Protein AF-A0A939WRC8-F1 (afdb_monomer_lite)

Structure (mmCIF, N/CA/C/O backbone):
data_AF-A0A939WRC8-F1
#
_entry.id   AF-A0A939WRC8-F1
#
loop_
_atom_site.group_PDB
_atom_site.id
_atom_site.type_symbol
_atom_site.label_atom_id
_atom_site.label_alt_id
_atom_site.label_comp_id
_atom_site.label_asym_id
_atom_site.label_entity_id
_atom_site.label_seq_id
_atom_site.pdbx_PDB_ins_code
_atom_site.Cartn_x
_atom_site.Cartn_y
_atom_site.Cartn_z
_atom_site.occupancy
_atom_site.B_iso_or_equiv
_atom_site.auth_seq_id
_atom_site.auth_comp_id
_atom_site.auth_asym_id
_atom_site.auth_atom_id
_atom_site.pdbx_PDB_model_num
ATOM 1 N N . MET A 1 1 ? -18.225 25.550 -67.500 1.00 35.41 1 MET A N 1
ATOM 2 C CA . MET A 1 1 ? -17.671 24.393 -66.770 1.00 35.41 1 MET A CA 1
ATOM 3 C C . MET A 1 1 ? -16.882 24.942 -65.582 1.00 35.41 1 MET A C 1
ATOM 5 O O . MET A 1 1 ? -16.054 25.812 -65.794 1.00 35.41 1 MET A O 1
ATOM 9 N N . LYS A 1 2 ? -17.321 24.545 -64.373 1.00 34.19 2 LYS A N 1
ATOM 10 C CA . LYS A 1 2 ? -16.779 24.660 -62.988 1.00 34.19 2 LYS A CA 1
ATOM 11 C C . LYS A 1 2 ? -15.604 25.643 -62.765 1.00 34.19 2 LYS A C 1
ATOM 13 O O . LYS A 1 2 ? -14.500 25.345 -63.185 1.00 34.19 2 LYS A O 1
ATOM 18 N N . LYS A 1 3 ? -15.800 26.883 -62.286 1.00 40.56 3 LYS A N 1
ATOM 19 C CA . LYS A 1 3 ? -16.145 27.415 -60.934 1.00 40.56 3 LYS A CA 1
ATOM 20 C C . LYS A 1 3 ? -15.098 27.134 -59.837 1.00 40.56 3 LYS A C 1
ATOM 22 O O . LYS A 1 3 ? -15.031 26.032 -59.311 1.00 40.56 3 LYS A O 1
ATOM 27 N N . ILE A 1 4 ? -14.352 28.193 -59.507 1.00 44.59 4 ILE A N 1
ATOM 28 C CA . ILE A 1 4 ? -13.405 28.357 -58.394 1.00 44.59 4 ILE A CA 1
ATOM 29 C C . ILE A 1 4 ? -14.205 28.676 -57.123 1.00 44.59 4 ILE A C 1
ATOM 31 O O . ILE A 1 4 ? -15.112 29.509 -57.176 1.00 44.59 4 ILE A O 1
ATOM 35 N N . LEU A 1 5 ? -13.891 28.010 -56.009 1.00 41.16 5 LEU A N 1
ATOM 36 C CA . LEU A 1 5 ? -14.498 28.246 -54.698 1.00 41.16 5 LEU A CA 1
ATOM 37 C C . LEU A 1 5 ? -13.424 28.814 -53.759 1.00 41.16 5 LEU A C 1
ATOM 39 O O . LEU A 1 5 ? -12.458 28.128 -53.437 1.00 41.16 5 LEU A O 1
ATOM 43 N N . THR A 1 6 ? -13.597 30.066 -53.346 1.00 42.84 6 THR A N 1
ATOM 44 C CA . THR A 1 6 ? -12.779 30.742 -52.333 1.00 42.84 6 THR A CA 1
ATOM 45 C C . THR A 1 6 ? -13.561 30.701 -51.022 1.00 42.84 6 THR A C 1
ATOM 47 O O . THR A 1 6 ? -14.695 31.176 -50.983 1.00 42.84 6 THR A O 1
ATOM 50 N N . VAL A 1 7 ? -12.996 30.115 -49.965 1.00 41.09 7 VAL A N 1
ATOM 51 C CA . VAL A 1 7 ? -13.601 30.081 -48.623 1.00 41.09 7 VAL A CA 1
ATOM 52 C C . VAL A 1 7 ? -12.887 31.110 -47.751 1.00 41.09 7 VAL A C 1
ATOM 54 O O . VAL A 1 7 ? -11.703 30.970 -47.457 1.00 41.09 7 VAL A O 1
ATOM 57 N N . SER A 1 8 ? -13.612 32.160 -47.370 1.00 37.59 8 SER A N 1
ATOM 58 C CA . SER A 1 8 ? -13.198 33.157 -46.382 1.00 37.59 8 SER A CA 1
ATOM 59 C C . SER A 1 8 ? -13.621 32.695 -44.988 1.00 37.59 8 SER A C 1
ATOM 61 O O . SER A 1 8 ? -14.803 32.447 -44.754 1.00 37.59 8 SER A O 1
ATOM 63 N N . VAL A 1 9 ? -12.665 32.592 -44.065 1.00 43.56 9 VAL A N 1
ATOM 64 C CA . VAL A 1 9 ? -12.913 32.323 -42.641 1.00 43.56 9 VAL A CA 1
ATOM 65 C C . VAL A 1 9 ? -13.106 33.659 -41.919 1.00 43.56 9 VAL A C 1
ATOM 67 O O . VAL A 1 9 ? -12.238 34.528 -41.954 1.00 43.56 9 VAL A O 1
ATOM 70 N N . PHE A 1 10 ? -14.279 33.820 -41.304 1.00 36.81 10 PHE A N 1
ATOM 71 C CA . PHE A 1 10 ? -14.670 34.953 -40.465 1.00 36.81 10 PHE A CA 1
ATOM 72 C C . PHE A 1 10 ? -14.018 34.839 -39.079 1.00 36.81 10 PHE A C 1
ATOM 74 O O . PHE A 1 10 ? -14.226 33.853 -38.376 1.00 36.81 10 PHE A O 1
ATOM 81 N N . VAL A 1 11 ? -13.276 35.871 -38.671 1.00 45.22 11 VAL A N 1
ATOM 82 C CA . VAL A 1 11 ? -12.788 36.062 -37.297 1.00 45.22 11 VAL A CA 1
ATOM 83 C C . VAL A 1 11 ? -13.824 36.890 -36.533 1.00 45.22 11 VAL A C 1
ATOM 85 O O . VAL A 1 11 ? -14.103 38.033 -36.893 1.00 45.22 11 VAL A O 1
ATOM 88 N N . PHE A 1 12 ? -14.415 36.301 -35.491 1.00 36.53 12 PHE A N 1
ATOM 89 C CA . PHE A 1 12 ? -15.321 36.968 -34.554 1.00 36.53 12 PHE A CA 1
ATOM 90 C C . PHE A 1 12 ? -14.499 37.717 -33.488 1.00 36.53 12 PHE A C 1
ATOM 92 O O . PHE A 1 12 ? -13.973 37.108 -32.561 1.00 36.53 12 PHE A O 1
ATOM 99 N N . CYS A 1 13 ? -14.404 39.044 -33.608 1.00 33.53 13 CYS A N 1
ATOM 100 C CA . CYS A 1 13 ? -13.997 39.933 -32.516 1.00 33.53 13 CYS A CA 1
ATOM 101 C C . CYS A 1 13 ? -15.235 40.313 -31.694 1.00 33.53 13 CYS A C 1
ATOM 103 O O . CYS A 1 13 ? -16.112 41.024 -32.182 1.00 33.53 13 CYS A O 1
ATOM 105 N N . ILE A 1 14 ? -15.293 39.865 -30.440 1.00 44.97 14 ILE A N 1
ATOM 106 C CA . ILE A 1 14 ? -16.254 40.349 -29.444 1.00 44.97 14 ILE A CA 1
ATOM 107 C C . ILE A 1 14 ? -15.678 41.635 -28.839 1.00 44.97 14 ILE A C 1
ATOM 109 O O . ILE A 1 14 ? -14.706 41.594 -28.089 1.00 44.97 14 ILE A O 1
ATOM 113 N N . MET A 1 15 ? -16.267 42.780 -29.194 1.00 39.69 15 MET A N 1
ATOM 114 C CA . MET A 1 15 ? -16.125 44.030 -28.448 1.00 39.69 15 MET A CA 1
ATOM 115 C C . MET A 1 15 ? -17.224 44.102 -27.388 1.00 39.69 15 MET A C 1
ATOM 117 O O . MET A 1 15 ? -18.408 44.102 -27.727 1.00 39.69 15 MET A O 1
ATOM 121 N N . SER A 1 16 ? -16.830 44.236 -26.124 1.00 45.34 16 SER A N 1
ATOM 122 C CA . SER A 1 16 ? -17.719 44.659 -25.044 1.00 45.34 16 SER A CA 1
ATOM 123 C C . SER A 1 16 ? -17.480 46.136 -24.749 1.00 45.34 16 SER A C 1
ATOM 125 O O . SER A 1 16 ? -16.369 46.558 -24.436 1.00 45.34 16 SER A O 1
ATOM 127 N N . LEU A 1 17 ? -18.555 46.906 -24.882 1.00 43.34 17 LEU A N 1
ATOM 128 C CA . LEU A 1 17 ? -18.687 48.316 -24.536 1.00 43.34 17 LEU A CA 1
ATOM 129 C C . LEU A 1 17 ? -18.682 48.501 -23.010 1.00 43.34 17 LEU A C 1
ATOM 131 O O . LEU A 1 17 ? -19.462 47.844 -22.324 1.00 43.34 17 LEU A O 1
ATOM 135 N N . VAL A 1 18 ? -17.923 49.475 -22.501 1.00 46.44 18 VAL A N 1
ATOM 136 C CA . VAL A 1 18 ? -18.253 50.186 -21.253 1.00 46.44 18 VAL A CA 1
ATOM 137 C C . VAL A 1 18 ? -18.133 51.689 -21.504 1.00 46.44 18 VAL A C 1
ATOM 139 O O . VAL A 1 18 ? -17.193 52.164 -22.136 1.00 46.44 18 VAL A O 1
ATOM 142 N N . SER A 1 19 ? -19.174 52.398 -21.072 1.00 41.69 19 SER A N 1
ATOM 143 C CA . SER A 1 19 ? -19.498 53.790 -21.372 1.00 41.69 19 SER A CA 1
ATOM 144 C C . SER A 1 19 ? -18.948 54.781 -20.334 1.00 41.69 19 SER A C 1
ATOM 146 O O . SER A 1 19 ? -18.631 54.417 -19.207 1.00 41.69 19 SER A O 1
ATOM 148 N N . CYS A 1 20 ? -18.883 56.035 -20.788 1.00 39.69 20 CYS A N 1
ATOM 149 C CA . CYS A 1 20 ? -18.553 57.323 -20.176 1.00 39.69 20 CYS A CA 1
ATOM 150 C C . CYS A 1 20 ? -18.654 57.525 -18.653 1.00 39.69 20 CYS A C 1
ATOM 152 O O . CYS A 1 20 ? -19.664 57.230 -18.022 1.00 39.69 20 CYS A O 1
ATOM 154 N N . GLY A 1 21 ? -17.701 58.322 -18.156 1.00 37.59 21 GLY A N 1
ATOM 155 C CA . GLY A 1 21 ? -17.877 59.238 -17.029 1.00 37.59 21 GLY A CA 1
ATOM 156 C C . GLY A 1 21 ? -16.885 60.402 -17.120 1.00 37.59 21 GLY A C 1
ATOM 157 O O . GLY A 1 21 ? -15.746 60.277 -16.687 1.00 37.59 21 GLY A O 1
ATOM 158 N N . SER A 1 22 ? -17.304 61.519 -17.721 1.00 51.09 22 SER A N 1
ATOM 159 C CA . SER A 1 22 ? -16.546 62.776 -17.753 1.00 51.09 22 SER A CA 1
ATOM 160 C C . SER A 1 22 ? -16.672 63.507 -16.417 1.00 51.09 22 SER A C 1
ATOM 162 O O . SER A 1 22 ? -17.783 63.790 -15.975 1.00 51.09 22 SER A O 1
ATOM 164 N N . GLY A 1 23 ? -15.544 63.888 -15.826 1.00 37.34 23 GLY A N 1
ATOM 165 C CA . GLY A 1 23 ? -15.475 64.800 -14.687 1.00 37.34 23 GLY A CA 1
ATOM 166 C C . GLY A 1 23 ? -14.080 65.402 -14.612 1.00 37.34 23 GLY A C 1
ATOM 167 O O . GLY A 1 23 ? -13.157 64.764 -14.120 1.00 37.34 23 GLY A O 1
ATOM 168 N N . GLY A 1 24 ? -13.915 66.600 -15.173 1.00 46.19 24 GLY A N 1
ATOM 169 C CA . GLY A 1 24 ? -12.689 67.371 -15.026 1.00 46.19 24 GLY A CA 1
ATOM 170 C C . GLY A 1 24 ? -12.583 67.946 -13.618 1.00 46.19 24 GLY A C 1
ATOM 171 O O . GLY A 1 24 ? -13.559 68.475 -13.093 1.00 46.19 24 GLY A O 1
ATOM 172 N N . SER A 1 25 ? -11.385 67.880 -13.048 1.00 37.72 25 SER A N 1
ATOM 173 C CA . SER A 1 25 ? -10.943 68.810 -12.018 1.00 37.72 25 SER A CA 1
ATOM 174 C C . SER A 1 25 ? -9.435 68.973 -12.146 1.00 37.72 25 SER A C 1
ATOM 176 O O . SER A 1 25 ? -8.674 68.016 -12.029 1.00 37.72 25 SER A O 1
ATOM 178 N N . GLU A 1 26 ? -9.028 70.201 -12.445 1.00 51.09 26 GLU A N 1
ATOM 179 C CA . GLU A 1 26 ? -7.658 70.669 -12.317 1.00 51.09 26 GLU A CA 1
ATOM 180 C C . GLU A 1 26 ? -7.245 70.574 -10.844 1.00 51.09 26 GLU A C 1
ATOM 182 O O . GLU A 1 26 ? -7.921 71.096 -9.958 1.00 51.09 26 GLU A O 1
ATOM 187 N N . GLY A 1 27 ? -6.134 69.889 -10.595 1.00 37.72 27 GLY A N 1
ATOM 188 C CA . GLY A 1 27 ? -5.513 69.757 -9.286 1.00 37.72 27 GLY A CA 1
ATOM 189 C C . GLY A 1 27 ? -4.126 69.170 -9.480 1.00 37.72 27 GLY A C 1
ATOM 190 O O . GLY A 1 27 ? -3.975 67.966 -9.652 1.00 37.72 27 GLY A O 1
ATOM 191 N N . GLY A 1 28 ? -3.117 70.036 -9.549 1.00 56.56 28 GLY A N 1
ATOM 192 C CA . GLY A 1 28 ? -1.729 69.606 -9.552 1.00 56.56 28 GLY A CA 1
ATOM 193 C C . GLY A 1 28 ? -1.377 69.007 -8.198 1.00 56.56 28 GLY A C 1
ATOM 194 O O . GLY A 1 28 ? -1.292 69.734 -7.216 1.00 56.56 28 GLY A O 1
ATOM 195 N N . GLU A 1 29 ? -1.121 67.706 -8.172 1.00 42.19 29 GLU A N 1
ATOM 196 C CA . GLU A 1 29 ? -0.359 67.050 -7.119 1.00 42.19 29 GLU A CA 1
ATOM 197 C C . GLU A 1 29 ? 0.627 66.081 -7.767 1.00 42.19 29 GLU A C 1
ATOM 199 O O . GLU A 1 29 ? 0.294 65.273 -8.632 1.00 42.19 29 GLU A O 1
ATOM 204 N N . SER A 1 30 ? 1.881 66.221 -7.357 1.00 53.94 30 SER A N 1
ATOM 205 C CA . SER A 1 30 ? 2.987 65.327 -7.659 1.00 53.94 30 SER A CA 1
ATOM 206 C C . SER A 1 30 ? 2.662 63.917 -7.151 1.00 53.94 30 SER A C 1
ATOM 208 O O . SER A 1 30 ? 2.978 63.586 -6.010 1.00 53.94 30 SER A O 1
ATOM 210 N N . SER A 1 31 ? 2.042 63.074 -7.977 1.00 44.94 31 SER A N 1
ATOM 211 C CA . SER A 1 31 ? 1.847 61.662 -7.652 1.00 44.94 31 SER A CA 1
ATOM 212 C C . SER A 1 31 ? 3.163 60.914 -7.864 1.00 44.94 31 SER A C 1
ATOM 214 O O . SER A 1 31 ? 3.474 60.481 -8.976 1.00 44.94 31 SER A O 1
ATOM 216 N N . GLY A 1 32 ? 3.947 60.776 -6.793 1.00 52.84 32 GLY A N 1
ATOM 217 C CA . GLY A 1 32 ? 4.948 59.719 -6.701 1.00 52.84 32 GLY A CA 1
ATOM 218 C C . GLY A 1 32 ? 4.243 58.391 -6.955 1.00 52.84 32 GLY A C 1
ATOM 219 O O . GLY A 1 32 ? 3.367 58.003 -6.182 1.00 52.84 32 GLY A O 1
ATOM 220 N N . GLY A 1 33 ? 4.552 57.755 -8.086 1.00 56.34 33 GLY A N 1
ATOM 221 C CA . GLY A 1 33 ? 4.053 56.425 -8.396 1.00 56.34 33 GLY A CA 1
ATOM 222 C C . GLY A 1 33 ? 4.503 55.491 -7.285 1.00 56.34 33 GLY A C 1
ATOM 223 O O . GLY A 1 33 ? 5.701 55.335 -7.067 1.00 56.34 33 GLY A O 1
ATOM 224 N N . PHE A 1 34 ? 3.552 54.940 -6.534 1.00 58.31 34 PHE A N 1
ATOM 225 C CA . PHE A 1 34 ? 3.876 53.867 -5.611 1.00 58.31 34 PHE A CA 1
ATOM 226 C C . PHE A 1 34 ? 4.444 52.703 -6.436 1.00 58.31 34 PHE A C 1
ATOM 228 O O . PHE A 1 34 ? 3.796 52.330 -7.422 1.00 58.31 34 PHE A O 1
ATOM 235 N N . PRO A 1 35 ? 5.620 52.169 -6.065 1.00 61.31 35 PRO A N 1
ATOM 236 C CA . PRO A 1 35 ? 6.214 51.023 -6.739 1.00 61.31 35 PRO A CA 1
ATOM 237 C C . PRO A 1 35 ? 5.208 49.870 -6.842 1.00 61.31 35 PRO A C 1
ATOM 239 O O . PRO A 1 35 ? 4.469 49.596 -5.889 1.00 61.31 35 PRO A O 1
ATOM 242 N N . ARG A 1 36 ? 5.109 49.249 -8.022 1.00 75.44 36 ARG A N 1
ATOM 243 C CA . ARG A 1 36 ? 4.190 48.134 -8.284 1.00 75.44 36 ARG A CA 1
ATOM 244 C C . ARG A 1 36 ? 4.998 46.862 -8.482 1.00 75.44 36 ARG A C 1
ATOM 246 O O . ARG A 1 36 ? 5.372 46.571 -9.612 1.00 75.44 36 ARG A O 1
ATOM 253 N N . CYS A 1 37 ? 5.114 46.077 -7.417 1.00 79.81 37 CYS A N 1
ATOM 254 C CA . CYS A 1 37 ? 5.690 44.736 -7.463 1.00 79.81 37 CYS A CA 1
ATOM 255 C C . CYS A 1 37 ? 5.011 43.823 -8.485 1.00 79.81 37 CYS A C 1
ATOM 257 O O . CYS A 1 37 ? 3.781 43.745 -8.558 1.00 79.81 37 CYS A O 1
ATOM 259 N N . GLY A 1 38 ? 5.834 43.048 -9.182 1.00 81.94 38 GLY A N 1
ATOM 260 C CA . GLY A 1 38 ? 5.444 42.064 -10.180 1.00 81.94 38 GLY A CA 1
ATOM 261 C C . GLY A 1 38 ? 5.134 42.668 -11.549 1.00 81.94 38 GLY A C 1
ATOM 262 O O . GLY A 1 38 ? 4.369 42.064 -12.302 1.00 81.94 38 GLY A O 1
ATOM 263 N N . ASN A 1 39 ? 5.667 43.851 -11.878 1.00 83.25 39 ASN A N 1
ATOM 264 C CA . ASN A 1 39 ? 5.414 44.505 -13.169 1.00 83.25 39 ASN A CA 1
ATOM 265 C C . ASN A 1 39 ? 6.447 44.152 -14.269 1.00 83.25 39 ASN A C 1
ATOM 267 O O . ASN A 1 39 ? 6.280 44.537 -15.431 1.00 83.25 39 ASN A O 1
ATOM 271 N N . GLY A 1 40 ? 7.469 43.374 -13.916 1.00 83.81 40 GLY A N 1
ATOM 272 C CA . GLY A 1 40 ? 8.598 42.944 -14.737 1.00 83.81 40 GLY A CA 1
ATOM 273 C C . GLY A 1 40 ? 9.808 43.896 -14.747 1.00 83.81 40 GLY A C 1
ATOM 274 O O . GLY A 1 40 ? 10.691 43.712 -15.589 1.00 83.81 40 GLY A O 1
ATOM 275 N N . ARG A 1 41 ? 9.853 44.941 -13.907 1.00 84.88 41 ARG A N 1
ATOM 276 C CA . ARG A 1 41 ? 10.921 45.950 -13.812 1.00 84.88 41 ARG A CA 1
ATOM 277 C C . ARG A 1 41 ? 11.105 46.449 -12.376 1.00 84.88 41 ARG A C 1
ATOM 279 O O . ARG A 1 41 ? 10.147 46.861 -11.748 1.00 84.88 41 ARG A O 1
ATOM 286 N N . ILE A 1 42 ? 12.361 46.537 -11.926 1.00 85.38 42 ILE A N 1
ATOM 287 C CA . ILE A 1 42 ? 12.724 47.204 -10.663 1.00 85.38 42 ILE A CA 1
ATOM 288 C C . ILE A 1 42 ? 12.770 48.723 -10.887 1.00 85.38 42 ILE A C 1
ATOM 290 O O . ILE A 1 42 ? 13.653 49.234 -11.583 1.00 85.38 42 ILE A O 1
ATOM 294 N N . GLU A 1 43 ? 11.821 49.448 -10.300 1.00 85.88 43 GLU A N 1
ATOM 295 C CA . GLU A 1 43 ? 11.692 50.905 -10.383 1.00 85.88 43 GLU A CA 1
ATOM 296 C C . GLU A 1 43 ? 12.320 51.630 -9.173 1.00 85.88 43 GLU A C 1
ATOM 298 O O . GLU A 1 43 ? 12.809 51.033 -8.212 1.00 85.88 43 GLU A O 1
ATOM 303 N N . GLY A 1 44 ? 12.366 52.967 -9.224 1.00 80.00 44 GLY A N 1
ATOM 304 C CA . GLY A 1 44 ? 13.005 53.789 -8.194 1.00 80.00 44 GLY A CA 1
ATOM 305 C C . GLY A 1 44 ? 12.365 53.615 -6.813 1.00 80.00 44 GLY A C 1
ATOM 306 O O . GLY A 1 44 ? 11.328 54.208 -6.537 1.00 80.00 44 GLY A O 1
ATOM 307 N N . GLY A 1 45 ? 13.028 52.854 -5.937 1.00 79.38 45 GLY A N 1
ATOM 308 C CA . GLY A 1 45 ? 12.568 52.542 -4.578 1.00 79.38 45 GLY A CA 1
ATOM 309 C C . GLY A 1 45 ? 12.337 51.049 -4.324 1.00 79.38 45 GLY A C 1
ATOM 310 O O . GLY A 1 45 ? 12.264 50.650 -3.165 1.00 79.38 45 GLY A O 1
ATOM 311 N N . GLU A 1 46 ? 12.292 50.226 -5.372 1.00 88.94 46 GLU A N 1
ATOM 312 C CA . GLU A 1 46 ? 12.121 48.774 -5.277 1.00 88.94 46 GLU A CA 1
ATOM 313 C C . GLU A 1 46 ? 13.467 48.061 -5.084 1.00 88.94 46 GLU A C 1
ATOM 315 O O . GLU A 1 46 ? 14.512 48.490 -5.583 1.00 88.94 46 GLU A O 1
ATOM 320 N N . LYS A 1 47 ? 13.452 46.956 -4.337 1.00 89.75 47 LYS A N 1
ATOM 321 C CA . LYS A 1 47 ? 14.588 46.032 -4.178 1.00 89.75 47 LYS A CA 1
ATOM 322 C C . LYS A 1 47 ? 14.396 44.716 -4.920 1.00 89.75 47 LYS A C 1
ATOM 324 O O . LYS A 1 47 ? 15.369 43.996 -5.120 1.00 89.75 47 LYS A O 1
ATOM 329 N N . CYS A 1 48 ? 13.168 44.412 -5.309 1.00 91.50 48 CYS A N 1
ATOM 330 C CA . CYS A 1 48 ? 12.791 43.229 -6.057 1.00 91.50 48 CYS A CA 1
ATOM 331 C C . CYS A 1 48 ? 11.546 43.536 -6.884 1.00 91.50 48 CYS A C 1
ATOM 333 O O . CYS A 1 48 ? 10.781 44.431 -6.526 1.00 91.50 48 CYS A O 1
ATOM 335 N N . ASP A 1 49 ? 11.347 42.782 -7.960 1.00 89.06 49 ASP A N 1
ATOM 336 C CA . ASP A 1 49 ? 10.142 42.865 -8.775 1.00 89.06 49 ASP A CA 1
ATOM 337 C C . ASP A 1 49 ? 9.791 41.467 -9.314 1.00 89.06 49 ASP A C 1
ATOM 339 O O . ASP A 1 49 ? 10.259 41.033 -10.365 1.00 89.06 49 ASP A O 1
ATOM 343 N N . GLY A 1 50 ? 9.009 40.729 -8.517 1.00 89.12 50 GLY A N 1
ATOM 344 C CA . GLY A 1 50 ? 8.677 39.318 -8.749 1.00 89.12 50 GLY A CA 1
ATOM 345 C C . GLY A 1 50 ? 9.570 38.332 -7.989 1.00 89.12 50 GLY A C 1
ATOM 346 O O . GLY A 1 50 ? 10.546 38.718 -7.357 1.00 89.12 50 GLY A O 1
ATOM 347 N N . ASP A 1 51 ? 9.195 37.055 -8.009 1.00 93.31 51 ASP A N 1
ATOM 348 C CA . ASP A 1 51 ? 9.900 35.993 -7.283 1.00 93.31 51 ASP A CA 1
ATOM 349 C C . ASP A 1 51 ? 11.140 35.525 -8.045 1.00 93.31 51 ASP A C 1
ATOM 351 O O . ASP A 1 51 ? 11.110 35.387 -9.269 1.00 93.31 51 ASP A O 1
ATOM 355 N N . VAL A 1 52 ? 12.192 35.191 -7.303 1.00 91.75 52 VAL A N 1
ATOM 356 C CA . VAL A 1 52 ? 13.466 34.704 -7.852 1.00 91.75 52 VAL A CA 1
ATOM 357 C C . VAL A 1 52 ? 13.876 33.394 -7.187 1.00 91.75 52 VAL A C 1
ATOM 359 O O . VAL A 1 52 ? 13.323 33.003 -6.150 1.00 91.75 52 VAL A O 1
ATOM 362 N N . ALA A 1 53 ? 14.825 32.674 -7.781 1.00 90.00 53 ALA A N 1
ATOM 363 C CA . ALA A 1 53 ? 15.422 31.526 -7.110 1.00 90.00 53 ALA A CA 1
ATOM 364 C C . ALA A 1 53 ? 16.174 31.987 -5.849 1.00 90.00 53 ALA A C 1
ATOM 366 O O . ALA A 1 53 ? 16.675 33.107 -5.784 1.00 90.00 53 ALA A O 1
ATOM 367 N N . CYS A 1 54 ? 16.263 31.139 -4.821 1.00 90.75 54 CYS A N 1
ATOM 368 C CA . CYS A 1 54 ? 16.855 31.543 -3.539 1.00 90.75 54 CYS A CA 1
ATOM 369 C C . CYS A 1 54 ? 18.293 32.076 -3.656 1.00 90.75 54 CYS A C 1
ATOM 371 O O . CYS A 1 54 ? 18.638 33.039 -2.973 1.00 90.75 54 CYS A O 1
ATOM 373 N N . TRP A 1 55 ? 19.093 31.507 -4.559 1.00 87.62 55 TRP A N 1
ATOM 374 C CA . TRP A 1 55 ? 20.462 31.953 -4.828 1.00 87.62 55 TRP A CA 1
ATOM 375 C C . TRP A 1 55 ? 20.538 33.348 -5.485 1.00 87.62 55 TRP A C 1
ATOM 377 O O . TRP A 1 55 ? 21.523 34.053 -5.314 1.00 87.62 55 TRP A O 1
ATOM 387 N N . GLU A 1 56 ? 19.491 33.799 -6.184 1.00 88.81 56 GLU A N 1
ATOM 388 C CA . GLU A 1 56 ? 19.438 35.146 -6.784 1.00 88.81 56 GLU A CA 1
ATOM 389 C C . GLU A 1 56 ? 19.109 36.226 -5.741 1.00 88.81 56 GLU A C 1
ATOM 391 O O . GLU A 1 56 ? 19.417 37.404 -5.926 1.00 88.81 56 GLU A O 1
ATOM 396 N N . ALA A 1 57 ? 18.480 35.838 -4.628 1.00 89.00 57 ALA A N 1
ATOM 397 C CA . ALA A 1 57 ? 18.127 36.746 -3.539 1.00 89.00 57 ALA A CA 1
ATOM 398 C C . ALA A 1 57 ? 19.268 36.967 -2.528 1.00 89.00 57 ALA A C 1
ATOM 400 O O . ALA A 1 57 ? 19.153 37.835 -1.658 1.00 89.00 57 ALA A O 1
ATOM 401 N N . GLY A 1 58 ? 20.355 36.194 -2.619 1.00 87.94 58 GLY A N 1
ATOM 402 C CA . GLY A 1 58 ? 21.534 36.305 -1.763 1.00 87.94 58 GLY A CA 1
ATOM 403 C C . GLY A 1 58 ? 22.276 34.977 -1.608 1.00 87.94 58 GLY A C 1
ATOM 404 O O . GLY A 1 58 ? 22.081 34.046 -2.380 1.00 87.94 58 GLY A O 1
ATOM 405 N N . HIS A 1 59 ? 23.094 34.870 -0.560 1.00 89.38 59 HIS A N 1
ATOM 406 C CA . HIS A 1 59 ? 23.959 33.712 -0.321 1.00 89.38 59 HIS A CA 1
ATOM 407 C C . HIS A 1 59 ? 23.198 32.500 0.266 1.00 89.38 59 HIS A C 1
ATOM 409 O O . HIS A 1 59 ? 23.278 32.187 1.460 1.00 89.38 59 HIS A O 1
ATOM 415 N N . PHE A 1 60 ? 22.409 31.840 -0.582 1.00 90.25 60 PHE A N 1
ATOM 416 C CA . PHE A 1 60 ? 21.553 30.701 -0.238 1.00 90.25 60 PHE A CA 1
ATOM 417 C C . PHE A 1 60 ? 21.802 29.503 -1.164 1.00 90.25 60 PHE A C 1
ATOM 419 O O . PHE A 1 60 ? 22.368 29.624 -2.253 1.00 90.25 60 PHE A O 1
ATOM 426 N N . TRP A 1 61 ? 21.361 28.322 -0.735 1.00 87.94 61 TRP A N 1
ATOM 427 C CA . TRP A 1 61 ? 21.299 27.151 -1.607 1.00 87.94 61 TRP A CA 1
ATOM 428 C C . TRP A 1 61 ? 20.241 27.348 -2.715 1.00 87.94 61 TRP A C 1
ATOM 430 O O . TRP A 1 61 ? 19.285 28.108 -2.520 1.00 87.94 61 TRP A O 1
ATOM 440 N N . PRO A 1 62 ? 20.405 26.721 -3.898 1.00 83.88 62 PRO A N 1
ATOM 441 C CA . PRO A 1 62 ? 19.546 26.982 -5.052 1.00 83.88 62 PRO A CA 1
ATOM 442 C C . PRO A 1 62 ? 18.112 26.457 -4.906 1.00 83.88 62 PRO A C 1
ATOM 444 O O . PRO A 1 62 ? 17.241 26.850 -5.682 1.00 83.88 62 PRO A O 1
ATOM 447 N N . GLU A 1 63 ? 17.848 25.577 -3.941 1.00 86.62 63 GLU A N 1
ATOM 448 C CA . GLU A 1 63 ? 16.528 25.018 -3.695 1.00 86.62 63 GLU A CA 1
ATOM 449 C C . GLU A 1 63 ? 15.571 26.063 -3.108 1.00 86.62 63 GLU A C 1
ATOM 451 O O . GLU A 1 63 ? 15.851 26.733 -2.114 1.00 86.62 63 GLU A O 1
ATOM 456 N N . GLY A 1 64 ? 14.384 26.149 -3.707 1.00 87.38 64 GLY A N 1
ATOM 457 C CA . GLY A 1 64 ? 13.330 27.056 -3.272 1.00 87.38 64 GLY A CA 1
ATOM 458 C C . GLY A 1 64 ? 13.292 28.369 -4.050 1.00 87.38 64 GLY A C 1
ATOM 459 O O . GLY A 1 64 ? 14.013 28.590 -5.024 1.00 87.38 64 GLY A O 1
ATOM 460 N N . LYS A 1 65 ? 12.368 29.234 -3.637 1.00 93.31 65 LYS A N 1
ATOM 461 C CA . LYS A 1 65 ? 12.156 30.555 -4.228 1.00 93.31 65 LYS A CA 1
ATOM 462 C C . LYS A 1 65 ? 12.069 31.595 -3.128 1.00 93.31 65 LYS A C 1
ATOM 464 O O . LYS A 1 65 ? 11.386 31.371 -2.125 1.00 93.31 65 LYS A O 1
ATOM 469 N N . ALA A 1 66 ? 12.732 32.720 -3.351 1.00 93.69 66 ALA A N 1
ATOM 470 C CA . ALA A 1 66 ? 12.600 33.902 -2.527 1.00 93.69 66 ALA A CA 1
ATOM 471 C C . ALA A 1 66 ? 11.471 34.759 -3.106 1.00 93.69 66 ALA A C 1
ATOM 473 O O . ALA A 1 66 ? 11.534 35.199 -4.258 1.00 93.69 66 ALA A O 1
ATOM 474 N N . THR A 1 67 ? 10.415 34.963 -2.323 1.00 94.50 67 THR A N 1
ATOM 475 C CA . THR A 1 67 ? 9.240 35.711 -2.784 1.00 94.50 67 THR A CA 1
ATOM 476 C C . THR A 1 67 ? 9.489 37.197 -2.590 1.00 94.50 67 THR A C 1
ATOM 478 O O . THR A 1 67 ? 9.902 37.615 -1.509 1.00 94.50 67 THR A O 1
ATOM 481 N N . CYS A 1 68 ? 9.250 38.022 -3.606 1.00 94.19 68 CYS A N 1
ATOM 482 C CA . CYS A 1 68 ? 9.354 39.468 -3.413 1.00 94.19 68 CYS A CA 1
ATOM 483 C C . CYS A 1 68 ? 8.229 39.942 -2.486 1.00 94.19 68 CYS A C 1
ATOM 485 O O . CYS A 1 68 ? 7.058 39.612 -2.692 1.00 94.19 68 CYS A O 1
ATOM 487 N N . LYS A 1 69 ? 8.568 40.687 -1.427 1.00 92.06 69 LYS A N 1
ATOM 488 C CA . LYS A 1 69 ? 7.557 41.185 -0.485 1.00 92.06 69 LYS A CA 1
ATOM 489 C C . LYS A 1 69 ? 6.556 42.082 -1.207 1.00 92.06 69 LYS A C 1
ATOM 491 O O . LYS A 1 69 ? 6.905 42.778 -2.153 1.00 92.06 69 LYS A O 1
ATOM 496 N N . SER A 1 70 ? 5.320 42.128 -0.712 1.00 87.75 70 SER A N 1
ATOM 497 C CA . SER A 1 70 ? 4.234 42.914 -1.319 1.00 87.75 70 SER A CA 1
ATOM 498 C C . SER A 1 70 ? 4.506 44.422 -1.394 1.00 87.75 70 SER A C 1
ATOM 500 O O . SER A 1 70 ? 3.805 45.129 -2.110 1.00 87.75 70 SER A O 1
ATOM 502 N N . ASP A 1 71 ? 5.479 44.919 -0.629 1.00 87.62 71 ASP A N 1
ATOM 503 C CA . ASP A 1 71 ? 5.929 46.312 -0.617 1.00 87.62 71 ASP A CA 1
ATOM 504 C C . ASP A 1 71 ? 7.226 46.549 -1.417 1.00 87.62 71 ASP A C 1
ATOM 506 O O . ASP A 1 71 ? 7.775 47.648 -1.374 1.00 87.62 71 ASP A O 1
ATOM 510 N N . CYS A 1 72 ? 7.738 45.526 -2.111 1.00 89.94 72 CYS A N 1
ATOM 511 C CA . CYS A 1 72 ? 8.976 45.539 -2.902 1.00 89.94 72 CYS A CA 1
ATOM 512 C C . CYS A 1 72 ? 10.233 45.928 -2.120 1.00 89.94 72 CYS A C 1
ATOM 514 O O . CYS A 1 72 ? 11.268 46.239 -2.713 1.00 89.94 72 CYS A O 1
ATOM 516 N N . SER A 1 73 ? 10.164 45.934 -0.787 1.00 91.06 73 SER A N 1
ATOM 517 C CA . SER A 1 73 ? 11.241 46.442 0.061 1.00 91.06 73 SER A CA 1
ATOM 518 C C . SER A 1 73 ? 12.420 45.475 0.165 1.00 91.06 73 SER A C 1
ATOM 520 O O . SER A 1 73 ? 13.541 45.906 0.432 1.00 91.06 73 SER A O 1
ATOM 522 N N . ALA A 1 74 ? 12.174 44.176 -0.029 1.00 93.25 74 ALA A N 1
ATOM 523 C CA . ALA A 1 74 ? 13.159 43.099 -0.018 1.00 93.25 74 ALA A CA 1
ATOM 524 C C . ALA A 1 74 ? 12.527 41.779 -0.490 1.00 93.25 74 ALA A C 1
ATOM 526 O O . ALA A 1 74 ? 11.302 41.638 -0.511 1.00 93.25 74 ALA A O 1
ATOM 527 N N . TYR A 1 75 ? 13.363 40.778 -0.760 1.00 94.62 75 TYR A N 1
ATOM 528 C CA . TYR A 1 75 ? 12.921 39.388 -0.841 1.00 94.62 75 TYR A CA 1
ATOM 529 C C . TYR A 1 75 ? 12.619 38.820 0.555 1.00 94.62 75 TYR A C 1
ATOM 531 O O . TYR A 1 75 ? 13.328 39.087 1.528 1.00 94.62 75 TYR A O 1
ATOM 539 N N . ASP A 1 76 ? 11.555 38.032 0.661 1.00 94.19 76 ASP A N 1
ATOM 540 C CA . ASP A 1 76 ? 11.313 37.116 1.769 1.00 94.19 76 ASP A CA 1
ATOM 541 C C . ASP A 1 76 ? 12.081 35.813 1.514 1.00 94.19 76 ASP A C 1
ATOM 543 O O . ASP A 1 76 ? 11.727 35.009 0.649 1.00 94.19 76 ASP A O 1
ATOM 547 N N . THR A 1 77 ? 13.154 35.626 2.279 1.00 94.31 77 THR A N 1
ATOM 548 C CA . THR A 1 77 ? 14.062 34.478 2.194 1.00 94.31 77 THR A CA 1
ATOM 549 C C . THR A 1 77 ? 13.768 33.411 3.248 1.00 94.31 77 THR A C 1
ATOM 551 O O . THR A 1 77 ? 14.568 32.500 3.431 1.00 94.31 77 THR A O 1
ATOM 554 N N . SER A 1 78 ? 12.620 33.468 3.936 1.00 94.38 78 SER A N 1
ATOM 555 C CA . SER A 1 78 ? 12.249 32.492 4.979 1.00 94.38 78 SER A CA 1
ATOM 556 C C . SER A 1 78 ? 12.184 31.040 4.489 1.00 94.38 78 SER A C 1
ATOM 558 O O . SER A 1 78 ? 12.327 30.114 5.285 1.00 94.38 78 SER A O 1
ATOM 560 N N . LYS A 1 79 ? 11.986 30.835 3.182 1.00 92.62 79 LYS A N 1
ATOM 561 C CA . LYS A 1 79 ? 11.973 29.519 2.521 1.00 92.62 79 LYS A CA 1
ATOM 562 C C . LYS A 1 79 ? 13.325 29.115 1.930 1.00 92.62 79 LYS A C 1
ATOM 564 O O . LYS A 1 79 ? 13.428 28.031 1.365 1.00 92.62 79 LYS A O 1
ATOM 569 N N . CYS A 1 80 ? 14.330 29.979 2.033 1.00 93.50 80 CYS A N 1
ATOM 570 C CA . CYS A 1 80 ? 15.667 29.738 1.519 1.00 93.50 80 CYS A CA 1
ATOM 571 C C . CYS A 1 80 ? 16.565 29.180 2.620 1.00 93.50 80 CYS A C 1
ATOM 573 O O . CYS A 1 80 ? 16.527 29.633 3.765 1.00 93.50 80 CYS A O 1
ATOM 575 N N . VAL A 1 81 ? 17.404 28.209 2.265 1.00 92.69 81 VAL A N 1
ATOM 576 C CA . VAL A 1 81 ? 18.377 27.633 3.197 1.00 92.69 81 VAL A CA 1
ATOM 577 C C . VAL A 1 81 ? 19.686 28.420 3.077 1.00 92.69 81 VAL A C 1
ATOM 579 O O . VAL A 1 81 ? 20.256 28.457 1.984 1.00 92.69 81 VAL A O 1
ATOM 582 N N . PRO A 1 82 ? 20.171 29.080 4.146 1.00 88.69 82 PRO A N 1
ATOM 583 C CA . PRO A 1 82 ? 21.415 29.845 4.088 1.00 88.69 82 PRO A CA 1
ATOM 584 C C . PRO A 1 82 ? 22.624 28.925 3.889 1.00 88.69 82 PRO A C 1
ATOM 586 O O . PRO A 1 82 ? 22.660 27.809 4.418 1.00 88.69 82 PRO A O 1
ATOM 589 N N . ARG A 1 83 ? 23.617 29.404 3.136 1.00 86.81 83 ARG A N 1
ATOM 590 C CA . ARG A 1 83 ? 24.928 28.750 3.013 1.00 86.81 83 ARG A CA 1
ATOM 591 C C . ARG A 1 83 ? 25.836 29.092 4.194 1.00 86.81 83 ARG A C 1
ATOM 593 O O . ARG A 1 83 ? 25.575 30.036 4.944 1.00 86.81 83 ARG A O 1
ATOM 600 N N . ASP A 1 84 ? 26.894 28.301 4.368 1.00 87.12 84 ASP A N 1
ATOM 601 C CA . ASP A 1 84 ? 27.950 28.618 5.334 1.00 87.12 84 ASP A CA 1
ATOM 602 C C . ASP A 1 84 ? 28.594 29.960 4.944 1.00 87.12 84 ASP A C 1
ATOM 604 O O . ASP A 1 84 ? 28.944 30.122 3.781 1.00 87.12 84 ASP A O 1
ATOM 608 N N . PRO A 1 85 ? 28.780 30.928 5.859 1.00 84.25 85 PRO A N 1
ATOM 609 C CA . PRO A 1 85 ? 29.414 32.210 5.538 1.00 84.25 85 PRO A CA 1
ATOM 610 C C . PRO A 1 85 ? 30.844 32.123 4.980 1.00 84.25 85 PRO A C 1
ATOM 612 O O . PRO A 1 85 ? 31.350 33.132 4.499 1.00 84.25 85 PRO A O 1
ATOM 615 N N . ASN A 1 86 ? 31.509 30.970 5.108 1.00 86.12 86 ASN A N 1
ATOM 616 C CA . ASN A 1 86 ? 32.841 30.710 4.558 1.00 86.12 86 ASN A CA 1
ATOM 617 C C . ASN A 1 86 ? 32.810 29.918 3.240 1.00 86.12 86 ASN A C 1
ATOM 619 O O . ASN A 1 86 ? 33.873 29.657 2.678 1.00 86.12 86 ASN A O 1
ATOM 623 N N . ASP A 1 87 ? 31.631 29.485 2.784 1.00 85.38 87 ASP A N 1
ATOM 624 C CA . ASP A 1 87 ? 31.442 29.010 1.415 1.00 85.38 87 ASP A CA 1
ATOM 625 C C . ASP A 1 87 ? 31.426 30.239 0.504 1.00 85.38 87 ASP A C 1
ATOM 627 O O . ASP A 1 87 ? 30.719 31.203 0.786 1.00 85.38 87 ASP A O 1
ATOM 631 N N . ASN A 1 88 ? 32.249 30.244 -0.538 1.00 89.12 88 ASN A N 1
ATOM 632 C CA . ASN A 1 88 ? 32.249 31.341 -1.504 1.00 89.12 88 ASN A CA 1
ATOM 633 C C . ASN A 1 88 ? 31.228 31.093 -2.628 1.00 89.12 88 ASN A C 1
ATOM 635 O O . ASN A 1 88 ? 30.802 32.041 -3.282 1.00 89.12 88 ASN A O 1
ATOM 639 N N . CYS A 1 89 ? 30.748 29.853 -2.774 1.00 91.31 89 CYS A N 1
ATOM 640 C CA . CYS A 1 89 ? 29.832 29.470 -3.835 1.00 91.31 89 CYS A CA 1
ATOM 641 C C . CYS A 1 89 ? 28.448 30.090 -3.622 1.00 91.31 89 CYS A C 1
ATOM 643 O O . CYS A 1 89 ? 27.786 29.855 -2.611 1.00 91.31 89 CYS A O 1
ATOM 645 N N . GLY A 1 90 ? 27.946 30.808 -4.619 1.00 88.69 90 GLY A N 1
ATOM 646 C CA . GLY A 1 90 ? 26.668 31.512 -4.584 1.00 88.69 90 GLY A CA 1
ATOM 647 C C . GLY A 1 90 ? 26.779 32.949 -4.084 1.00 88.69 90 GLY A C 1
ATOM 648 O O . GLY A 1 90 ? 25.755 33.533 -3.719 1.00 88.69 90 GLY A O 1
ATOM 649 N N . ASN A 1 91 ? 27.986 33.520 -3.994 1.00 86.94 91 ASN A N 1
ATOM 650 C CA . ASN A 1 91 ? 28.189 34.896 -3.531 1.00 86.94 91 ASN A CA 1
ATOM 651 C C . ASN A 1 91 ? 28.097 35.939 -4.668 1.00 86.94 91 ASN A C 1
ATOM 653 O O . ASN A 1 91 ? 28.076 37.149 -4.407 1.00 86.94 91 ASN A O 1
ATOM 657 N N . GLY A 1 92 ? 27.982 35.471 -5.914 1.00 87.56 92 GLY A N 1
ATOM 658 C CA . GLY A 1 92 ? 27.867 36.282 -7.121 1.00 87.56 92 GLY A CA 1
ATOM 659 C C . GLY A 1 92 ? 29.212 36.614 -7.774 1.00 87.56 92 GLY A C 1
ATOM 660 O O . GLY A 1 92 ? 29.257 37.506 -8.627 1.00 87.56 92 GLY A O 1
ATOM 661 N N . GLN A 1 93 ? 30.302 35.959 -7.372 1.00 89.19 93 GLN A N 1
ATOM 662 C CA . GLN A 1 93 ? 31.651 36.114 -7.909 1.00 89.19 93 GLN A CA 1
ATOM 663 C C . GLN A 1 93 ? 32.349 34.754 -7.962 1.00 89.19 93 GLN A C 1
ATOM 665 O O . GLN A 1 93 ? 32.410 34.049 -6.971 1.00 89.19 93 GLN A O 1
ATOM 670 N N . ILE A 1 94 ? 32.975 34.435 -9.100 1.00 91.62 94 ILE A N 1
ATOM 671 C CA . ILE A 1 94 ? 33.807 33.229 -9.207 1.00 91.62 94 ILE A CA 1
ATOM 672 C C . ILE A 1 94 ? 35.101 33.441 -8.413 1.00 91.62 94 ILE A C 1
ATOM 674 O O . ILE A 1 94 ? 36.001 34.171 -8.852 1.00 91.62 94 ILE A O 1
ATOM 678 N N . ASP A 1 95 ? 35.203 32.785 -7.265 1.00 92.94 95 ASP A N 1
ATOM 679 C CA . ASP A 1 95 ? 36.324 32.889 -6.339 1.00 92.94 95 ASP A CA 1
ATOM 680 C C . ASP A 1 95 ? 37.444 31.868 -6.603 1.00 92.94 95 ASP A C 1
ATOM 682 O O . ASP A 1 95 ? 37.355 30.935 -7.405 1.00 92.94 95 ASP A O 1
ATOM 686 N N . SER A 1 96 ? 38.576 32.046 -5.912 1.00 91.75 96 SER A N 1
ATOM 687 C CA . SER A 1 96 ? 39.719 31.136 -6.029 1.00 91.75 96 SER A CA 1
ATOM 688 C C . SER A 1 96 ? 39.357 29.720 -5.568 1.00 91.75 96 SER A C 1
ATOM 690 O O . SER A 1 96 ? 39.299 29.450 -4.371 1.00 91.75 96 SER A O 1
ATOM 692 N N . GLY A 1 97 ? 39.249 28.796 -6.523 1.00 88.69 97 GLY A N 1
ATOM 693 C CA . GLY A 1 97 ? 38.886 27.396 -6.283 1.00 88.69 97 GLY A CA 1
ATOM 694 C C . GLY A 1 97 ? 37.567 27.003 -6.943 1.00 88.69 97 GLY A C 1
ATOM 695 O O . GLY A 1 97 ? 37.299 25.812 -7.082 1.00 88.69 97 GLY A O 1
ATOM 696 N N . GLU A 1 98 ? 36.797 27.980 -7.412 1.00 95.38 98 GLU A N 1
ATOM 697 C CA . GLU A 1 98 ? 35.544 27.765 -8.121 1.00 95.38 98 GLU A CA 1
ATOM 698 C C . GLU A 1 98 ? 35.768 27.629 -9.627 1.00 95.38 98 GLU A C 1
ATOM 700 O O . GLU A 1 98 ? 36.702 28.181 -10.214 1.00 95.38 98 GLU A O 1
ATOM 705 N N . THR A 1 99 ? 34.902 26.843 -10.259 1.00 95.25 99 THR A N 1
ATOM 706 C CA . THR A 1 99 ? 34.884 26.625 -11.712 1.00 95.25 99 THR A CA 1
ATOM 707 C C . THR A 1 99 ? 33.779 27.430 -12.398 1.00 95.25 99 THR A C 1
ATOM 709 O O . THR A 1 99 ? 33.879 27.701 -13.596 1.00 95.25 99 THR A O 1
ATOM 712 N N . CYS A 1 100 ? 32.727 27.770 -11.661 1.00 94.56 100 CYS A N 1
ATOM 713 C CA . CYS A 1 100 ? 31.543 28.496 -12.105 1.00 94.56 100 CYS A CA 1
ATOM 714 C C . CYS A 1 100 ? 30.825 29.076 -10.887 1.00 94.56 100 CYS A C 1
ATOM 716 O O . CYS A 1 100 ? 31.095 28.642 -9.770 1.00 94.56 100 CYS A O 1
ATOM 718 N N . GLU A 1 101 ? 29.899 30.000 -11.116 1.00 93.31 101 GLU A N 1
ATOM 719 C CA . GLU A 1 101 ? 29.021 30.541 -10.078 1.00 93.31 101 GLU A CA 1
ATOM 720 C C . GLU A 1 101 ? 27.610 29.919 -10.157 1.00 93.31 101 GLU A C 1
ATOM 722 O O . GLU A 1 101 ? 27.139 29.487 -11.216 1.00 93.31 101 GLU A O 1
ATOM 727 N N . GLN A 1 102 ? 26.915 29.843 -9.023 1.00 90.62 102 GLN A N 1
ATOM 728 C CA . GLN A 1 102 ? 25.554 29.341 -8.918 1.00 90.62 102 GLN A CA 1
ATOM 729 C C . GLN A 1 102 ? 24.630 30.094 -9.884 1.00 90.62 102 GLN A C 1
ATOM 731 O O . GLN A 1 102 ? 24.565 31.319 -9.887 1.00 90.62 102 GLN A O 1
ATOM 736 N N . GLY A 1 103 ? 23.897 29.333 -10.701 1.00 85.19 103 GLY A N 1
ATOM 737 C CA . GLY A 1 103 ? 22.992 29.885 -11.711 1.00 85.19 103 GLY A CA 1
ATOM 738 C C . GLY A 1 103 ? 23.622 30.110 -13.084 1.00 85.19 103 GLY A C 1
ATOM 739 O O . GLY A 1 103 ? 22.889 30.295 -14.054 1.00 85.19 103 GLY A O 1
ATOM 740 N N . GLU A 1 104 ? 24.948 30.019 -13.206 1.00 92.06 104 GLU A N 1
ATOM 741 C CA . GLU A 1 104 ? 25.591 29.984 -14.515 1.00 92.06 104 GLU A CA 1
ATOM 742 C C . GLU A 1 104 ? 25.286 28.67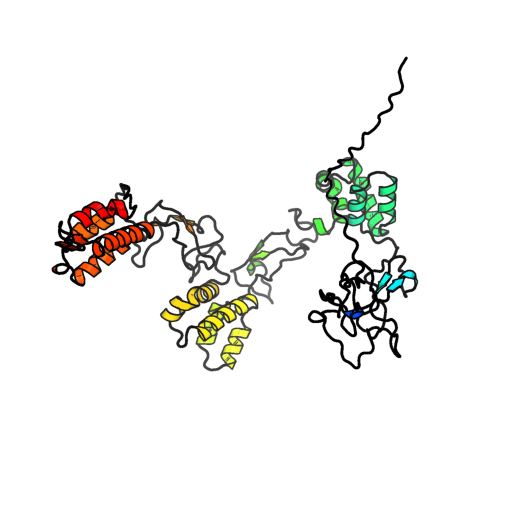3 -15.253 1.00 92.06 104 GLU A C 1
ATOM 744 O O . GLU A 1 104 ? 25.142 27.598 -14.651 1.00 92.06 104 GLU A O 1
ATOM 749 N N . THR A 1 105 ? 25.235 28.760 -16.584 1.00 93.50 105 THR A N 1
ATOM 750 C CA . THR A 1 105 ? 25.155 27.606 -17.482 1.00 93.50 105 THR A CA 1
ATOM 751 C C . THR A 1 105 ? 26.311 27.600 -18.475 1.00 93.50 105 THR A C 1
ATOM 753 O O . THR A 1 105 ? 26.888 28.637 -18.813 1.00 93.50 105 THR A O 1
ATOM 756 N N . LYS A 1 106 ? 26.666 26.406 -18.952 1.00 94.00 106 LYS A N 1
ATOM 757 C CA . LYS A 1 106 ? 27.668 26.200 -19.998 1.00 94.00 106 LYS A CA 1
ATOM 758 C C . LYS A 1 106 ? 27.136 25.268 -21.071 1.00 94.00 106 LYS A C 1
ATOM 760 O O . LYS A 1 106 ? 26.548 24.233 -20.765 1.00 94.00 106 LYS A O 1
ATOM 765 N N . VAL A 1 107 ? 27.373 25.604 -22.337 1.00 91.50 107 VAL A N 1
ATOM 766 C CA . VAL A 1 107 ? 26.934 24.767 -23.460 1.00 91.50 107 VAL A CA 1
ATOM 767 C C . VAL A 1 107 ? 27.634 23.411 -23.391 1.00 91.50 107 VAL A C 1
ATOM 769 O O . VAL A 1 107 ? 28.858 23.326 -23.276 1.00 91.50 107 VAL A O 1
ATOM 772 N N . CYS A 1 108 ? 26.861 22.332 -23.485 1.00 86.00 108 CYS A N 1
ATOM 773 C CA . CYS A 1 108 ? 27.358 20.978 -23.251 1.00 86.00 108 CYS A CA 1
ATOM 774 C C . CYS A 1 108 ? 28.450 20.528 -24.231 1.00 86.00 108 CYS A C 1
ATOM 776 O O . CYS A 1 108 ? 29.299 19.721 -23.863 1.00 86.00 108 CYS A O 1
ATOM 778 N N . THR A 1 109 ? 28.490 21.088 -25.444 1.00 84.69 109 THR A N 1
ATOM 779 C CA . THR A 1 109 ? 29.547 20.825 -26.441 1.00 84.69 109 THR A CA 1
ATOM 780 C C . THR A 1 109 ? 30.934 21.295 -26.002 1.00 84.69 109 THR A C 1
ATOM 782 O O . THR A 1 109 ? 31.934 20.916 -26.604 1.00 84.69 109 THR A O 1
ATOM 785 N N . GLU A 1 110 ? 31.007 22.149 -24.981 1.00 88.81 110 GLU A N 1
ATOM 786 C CA . GLU A 1 110 ? 32.259 22.652 -24.413 1.00 88.81 110 GLU A CA 1
ATOM 787 C C . GLU A 1 110 ? 32.713 21.864 -23.177 1.00 88.81 110 GLU A C 1
ATOM 789 O O . GLU A 1 110 ? 33.769 22.159 -22.605 1.00 88.81 110 GLU A O 1
ATOM 794 N N . LEU A 1 111 ? 31.918 20.888 -22.729 1.00 87.31 111 LEU A N 1
ATOM 795 C CA . LEU A 1 111 ? 32.281 20.002 -21.633 1.00 87.31 111 LEU A CA 1
ATOM 796 C C . LEU A 1 111 ? 33.073 18.790 -22.137 1.00 87.31 111 LEU A C 1
ATOM 798 O O . LEU A 1 111 ? 32.861 18.320 -23.254 1.00 87.31 111 LEU A O 1
ATOM 802 N N . PRO A 1 112 ? 33.969 18.228 -21.310 1.00 77.75 112 PRO A N 1
ATOM 803 C CA . PRO A 1 112 ? 34.622 16.967 -21.632 1.00 77.75 112 PRO A CA 1
ATOM 804 C C . PRO A 1 112 ? 33.590 15.826 -21.748 1.00 77.75 112 PRO A C 1
ATOM 806 O O . PRO A 1 112 ? 32.911 15.489 -20.779 1.00 77.75 112 PRO A O 1
ATOM 809 N N . GLY A 1 113 ? 33.491 15.224 -22.938 1.00 75.38 113 GLY A N 1
ATOM 810 C CA . GLY A 1 113 ? 32.573 14.127 -23.272 1.00 75.38 113 GLY A CA 1
ATOM 811 C C . GLY A 1 113 ? 32.009 14.249 -24.696 1.00 75.38 113 GLY A C 1
ATOM 812 O O . GLY A 1 113 ? 32.296 15.212 -25.395 1.00 75.38 113 GLY A O 1
ATOM 813 N N . ASP A 1 114 ? 31.189 13.285 -25.126 1.00 73.38 114 ASP A N 1
ATOM 814 C CA . ASP A 1 114 ? 30.568 13.276 -26.469 1.00 73.38 114 ASP A CA 1
ATOM 815 C C . ASP A 1 114 ? 29.201 13.990 -26.500 1.00 73.38 114 ASP A C 1
ATOM 817 O O . ASP A 1 114 ? 28.257 13.521 -27.140 1.00 73.38 114 ASP A O 1
ATOM 821 N N . PHE A 1 115 ? 29.045 15.073 -25.738 1.00 79.38 115 PHE A N 1
ATOM 822 C CA . PHE A 1 115 ? 27.788 15.821 -25.681 1.00 79.38 115 PHE A CA 1
ATOM 823 C C . PHE A 1 115 ? 27.646 16.715 -26.915 1.00 79.38 115 PHE A C 1
ATOM 825 O O . PHE A 1 115 ? 28.590 17.398 -27.306 1.00 79.38 115 PHE A O 1
ATOM 832 N N . THR A 1 116 ? 26.469 16.719 -27.538 1.00 77.06 116 THR A N 1
ATOM 833 C CA . THR A 1 116 ? 26.229 17.477 -28.782 1.00 77.06 116 THR A CA 1
ATOM 834 C C . THR A 1 116 ? 25.133 18.527 -28.641 1.00 77.06 116 THR A C 1
ATOM 836 O O . THR A 1 116 ? 24.985 19.359 -29.530 1.00 77.06 116 THR A O 1
ATOM 839 N N . GLU A 1 117 ? 24.346 18.477 -27.565 1.00 77.44 117 GLU A N 1
ATOM 840 C CA . GLU A 1 117 ? 23.235 19.392 -27.302 1.00 77.44 117 GLU A CA 1
ATOM 841 C C . GLU A 1 117 ? 23.008 19.560 -25.782 1.00 77.44 117 GLU A C 1
ATOM 843 O O . GLU A 1 117 ? 23.466 18.737 -24.981 1.00 77.44 117 GLU A O 1
ATOM 848 N N . GLY A 1 118 ? 22.318 20.640 -25.398 1.00 85.94 118 GLY A N 1
ATOM 849 C CA . GLY A 1 118 ? 21.988 20.981 -24.009 1.00 85.94 118 GLY A CA 1
ATOM 850 C C . GLY A 1 118 ? 22.877 22.059 -23.375 1.00 85.94 118 GLY A C 1
ATOM 851 O O . GLY A 1 118 ? 23.876 22.502 -23.953 1.00 85.94 118 GLY A O 1
ATOM 852 N N . GLU A 1 119 ? 22.514 22.445 -22.152 1.00 90.06 119 GLU A N 1
ATOM 853 C CA . GLU A 1 119 ? 23.293 23.328 -21.278 1.00 90.06 119 GLU A CA 1
ATOM 854 C C . GLU A 1 119 ? 23.466 22.685 -19.899 1.00 90.06 119 GLU A C 1
ATOM 856 O O . GLU A 1 119 ? 22.497 22.254 -19.276 1.00 90.06 119 GLU A O 1
ATOM 861 N N . ALA A 1 120 ? 24.702 22.624 -19.415 1.00 91.88 120 ALA A N 1
ATOM 862 C CA . ALA A 1 120 ? 25.028 22.160 -18.077 1.00 91.88 120 ALA A CA 1
ATOM 863 C C . ALA A 1 120 ? 24.931 23.312 -17.082 1.00 91.88 120 ALA A C 1
ATOM 865 O O . ALA A 1 120 ? 25.515 24.371 -17.308 1.00 91.88 120 ALA A O 1
ATOM 866 N N . ALA A 1 121 ? 24.246 23.092 -15.964 1.00 93.38 121 ALA A N 1
ATOM 867 C CA . ALA A 1 121 ? 24.217 24.053 -14.867 1.00 93.38 121 ALA A CA 1
ATOM 868 C C . ALA A 1 121 ? 25.491 23.946 -14.017 1.00 93.38 121 ALA A C 1
ATOM 870 O O . ALA A 1 121 ? 26.103 22.875 -13.930 1.00 93.38 121 ALA A O 1
ATOM 871 N N . CYS A 1 122 ? 25.889 25.039 -13.368 1.00 94.31 122 CYS A N 1
ATOM 872 C CA . CYS A 1 122 ? 26.920 24.982 -12.338 1.00 94.31 122 CYS A CA 1
ATOM 873 C C . CYS A 1 122 ? 26.484 24.052 -11.192 1.00 94.31 122 CYS A C 1
ATOM 875 O O . CYS A 1 122 ? 25.331 24.086 -10.747 1.00 94.31 122 CYS A O 1
ATOM 877 N N . ARG A 1 123 ? 27.391 23.187 -10.725 1.00 93.25 123 ARG A N 1
ATOM 878 C CA . ARG A 1 123 ? 27.112 22.279 -9.607 1.00 93.25 123 ARG A CA 1
ATOM 879 C C . ARG A 1 123 ? 26.895 23.058 -8.321 1.00 93.25 123 ARG A C 1
ATOM 881 O O . ARG A 1 123 ? 27.412 24.150 -8.128 1.00 93.25 123 ARG A O 1
ATOM 888 N N . ARG A 1 124 ? 26.193 22.406 -7.397 1.00 89.94 124 ARG A N 1
ATOM 889 C CA . ARG A 1 124 ? 25.841 22.932 -6.074 1.00 89.94 124 ARG A CA 1
ATOM 890 C C . ARG A 1 124 ? 27.050 23.414 -5.252 1.00 89.94 124 ARG A C 1
ATOM 892 O O . ARG A 1 124 ? 26.887 24.258 -4.377 1.00 89.94 124 ARG A O 1
ATOM 899 N N . ASP A 1 125 ? 28.229 22.850 -5.492 1.00 89.75 125 ASP A N 1
ATOM 900 C CA . ASP A 1 125 ? 29.488 23.170 -4.814 1.00 89.75 125 ASP A CA 1
ATOM 901 C C . ASP A 1 125 ? 30.382 24.151 -5.596 1.00 89.75 125 ASP A C 1
ATOM 903 O O . ASP A 1 125 ? 31.490 24.427 -5.155 1.00 89.75 125 ASP A O 1
ATOM 907 N N . CYS A 1 126 ? 29.941 24.650 -6.757 1.00 93.81 126 CYS A N 1
ATOM 908 C CA . CYS A 1 126 ? 30.716 25.513 -7.657 1.00 93.81 126 CYS A CA 1
ATOM 909 C C . CYS A 1 126 ? 32.046 24.910 -8.161 1.00 93.81 126 CYS A C 1
ATOM 911 O O . CYS A 1 126 ? 32.840 25.585 -8.818 1.00 93.81 126 CYS A O 1
ATOM 913 N N . LEU A 1 127 ? 32.298 23.612 -7.938 1.00 94.94 127 LEU A N 1
ATOM 914 C CA . LEU A 1 127 ? 33.550 22.944 -8.327 1.00 94.94 127 LEU A CA 1
ATOM 915 C C . LEU A 1 127 ? 33.496 22.316 -9.729 1.00 94.94 127 LEU A C 1
ATOM 917 O O . LEU A 1 127 ? 34.450 21.668 -10.163 1.00 94.94 127 LEU A O 1
ATOM 921 N N . GLY A 1 128 ? 32.387 22.471 -10.459 1.00 94.56 128 GLY A N 1
ATOM 922 C CA . GLY A 1 128 ? 32.261 21.963 -11.822 1.00 94.56 128 GLY A CA 1
ATOM 923 C C . GLY A 1 128 ? 30.864 22.103 -12.417 1.00 94.56 128 GLY A C 1
ATOM 924 O O . GLY A 1 128 ? 29.961 22.659 -11.805 1.00 94.56 128 GLY A O 1
ATOM 925 N N . TRP A 1 129 ? 30.685 21.549 -13.615 1.00 95.12 129 TRP A N 1
ATOM 926 C CA . TRP A 1 129 ? 29.427 21.584 -14.368 1.00 95.12 129 TRP A CA 1
ATOM 927 C C . TRP A 1 129 ? 28.656 20.263 -14.223 1.00 95.12 129 TRP A C 1
ATOM 929 O O . TRP A 1 129 ? 29.261 19.181 -14.209 1.00 95.12 129 TRP A O 1
ATOM 939 N N . ASP A 1 130 ? 27.333 20.335 -14.078 1.00 92.00 130 ASP A N 1
ATOM 940 C CA . ASP A 1 130 ? 26.429 19.183 -14.012 1.00 92.00 130 ASP A CA 1
ATOM 941 C C . ASP A 1 130 ? 25.909 18.824 -15.418 1.00 92.00 130 ASP A C 1
ATOM 943 O O . ASP A 1 130 ? 25.118 19.579 -15.992 1.00 92.00 130 ASP A O 1
ATOM 947 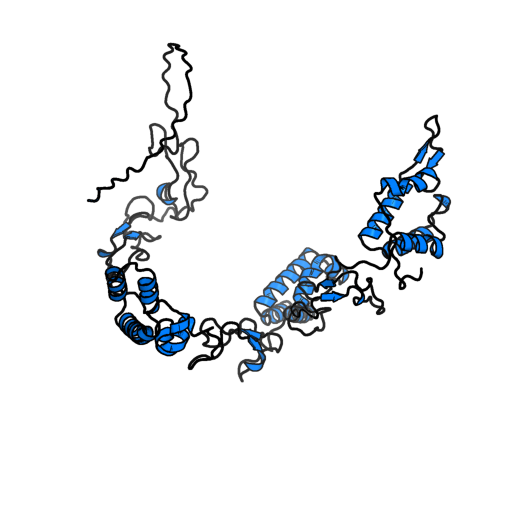N N . PRO A 1 131 ? 26.333 17.684 -15.998 1.00 87.81 131 PRO A N 1
ATOM 948 C CA . PRO A 1 131 ? 25.945 17.299 -17.346 1.00 87.81 131 PRO A CA 1
ATOM 949 C C . PRO A 1 131 ? 24.548 16.666 -17.425 1.00 87.81 131 PRO A C 1
ATOM 951 O O . PRO A 1 131 ? 24.214 16.121 -18.472 1.00 87.81 131 PRO A O 1
ATOM 954 N N . LEU A 1 132 ? 23.734 16.682 -16.363 1.00 88.94 132 LEU A N 1
ATOM 955 C CA . LEU A 1 132 ? 22.409 16.047 -16.357 1.00 88.94 132 LEU A CA 1
ATOM 956 C C . LEU A 1 132 ? 21.505 16.513 -17.513 1.00 88.94 132 LEU A C 1
ATOM 958 O O . LEU A 1 132 ? 20.775 15.709 -18.088 1.00 88.94 132 LEU A O 1
ATOM 962 N N . ASN A 1 133 ? 21.596 17.793 -17.881 1.00 83.50 133 ASN A N 1
ATOM 963 C CA . ASN A 1 133 ? 20.846 18.395 -18.989 1.00 83.50 133 ASN A CA 1
ATOM 964 C C . ASN A 1 133 ? 21.593 18.340 -20.337 1.00 83.50 133 ASN A C 1
ATOM 966 O O . ASN A 1 133 ? 21.137 18.919 -21.323 1.00 83.50 133 ASN A O 1
ATOM 970 N N . CYS A 1 134 ? 22.739 17.656 -20.390 1.00 83.94 134 CYS A N 1
ATOM 971 C CA . CYS A 1 134 ? 23.494 17.412 -21.609 1.00 83.94 134 CYS A CA 1
ATOM 972 C C . CYS A 1 134 ? 23.114 16.067 -22.224 1.00 83.94 134 CYS A C 1
ATOM 974 O O . CYS A 1 134 ? 23.199 15.031 -21.561 1.00 83.94 134 CYS A O 1
ATOM 976 N N . SER A 1 135 ? 22.821 16.041 -23.524 1.00 76.94 135 SER A N 1
ATOM 977 C CA . SER A 1 135 ? 22.671 14.788 -24.269 1.00 76.94 135 SER A CA 1
ATOM 978 C C . SER A 1 135 ? 23.813 14.570 -25.256 1.00 76.94 135 SER A C 1
ATOM 980 O O . SER A 1 135 ? 24.310 15.469 -25.942 1.00 76.94 135 SER A O 1
ATOM 982 N N . LYS A 1 136 ? 24.262 13.314 -25.306 1.00 71.06 136 LYS A N 1
ATOM 983 C CA . LYS A 1 136 ? 25.181 12.823 -26.328 1.00 71.06 136 LYS A CA 1
ATOM 984 C C . LYS A 1 136 ? 24.372 12.529 -27.584 1.00 71.06 136 LYS A C 1
ATOM 986 O O . LYS A 1 136 ? 23.595 11.578 -27.595 1.00 71.06 136 LYS A O 1
ATOM 991 N N . GLY A 1 137 ? 24.538 13.313 -28.643 1.00 59.06 137 GLY A N 1
ATOM 992 C CA . GLY A 1 137 ? 23.924 13.063 -29.951 1.00 59.06 137 GLY A CA 1
ATOM 993 C C . GLY A 1 137 ? 24.622 11.940 -30.697 1.00 59.06 137 GLY A C 1
ATOM 994 O O . GLY A 1 137 ? 25.173 12.129 -31.778 1.00 59.06 137 GLY A O 1
ATOM 995 N N . GLY A 1 138 ? 24.579 10.748 -30.116 1.00 54.59 138 GLY A N 1
ATOM 996 C CA . GLY A 1 138 ? 24.925 9.502 -30.769 1.00 54.59 138 GLY A CA 1
ATOM 997 C C . GLY A 1 138 ? 23.818 8.511 -30.476 1.00 54.59 138 GLY A C 1
ATOM 998 O O . GLY A 1 138 ? 23.651 8.146 -29.324 1.00 54.59 138 GLY A O 1
ATOM 999 N N . LYS A 1 139 ? 23.062 8.121 -31.509 1.00 60.31 139 LYS A N 1
ATOM 1000 C CA . LYS A 1 139 ? 22.255 6.891 -31.578 1.00 60.31 139 LYS A CA 1
ATOM 1001 C C . LYS A 1 139 ? 21.916 6.268 -30.208 1.00 60.31 139 LYS A C 1
ATOM 1003 O O . LYS A 1 139 ? 22.589 5.335 -29.783 1.00 60.31 139 LYS A O 1
ATOM 1008 N N . THR A 1 140 ? 20.918 6.787 -29.497 1.00 66.00 140 THR A N 1
ATOM 1009 C CA . THR A 1 140 ? 20.598 6.340 -28.125 1.00 66.00 140 THR A CA 1
ATOM 1010 C C . THR A 1 140 ? 19.369 5.445 -28.048 1.00 66.00 140 THR A C 1
ATOM 1012 O O . THR A 1 140 ? 19.157 4.797 -27.024 1.00 66.00 140 THR A O 1
ATOM 1015 N N . LYS A 1 141 ? 18.545 5.389 -29.105 1.00 79.38 141 LYS A N 1
ATOM 1016 C CA . LYS A 1 141 ? 17.280 4.655 -29.038 1.00 79.38 141 LYS A CA 1
ATOM 1017 C C . LYS A 1 141 ? 17.517 3.143 -29.113 1.00 79.38 141 LYS A C 1
ATOM 1019 O O . LYS A 1 141 ? 18.119 2.627 -30.054 1.00 79.38 141 LYS A O 1
ATOM 1024 N N . THR A 1 142 ? 17.019 2.435 -28.111 1.00 87.00 142 THR A N 1
ATOM 1025 C CA . THR A 1 142 ? 16.794 0.983 -28.140 1.00 87.00 142 THR A CA 1
ATOM 1026 C C . THR A 1 142 ? 15.662 0.639 -29.113 1.00 87.00 142 THR A C 1
ATOM 1028 O O . THR A 1 142 ? 14.941 1.527 -29.566 1.00 87.00 142 THR A O 1
ATOM 1031 N N . CYS A 1 143 ? 15.474 -0.643 -29.434 1.00 92.00 143 CYS A N 1
ATOM 1032 C CA . CYS A 1 143 ? 14.427 -1.072 -30.365 1.00 92.00 143 CYS A CA 1
ATOM 1033 C C . CYS A 1 143 ? 13.023 -0.580 -29.965 1.00 92.00 143 CYS A C 1
ATOM 1035 O O . CYS A 1 143 ? 12.331 0.011 -30.793 1.00 92.00 143 CYS A O 1
ATOM 1037 N N . SER A 1 144 ? 12.628 -0.733 -28.696 1.00 88.44 144 SER A N 1
ATOM 1038 C CA . SER A 1 144 ? 11.332 -0.254 -28.190 1.00 88.44 144 SER A CA 1
ATOM 1039 C C . SER A 1 144 ? 11.157 1.259 -28.353 1.00 88.44 144 SER A C 1
ATOM 1041 O O . SER A 1 144 ? 10.092 1.726 -28.745 1.00 88.44 144 SER A O 1
ATOM 1043 N N . GLN A 1 145 ? 12.221 2.035 -28.142 1.00 89.31 145 GLN A N 1
ATOM 1044 C CA . GLN A 1 145 ? 12.204 3.490 -28.326 1.00 89.31 145 GLN A CA 1
ATOM 1045 C C . GLN A 1 145 ? 12.149 3.901 -29.805 1.00 89.31 145 GLN A C 1
ATOM 1047 O O . GLN A 1 145 ? 11.625 4.971 -30.123 1.00 89.31 145 GLN A O 1
ATOM 1052 N N . ILE A 1 146 ? 12.694 3.086 -30.718 1.00 92.94 146 ILE A N 1
ATOM 1053 C CA . ILE A 1 146 ? 12.512 3.266 -32.167 1.00 92.94 146 ILE A CA 1
ATOM 1054 C C . ILE A 1 146 ? 11.056 2.962 -32.532 1.00 92.94 146 ILE A C 1
ATOM 1056 O O . ILE A 1 146 ? 10.438 3.758 -33.233 1.00 92.94 146 ILE A O 1
ATOM 1060 N N . LEU A 1 147 ? 10.495 1.864 -32.016 1.00 93.38 147 LEU A N 1
ATOM 1061 C CA . LEU A 1 147 ? 9.112 1.446 -32.250 1.00 93.38 147 LEU A CA 1
ATOM 1062 C C . LEU A 1 147 ? 8.095 2.499 -31.797 1.00 93.38 147 LEU A C 1
ATOM 1064 O O . LEU A 1 147 ? 7.222 2.881 -32.573 1.00 93.38 147 LEU A O 1
ATOM 1068 N N . GLU A 1 148 ? 8.240 3.024 -30.581 1.00 90.88 148 GLU A N 1
ATOM 1069 C CA . GLU A 1 148 ? 7.391 4.099 -30.055 1.00 90.88 148 GLU A CA 1
ATOM 1070 C C . GLU A 1 148 ? 7.475 5.367 -30.921 1.00 90.88 148 GLU A C 1
ATOM 1072 O O . GLU A 1 148 ? 6.460 5.962 -31.287 1.00 90.88 148 GLU A O 1
ATOM 1077 N N . CYS A 1 149 ? 8.689 5.743 -31.328 1.00 92.25 149 CYS A N 1
ATOM 1078 C CA . CYS A 1 149 ? 8.921 6.885 -32.208 1.00 92.25 149 CYS A CA 1
ATOM 1079 C C . CYS A 1 149 ? 8.251 6.683 -33.581 1.00 92.25 149 CYS A C 1
ATOM 1081 O O . CYS A 1 149 ? 7.524 7.553 -34.049 1.00 92.25 149 CYS A O 1
ATOM 1083 N N . VAL A 1 150 ? 8.414 5.510 -34.201 1.00 94.00 150 VAL A N 1
ATOM 1084 C CA . VAL A 1 150 ? 7.800 5.181 -35.499 1.00 94.00 150 VAL A CA 1
ATOM 1085 C C . VAL A 1 150 ? 6.272 5.192 -35.422 1.00 94.00 150 VAL A C 1
ATOM 1087 O O . VAL A 1 150 ? 5.627 5.696 -36.341 1.00 94.00 150 VAL A O 1
ATOM 1090 N N . ASN A 1 151 ? 5.689 4.701 -34.326 1.00 91.50 151 ASN A N 1
ATOM 1091 C CA . ASN A 1 151 ? 4.237 4.663 -34.137 1.00 91.50 151 ASN A CA 1
ATOM 1092 C C . ASN A 1 151 ? 3.599 6.052 -33.968 1.00 91.50 151 ASN A C 1
ATOM 1094 O O . ASN A 1 151 ? 2.404 6.204 -34.207 1.00 91.50 151 ASN A O 1
ATOM 1098 N N . THR A 1 152 ? 4.378 7.071 -33.595 1.00 92.38 152 THR A N 1
ATOM 1099 C CA . THR A 1 152 ? 3.898 8.460 -33.471 1.00 92.38 152 THR A CA 1
ATOM 1100 C C . THR A 1 152 ? 4.135 9.299 -34.733 1.00 92.38 152 THR A C 1
ATOM 1102 O O . THR A 1 152 ? 3.655 10.431 -34.826 1.00 92.38 152 THR A O 1
ATOM 1105 N N . CYS A 1 153 ? 4.835 8.757 -35.733 1.00 91.62 153 CYS A N 1
ATOM 1106 C CA . CYS A 1 153 ? 5.180 9.475 -36.955 1.00 91.62 153 CYS A CA 1
ATOM 1107 C C . CYS A 1 153 ? 4.027 9.570 -37.961 1.00 91.62 153 CYS A C 1
ATOM 1109 O O . CYS A 1 153 ? 3.401 8.575 -38.324 1.00 91.62 153 CYS A O 1
ATOM 1111 N N . ALA A 1 154 ? 3.822 10.776 -38.498 1.00 88.94 154 ALA A N 1
ATOM 1112 C CA . ALA A 1 154 ? 2.802 11.055 -39.510 1.00 88.94 154 ALA A CA 1
ATOM 1113 C C . ALA A 1 154 ? 3.243 10.732 -40.952 1.00 88.94 154 ALA A C 1
ATOM 1115 O O . ALA A 1 154 ? 2.396 10.567 -41.830 1.00 88.94 154 ALA A O 1
ATOM 1116 N N . ASP A 1 155 ? 4.551 10.651 -41.211 1.00 91.62 155 ASP A N 1
ATOM 1117 C CA . ASP A 1 155 ? 5.115 10.423 -42.542 1.00 91.62 155 ASP A CA 1
ATOM 1118 C C . ASP A 1 155 ? 6.394 9.567 -42.510 1.00 91.62 155 ASP A C 1
ATOM 1120 O O . ASP A 1 155 ? 6.962 9.276 -41.455 1.00 91.62 155 ASP A O 1
ATOM 1124 N N . GLU A 1 156 ? 6.846 9.151 -43.694 1.00 91.94 156 GLU A N 1
ATOM 1125 C CA . GLU A 1 156 ? 8.021 8.287 -43.865 1.00 91.94 156 GLU A CA 1
ATOM 1126 C C . GLU A 1 156 ? 9.346 8.975 -43.504 1.00 91.94 156 GLU A C 1
ATOM 1128 O O . GLU A 1 156 ? 10.281 8.308 -43.062 1.00 91.94 156 GLU A O 1
ATOM 1133 N N . ALA A 1 157 ? 9.442 10.303 -43.636 1.00 92.19 157 ALA A N 1
ATOM 1134 C CA . ALA A 1 157 ? 10.658 11.029 -43.271 1.00 92.19 157 ALA A CA 1
ATOM 1135 C C . ALA A 1 157 ? 10.862 11.023 -41.748 1.00 92.19 157 ALA A C 1
ATOM 1137 O O . ALA A 1 157 ? 11.980 10.835 -41.267 1.00 92.19 157 ALA A O 1
ATOM 1138 N N . CYS A 1 158 ? 9.775 11.158 -40.987 1.00 90.69 158 CYS A N 1
ATOM 1139 C CA . CYS A 1 158 ? 9.773 11.016 -39.536 1.00 90.69 158 CYS A CA 1
ATOM 1140 C C . CYS A 1 158 ? 10.206 9.605 -39.108 1.00 90.69 158 CYS A C 1
ATOM 1142 O O . CYS A 1 158 ? 11.104 9.470 -38.274 1.00 90.69 158 CYS A O 1
ATOM 1144 N N . LYS A 1 159 ? 9.643 8.554 -39.724 1.00 92.38 159 LYS A N 1
ATOM 1145 C CA . LYS A 1 159 ? 10.000 7.159 -39.403 1.00 92.38 159 LYS A CA 1
ATOM 1146 C C . LYS A 1 159 ? 11.482 6.883 -39.644 1.00 92.38 159 LYS A C 1
ATOM 1148 O O . LYS A 1 159 ? 12.145 6.282 -38.803 1.00 92.38 159 LYS A O 1
ATOM 1153 N N . GLU A 1 160 ? 12.020 7.366 -40.759 1.00 92.31 160 GLU A N 1
ATOM 1154 C CA . GLU A 1 160 ? 13.437 7.217 -41.094 1.00 92.31 160 GLU A CA 1
ATOM 1155 C C . GLU A 1 160 ? 14.350 7.936 -40.085 1.00 92.31 160 GLU A C 1
ATOM 1157 O O . GLU A 1 160 ? 15.395 7.412 -39.692 1.00 92.31 160 GLU A O 1
ATOM 1162 N N . ASN A 1 161 ? 13.942 9.114 -39.604 1.00 88.00 161 ASN A N 1
ATOM 1163 C CA . ASN A 1 161 ? 14.670 9.833 -38.557 1.00 88.00 161 ASN A CA 1
ATOM 1164 C C . ASN A 1 161 ? 14.636 9.086 -37.212 1.00 88.00 161 ASN A C 1
ATOM 1166 O O . ASN A 1 161 ? 15.661 9.016 -36.533 1.00 88.00 161 ASN A O 1
ATOM 1170 N N . CYS A 1 162 ? 13.503 8.471 -36.852 1.00 90.12 162 CYS A N 1
ATOM 1171 C CA . CYS A 1 162 ? 13.394 7.617 -35.665 1.00 90.12 162 CYS A CA 1
ATOM 1172 C C . CYS A 1 162 ? 14.368 6.432 -35.713 1.00 90.12 162 CYS A C 1
ATOM 1174 O O . CYS A 1 162 ? 15.050 6.167 -34.722 1.00 90.12 162 CYS A O 1
ATOM 1176 N N . LYS A 1 163 ? 14.478 5.758 -36.867 1.00 92.44 163 LYS A N 1
ATOM 1177 C CA . LYS A 1 163 ? 15.428 4.650 -37.069 1.00 92.44 163 LYS A CA 1
ATOM 1178 C C . LYS A 1 163 ? 16.875 5.128 -36.960 1.00 92.44 163 LYS A C 1
ATOM 1180 O O . LYS A 1 163 ? 17.663 4.536 -36.230 1.00 92.44 163 LYS A O 1
ATOM 1185 N N . LYS A 1 164 ? 17.222 6.243 -37.613 1.00 88.44 164 LYS A N 1
ATOM 1186 C CA . LYS A 1 164 ? 18.583 6.818 -37.582 1.00 88.44 164 LYS A CA 1
ATOM 1187 C C . LYS A 1 164 ? 19.046 7.245 -36.189 1.00 88.44 164 LYS A C 1
ATOM 1189 O O . LYS A 1 164 ? 20.251 7.283 -35.947 1.00 88.44 164 LYS A O 1
ATOM 1194 N N . ALA A 1 165 ? 18.113 7.541 -35.288 1.00 85.00 165 ALA A N 1
ATOM 1195 C CA . ALA A 1 165 ? 18.392 7.857 -33.890 1.00 85.00 165 ALA A CA 1
ATOM 1196 C C . ALA A 1 165 ? 18.631 6.613 -33.001 1.00 85.00 165 ALA A C 1
ATOM 1198 O O . ALA A 1 165 ? 18.938 6.765 -31.816 1.00 85.00 165 ALA A O 1
ATOM 1199 N N . GLY A 1 166 ? 18.489 5.396 -33.538 1.00 85.31 166 GLY A N 1
ATOM 1200 C CA . GLY A 1 166 ? 18.699 4.137 -32.822 1.00 85.31 166 GLY A CA 1
ATOM 1201 C C . GLY A 1 166 ? 20.147 3.666 -32.763 1.00 85.31 166 GLY A C 1
ATOM 1202 O O . GLY A 1 166 ? 20.917 3.932 -33.683 1.00 85.31 166 GLY A O 1
ATOM 1203 N N . THR A 1 167 ? 20.518 2.940 -31.702 1.00 86.00 167 THR A N 1
ATOM 1204 C CA . THR A 1 167 ? 21.795 2.196 -31.634 1.00 86.00 167 THR A CA 1
ATOM 1205 C C . THR A 1 167 ? 21.859 1.156 -32.754 1.00 86.00 167 THR A C 1
ATOM 1207 O O . THR A 1 167 ? 20.820 0.698 -33.221 1.00 86.00 167 THR A O 1
ATOM 1210 N N . ASP A 1 168 ? 23.050 0.719 -33.176 1.00 88.12 168 ASP A N 1
ATOM 1211 C CA . ASP A 1 168 ? 23.161 -0.310 -34.230 1.00 88.12 168 ASP A CA 1
ATOM 1212 C C . ASP A 1 168 ? 22.434 -1.613 -33.839 1.00 88.12 168 ASP A C 1
ATOM 1214 O O . ASP A 1 168 ? 21.744 -2.218 -34.658 1.00 88.12 168 ASP A O 1
ATOM 1218 N N . GLN A 1 169 ? 22.505 -1.997 -32.559 1.00 84.44 169 GLN A N 1
ATOM 1219 C CA . GLN A 1 169 ? 21.736 -3.115 -32.009 1.00 84.44 169 GLN A CA 1
ATOM 1220 C C . GLN A 1 169 ? 20.224 -2.839 -32.027 1.00 84.44 169 GLN A C 1
ATOM 1222 O O . GLN A 1 169 ? 19.448 -3.706 -32.420 1.00 84.44 169 GLN A O 1
ATOM 1227 N N . GLY A 1 170 ? 19.794 -1.641 -31.616 1.00 89.88 170 GLY A N 1
ATOM 1228 C CA . GLY A 1 170 ? 18.386 -1.243 -31.622 1.00 89.88 170 GLY A CA 1
ATOM 1229 C C . GLY A 1 170 ? 17.788 -1.239 -33.028 1.00 89.88 170 GLY A C 1
ATOM 1230 O O . GLY A 1 170 ? 16.684 -1.741 -33.213 1.00 89.88 170 GLY A O 1
ATOM 1231 N N . ILE A 1 171 ? 18.540 -0.743 -34.015 1.00 93.31 171 ILE A N 1
ATOM 1232 C CA . ILE A 1 171 ? 18.164 -0.753 -35.432 1.00 93.31 171 ILE A CA 1
ATOM 1233 C C . ILE A 1 171 ? 18.023 -2.192 -35.931 1.00 93.31 171 ILE A C 1
ATOM 1235 O O . ILE A 1 171 ? 16.976 -2.527 -36.473 1.00 93.31 171 ILE A O 1
ATOM 1239 N N . GLY A 1 172 ? 19.013 -3.063 -35.699 1.00 94.06 172 GLY A N 1
ATOM 1240 C CA . GLY A 1 172 ? 18.947 -4.453 -36.169 1.00 94.06 172 GLY A CA 1
ATOM 1241 C C . GLY A 1 172 ? 17.767 -5.240 -35.580 1.00 94.06 172 GLY A C 1
ATOM 1242 O O . GLY A 1 172 ? 17.099 -6.003 -36.282 1.00 94.06 172 GLY A O 1
ATOM 1243 N N . LEU A 1 173 ? 17.459 -5.015 -34.299 1.00 92.38 173 LEU A N 1
ATOM 1244 C CA . LEU A 1 173 ? 16.272 -5.586 -33.656 1.00 92.38 173 LEU A CA 1
ATOM 1245 C C . LEU A 1 173 ? 14.974 -5.022 -34.255 1.00 92.38 173 LEU A C 1
ATOM 1247 O O . LEU A 1 173 ? 14.040 -5.779 -34.517 1.00 92.38 173 LEU A O 1
ATOM 1251 N N . PHE A 1 174 ? 14.926 -3.715 -34.526 1.00 95.81 174 PHE A N 1
ATOM 1252 C CA . PHE A 1 174 ? 13.750 -3.067 -35.108 1.00 95.81 174 PHE A CA 1
ATOM 1253 C C . PHE A 1 174 ? 13.494 -3.527 -36.547 1.00 95.81 174 PHE A C 1
ATOM 1255 O O . PHE A 1 174 ? 12.354 -3.806 -36.902 1.00 95.81 174 PHE A O 1
ATOM 1262 N N . GLU A 1 175 ? 14.534 -3.673 -37.368 1.00 95.62 175 GLU A N 1
ATOM 1263 C CA . GLU A 1 175 ? 14.428 -4.198 -38.736 1.00 95.62 175 GLU A CA 1
ATOM 1264 C C . GLU A 1 175 ? 13.928 -5.649 -38.753 1.00 95.62 175 GLU A C 1
ATOM 1266 O O . GLU A 1 175 ? 13.116 -6.026 -39.601 1.00 95.62 175 GLU A O 1
ATOM 1271 N N . THR A 1 176 ? 14.360 -6.459 -37.782 1.00 95.38 176 THR A N 1
ATOM 1272 C CA . THR A 1 176 ? 13.861 -7.831 -37.604 1.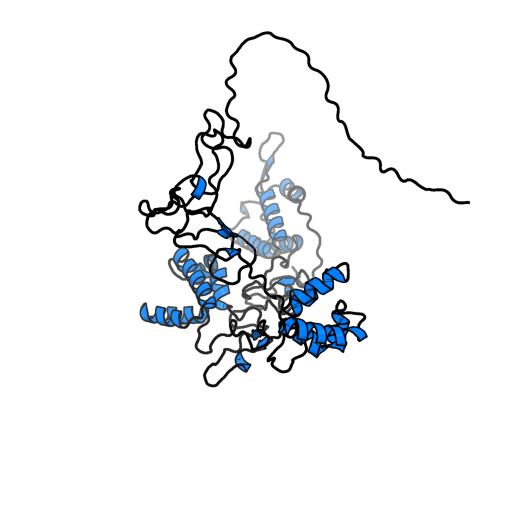00 95.38 176 THR A CA 1
ATOM 1273 C C . THR A 1 176 ? 12.363 -7.831 -37.282 1.00 95.38 176 THR A C 1
ATOM 1275 O O . THR A 1 176 ? 11.600 -8.586 -37.892 1.00 95.38 176 THR A O 1
ATOM 1278 N N . LEU A 1 177 ? 11.926 -6.946 -36.378 1.00 95.44 177 LEU A N 1
ATOM 1279 C CA . LEU A 1 177 ? 10.511 -6.755 -36.060 1.00 95.44 177 LEU A CA 1
ATOM 1280 C C . LEU A 1 177 ? 9.713 -6.267 -37.275 1.00 95.44 177 LEU A C 1
ATOM 1282 O O . LEU A 1 177 ? 8.676 -6.844 -37.589 1.00 95.44 177 LEU A O 1
ATOM 1286 N N . GLU A 1 178 ? 10.203 -5.256 -37.990 1.00 94.88 178 GLU A N 1
ATOM 1287 C CA . GLU A 1 178 ? 9.550 -4.675 -39.169 1.00 94.88 178 GLU A CA 1
ATOM 1288 C C . GLU A 1 178 ? 9.385 -5.696 -40.307 1.00 94.88 178 GLU A C 1
ATOM 1290 O O . GLU A 1 178 ? 8.327 -5.760 -40.936 1.00 94.88 178 GLU A O 1
ATOM 1295 N N . SER A 1 179 ? 10.393 -6.545 -40.529 1.00 95.19 179 SER A N 1
ATOM 1296 C CA . SER A 1 179 ? 10.338 -7.634 -41.510 1.00 95.19 179 SER A CA 1
ATOM 1297 C C . SER A 1 179 ? 9.208 -8.621 -41.199 1.00 95.19 179 SER A C 1
ATOM 1299 O O . SER A 1 179 ? 8.395 -8.945 -42.073 1.00 95.19 179 SER A O 1
ATOM 1301 N N . CYS A 1 180 ? 9.091 -9.043 -39.937 1.00 95.06 180 CYS A N 1
ATOM 1302 C CA . CYS A 1 180 ? 8.004 -9.920 -39.512 1.00 95.06 180 CYS A CA 1
ATOM 1303 C C . CYS A 1 180 ? 6.632 -9.223 -39.576 1.00 95.06 180 CYS A C 1
ATOM 1305 O O . CYS A 1 180 ? 5.647 -9.800 -40.044 1.00 95.06 180 CYS A O 1
ATOM 1307 N N . ALA A 1 181 ? 6.583 -7.949 -39.181 1.00 94.94 181 ALA A N 1
ATOM 1308 C CA . ALA A 1 181 ? 5.375 -7.132 -39.113 1.00 94.94 181 ALA A CA 1
ATOM 1309 C C . ALA A 1 181 ? 4.658 -6.947 -40.463 1.00 94.94 181 ALA A C 1
ATOM 1311 O O . ALA A 1 181 ? 3.501 -6.525 -40.494 1.00 94.94 181 ALA A O 1
ATOM 1312 N N . SER A 1 182 ? 5.300 -7.295 -41.583 1.00 91.38 182 SER A N 1
ATOM 1313 C CA . SER A 1 182 ? 4.670 -7.331 -42.907 1.00 91.38 182 SER A CA 1
ATOM 1314 C C . SER A 1 182 ? 3.414 -8.216 -42.952 1.00 91.38 182 SER A C 1
ATOM 1316 O O . SER A 1 182 ? 2.441 -7.857 -43.617 1.00 91.38 182 SER A O 1
ATOM 1318 N N . ALA A 1 183 ? 3.378 -9.311 -42.180 1.00 89.38 183 ALA A N 1
ATOM 1319 C CA . ALA A 1 183 ? 2.194 -10.163 -42.031 1.00 89.38 183 ALA A CA 1
ATOM 1320 C C . ALA A 1 183 ? 1.058 -9.499 -41.223 1.00 89.38 183 ALA A C 1
ATOM 1322 O O . ALA A 1 183 ? -0.093 -9.919 -41.324 1.00 89.38 183 ALA A O 1
ATOM 1323 N N . CYS A 1 184 ? 1.381 -8.452 -40.461 1.00 91.44 184 CYS A N 1
ATOM 1324 C CA . CYS A 1 184 ? 0.477 -7.694 -39.594 1.00 91.44 184 CYS A CA 1
ATOM 1325 C C . CYS A 1 184 ? 0.048 -6.341 -40.179 1.00 91.44 184 CYS A C 1
ATOM 1327 O O . CYS A 1 184 ? -0.629 -5.565 -39.514 1.00 91.44 184 CYS A O 1
ATOM 1329 N N . GLY A 1 185 ? 0.449 -6.022 -41.414 1.00 90.62 185 GLY A N 1
ATOM 1330 C CA . GLY A 1 185 ? 0.184 -4.708 -42.006 1.00 90.62 185 GLY A CA 1
ATOM 1331 C C . GLY A 1 185 ? 1.020 -3.570 -41.408 1.00 90.62 185 GLY A C 1
ATOM 1332 O O . GLY A 1 185 ? 0.736 -2.408 -41.691 1.00 90.62 185 GLY A O 1
ATOM 1333 N N . GLY A 1 186 ? 2.057 -3.886 -40.622 1.00 91.06 186 GLY A N 1
ATOM 1334 C CA . GLY A 1 186 ? 2.978 -2.917 -40.031 1.00 91.06 186 GLY A CA 1
ATOM 1335 C C . GLY A 1 186 ? 3.239 -3.147 -38.543 1.00 91.06 186 GLY A C 1
ATOM 1336 O O . GLY A 1 186 ? 2.684 -4.046 -37.917 1.00 91.06 186 GLY A O 1
ATOM 1337 N N . VAL A 1 187 ? 4.108 -2.308 -37.973 1.00 91.19 187 VAL A N 1
ATOM 1338 C CA . VAL A 1 187 ? 4.558 -2.413 -36.572 1.00 91.19 187 VAL A CA 1
ATOM 1339 C C . VAL A 1 187 ? 3.591 -1.796 -35.543 1.00 91.19 187 VAL A C 1
ATOM 1341 O O . VAL A 1 187 ? 3.899 -1.754 -34.355 1.00 91.19 187 VAL A O 1
ATOM 1344 N N . SER A 1 188 ? 2.426 -1.306 -35.976 1.00 90.81 188 SER A N 1
ATOM 1345 C CA . SER A 1 188 ? 1.460 -0.626 -35.102 1.00 90.81 188 SER A CA 1
ATOM 1346 C C . SER A 1 188 ? 0.446 -1.563 -34.434 1.00 90.81 188 SER A C 1
ATOM 1348 O O . SER A 1 188 ? -0.220 -1.150 -33.490 1.00 90.81 188 SER A O 1
ATOM 1350 N N . ASP A 1 189 ? 0.290 -2.798 -34.920 1.00 90.94 189 ASP A N 1
ATOM 1351 C CA . ASP A 1 189 ? -0.676 -3.778 -34.398 1.00 90.94 189 ASP A CA 1
ATOM 1352 C C . ASP A 1 189 ? -0.013 -4.716 -33.373 1.00 90.94 189 ASP A C 1
ATOM 1354 O O . ASP A 1 189 ? 0.464 -5.802 -33.709 1.00 90.94 189 ASP A O 1
ATOM 1358 N N . ALA A 1 190 ? 0.055 -4.279 -32.112 1.00 87.75 190 ALA A N 1
ATOM 1359 C CA . ALA A 1 190 ? 0.697 -5.034 -31.032 1.00 87.75 190 ALA A CA 1
ATOM 1360 C C . ALA A 1 190 ? 0.082 -6.432 -30.813 1.00 87.75 190 ALA A C 1
ATOM 1362 O O . ALA A 1 190 ? 0.818 -7.383 -30.545 1.00 87.75 190 ALA A O 1
ATOM 1363 N N . ASP A 1 191 ? -1.232 -6.592 -30.989 1.00 88.31 191 ASP A N 1
ATOM 1364 C CA . ASP A 1 191 ? -1.918 -7.882 -30.831 1.00 88.31 191 ASP A CA 1
ATOM 1365 C C . ASP A 1 191 ? -1.514 -8.860 -31.943 1.00 88.31 191 ASP A C 1
ATOM 1367 O O . ASP A 1 191 ? -1.268 -10.046 -31.706 1.00 88.31 191 ASP A O 1
ATOM 1371 N N . CYS A 1 192 ? -1.389 -8.371 -33.179 1.00 92.69 192 CYS A N 1
ATOM 1372 C CA . CYS A 1 192 ? -0.881 -9.192 -34.267 1.00 92.69 192 CYS A CA 1
ATOM 1373 C C . CYS A 1 192 ? 0.601 -9.541 -34.080 1.00 92.69 192 CYS A C 1
ATOM 1375 O O . CYS A 1 192 ? 0.989 -10.687 -34.327 1.00 92.69 192 CYS A O 1
ATOM 1377 N N . LEU A 1 193 ? 1.424 -8.580 -33.641 1.00 91.81 193 LEU A N 1
ATOM 1378 C CA . LEU A 1 193 ? 2.861 -8.780 -33.441 1.00 91.81 193 LEU A CA 1
ATOM 1379 C C . LEU A 1 193 ? 3.156 -9.770 -32.315 1.00 91.81 193 LEU A C 1
ATOM 1381 O O . LEU A 1 193 ? 3.986 -10.654 -32.504 1.00 91.81 193 LEU A O 1
ATOM 1385 N N . THR A 1 194 ? 2.456 -9.682 -31.185 1.00 87.81 194 THR A N 1
ATOM 1386 C CA . THR A 1 194 ? 2.599 -10.654 -30.088 1.00 87.81 194 THR A CA 1
ATOM 1387 C C . THR A 1 194 ? 2.195 -12.059 -30.531 1.00 87.81 194 THR A C 1
ATOM 1389 O O . THR A 1 194 ? 2.812 -13.030 -30.116 1.00 87.81 194 THR A O 1
ATOM 1392 N N . LYS A 1 195 ? 1.227 -12.204 -31.442 1.00 88.94 195 LYS A N 1
ATOM 1393 C CA . LYS A 1 195 ? 0.784 -13.519 -31.931 1.00 88.94 195 LYS A CA 1
ATOM 1394 C C . LYS A 1 195 ? 1.647 -14.114 -33.049 1.00 88.94 195 LYS A C 1
ATOM 1396 O O . LYS A 1 195 ? 1.883 -15.319 -33.059 1.00 88.94 195 LYS A O 1
ATOM 1401 N N . ASN A 1 196 ? 2.048 -13.306 -34.030 1.00 91.25 196 ASN A N 1
ATOM 1402 C CA . ASN A 1 196 ? 2.686 -13.785 -35.266 1.00 91.25 196 ASN A CA 1
ATOM 1403 C C . ASN A 1 196 ? 4.181 -13.447 -35.350 1.00 91.25 196 ASN A C 1
ATOM 1405 O O . ASN A 1 196 ? 4.888 -14.034 -36.163 1.00 91.25 196 ASN A O 1
ATOM 1409 N N . CYS A 1 197 ? 4.653 -12.517 -34.519 1.00 92.94 197 CYS A N 1
ATOM 1410 C CA . CYS A 1 197 ? 6.024 -12.009 -34.491 1.00 92.94 197 CYS A CA 1
ATOM 1411 C C . CYS A 1 197 ? 6.633 -12.060 -33.087 1.00 92.94 197 CYS A C 1
ATOM 1413 O O . CYS A 1 197 ? 7.450 -11.206 -32.751 1.00 92.94 197 CYS A O 1
ATOM 1415 N N . TYR A 1 198 ? 6.239 -13.057 -32.288 1.00 86.12 198 TYR A N 1
ATOM 1416 C CA . TYR A 1 198 ? 6.565 -13.202 -30.867 1.00 86.12 198 TYR A CA 1
ATOM 1417 C C . TYR A 1 198 ? 8.036 -12.900 -30.539 1.00 86.12 198 TYR A C 1
ATOM 1419 O O . TYR A 1 198 ? 8.331 -11.932 -29.837 1.00 86.12 198 TYR A O 1
ATOM 1427 N N . ASP A 1 199 ? 8.964 -13.658 -31.132 1.00 87.44 199 ASP A N 1
ATOM 1428 C CA . ASP A 1 199 ? 10.399 -13.532 -30.857 1.00 87.44 199 ASP A CA 1
ATOM 1429 C C . ASP A 1 199 ? 10.933 -12.138 -31.204 1.00 87.44 199 ASP A C 1
ATOM 1431 O O . ASP A 1 199 ? 11.671 -11.532 -30.429 1.00 87.44 199 ASP A O 1
ATOM 1435 N N . ALA A 1 200 ? 10.534 -11.590 -32.355 1.00 90.62 200 ALA A N 1
ATOM 1436 C CA . ALA A 1 200 ? 10.989 -10.278 -32.804 1.00 90.62 200 ALA A CA 1
ATOM 1437 C C . ALA A 1 200 ? 10.379 -9.139 -31.967 1.00 90.62 200 ALA A C 1
ATOM 1439 O O . ALA A 1 200 ? 11.049 -8.145 -31.679 1.00 90.62 200 ALA A O 1
ATOM 1440 N N . TYR A 1 201 ? 9.120 -9.287 -31.549 1.00 90.62 201 TYR A N 1
ATOM 1441 C CA . TYR A 1 201 ? 8.413 -8.313 -30.725 1.00 90.62 201 TYR A CA 1
ATOM 1442 C C . TYR A 1 201 ? 9.024 -8.220 -29.329 1.00 90.62 201 TYR A C 1
ATOM 1444 O O . TYR A 1 201 ? 9.320 -7.114 -28.873 1.00 90.62 201 TYR A O 1
ATOM 1452 N N . TYR A 1 202 ? 9.290 -9.356 -28.681 1.00 85.94 202 TYR A N 1
ATOM 1453 C CA . TYR A 1 202 ? 9.884 -9.382 -27.345 1.00 85.94 202 TYR A CA 1
ATOM 1454 C C . TYR A 1 202 ? 11.398 -9.168 -27.346 1.00 85.94 202 TYR A C 1
ATOM 1456 O O . TYR A 1 202 ? 11.923 -8.615 -26.386 1.00 85.94 202 TYR A O 1
ATOM 1464 N N . ALA A 1 203 ? 12.110 -9.459 -28.439 1.00 84.81 203 ALA A N 1
ATOM 1465 C CA . ALA A 1 203 ? 13.481 -8.972 -28.601 1.00 84.81 203 ALA A CA 1
ATOM 1466 C C . ALA A 1 203 ? 13.531 -7.432 -28.676 1.00 84.81 203 ALA A C 1
ATOM 1468 O O . ALA A 1 203 ? 14.491 -6.813 -28.214 1.00 84.81 203 ALA A O 1
ATOM 1469 N N . CYS A 1 204 ? 12.480 -6.805 -29.217 1.00 88.25 204 CYS A N 1
ATOM 1470 C CA . CYS A 1 204 ? 12.335 -5.353 -29.251 1.00 88.25 204 CYS A CA 1
ATOM 1471 C C . CYS A 1 204 ? 11.828 -4.763 -27.923 1.00 88.25 204 CYS A C 1
ATOM 1473 O O . CYS A 1 204 ? 12.255 -3.675 -27.530 1.00 88.25 204 CYS A O 1
ATOM 1475 N N . ASN A 1 205 ? 10.957 -5.496 -27.221 1.00 85.25 205 ASN A N 1
ATOM 1476 C CA . ASN A 1 205 ? 10.308 -5.113 -25.965 1.00 85.25 205 ASN A CA 1
ATOM 1477 C C . ASN A 1 205 ? 10.559 -6.154 -24.855 1.00 85.25 205 ASN A C 1
ATOM 1479 O O . ASN A 1 205 ? 9.609 -6.746 -24.344 1.00 85.25 205 ASN A O 1
ATOM 1483 N N . PRO A 1 206 ? 11.813 -6.375 -24.423 1.00 74.88 206 PRO A N 1
ATOM 1484 C CA . PRO A 1 206 ? 12.140 -7.459 -23.491 1.00 74.88 206 PRO A CA 1
ATOM 1485 C C . PRO A 1 206 ? 11.448 -7.313 -22.131 1.00 74.88 206 PRO A C 1
ATOM 1487 O O . PRO A 1 206 ? 11.130 -8.304 -21.489 1.00 74.88 206 PRO A O 1
ATOM 1490 N N . ARG A 1 207 ? 11.129 -6.079 -21.718 1.00 69.88 207 ARG A N 1
ATOM 1491 C CA . ARG A 1 207 ? 10.373 -5.803 -20.484 1.00 69.88 207 ARG A CA 1
ATOM 1492 C C . ARG A 1 207 ? 8.895 -6.189 -20.549 1.00 69.88 207 ARG A C 1
ATOM 1494 O O . ARG A 1 207 ? 8.246 -6.191 -19.516 1.00 69.88 207 ARG A O 1
ATOM 1501 N N . GLN A 1 208 ? 8.354 -6.431 -21.741 1.00 75.56 208 GLN A N 1
ATOM 1502 C CA . GLN A 1 208 ? 6.957 -6.838 -21.919 1.00 75.56 208 GLN A CA 1
ATOM 1503 C C . GLN A 1 208 ? 6.794 -8.357 -21.983 1.00 75.56 208 GLN A C 1
ATOM 1505 O O . GLN A 1 208 ? 5.661 -8.825 -22.054 1.00 75.56 208 GLN A O 1
ATOM 1510 N N . LYS A 1 209 ? 7.911 -9.099 -22.008 1.00 75.56 209 LYS A N 1
ATOM 1511 C CA . LYS A 1 209 ? 7.919 -10.562 -21.988 1.00 75.56 209 LYS A CA 1
ATOM 1512 C C . LYS A 1 209 ? 7.335 -11.050 -20.658 1.00 75.56 209 LYS A C 1
ATOM 1514 O O . LYS A 1 209 ? 6.277 -11.659 -20.634 1.00 75.56 209 LYS A O 1
ATOM 1519 N N . CYS A 1 210 ? 7.874 -10.498 -19.576 1.00 78.12 210 CYS A N 1
ATOM 1520 C CA . CYS A 1 210 ? 7.330 -10.637 -18.240 1.00 78.12 210 CYS A CA 1
ATOM 1521 C C . CYS A 1 210 ? 5.905 -10.059 -18.134 1.00 78.12 210 CYS A C 1
ATOM 1523 O O . CYS A 1 210 ? 5.688 -8.862 -18.357 1.00 78.12 210 CYS A O 1
ATOM 1525 N N . GLY A 1 211 ? 4.929 -10.894 -17.761 1.00 77.69 211 GLY A N 1
ATOM 1526 C CA . GLY A 1 211 ? 3.525 -10.503 -17.603 1.00 77.69 211 GLY A CA 1
ATOM 1527 C C . GLY A 1 211 ? 2.653 -10.732 -18.838 1.00 77.69 211 GLY A C 1
ATOM 1528 O O . GLY A 1 211 ? 1.514 -10.249 -18.871 1.00 77.69 211 GLY A O 1
ATOM 1529 N N . ASN A 1 212 ? 3.155 -11.453 -19.845 1.00 78.81 212 ASN A N 1
ATOM 1530 C CA . ASN A 1 212 ? 2.384 -11.858 -21.021 1.00 78.81 212 ASN A CA 1
ATOM 1531 C C . ASN A 1 212 ? 1.480 -13.087 -20.754 1.00 78.81 212 ASN A C 1
ATOM 1533 O O . ASN A 1 212 ? 0.656 -13.425 -21.611 1.00 78.81 212 ASN A O 1
ATOM 1537 N N . LYS A 1 213 ? 1.556 -13.680 -19.548 1.00 83.44 213 LYS A N 1
ATOM 1538 C CA . LYS A 1 213 ? 0.822 -14.881 -19.101 1.00 83.44 213 LYS A CA 1
ATOM 1539 C C . LYS A 1 213 ? 1.282 -16.184 -19.768 1.00 83.44 213 LYS A C 1
ATOM 1541 O O . LYS A 1 213 ? 0.506 -17.145 -19.815 1.00 83.44 213 LYS A O 1
ATOM 1546 N N . VAL A 1 214 ? 2.495 -16.225 -20.302 1.00 82.88 214 VAL A N 1
ATOM 1547 C CA . VAL A 1 214 ? 3.108 -17.376 -20.959 1.00 82.88 214 VAL A CA 1
ATOM 1548 C C . VAL A 1 214 ? 4.541 -17.512 -20.453 1.00 82.88 214 VAL A C 1
ATOM 1550 O O . VAL A 1 214 ? 5.432 -16.840 -20.949 1.00 82.88 214 VAL A O 1
ATOM 1553 N N . LEU A 1 215 ? 4.766 -18.468 -19.544 1.00 83.00 215 LEU A N 1
ATOM 1554 C CA . LEU A 1 215 ? 6.089 -18.700 -18.965 1.00 83.00 215 LEU A CA 1
ATOM 1555 C C . LEU A 1 215 ? 7.135 -19.003 -20.050 1.00 83.00 215 LEU A C 1
ATOM 1557 O O . LEU A 1 215 ? 7.137 -20.086 -20.648 1.00 83.00 215 LEU A O 1
ATOM 1561 N N . ASP A 1 216 ? 8.029 -18.047 -20.281 1.00 82.62 216 ASP A N 1
ATOM 1562 C CA . ASP A 1 216 ? 8.994 -18.089 -21.369 1.00 82.62 216 ASP A CA 1
ATOM 1563 C C . ASP A 1 216 ? 10.349 -18.704 -20.990 1.00 82.62 216 ASP A C 1
ATOM 1565 O O . ASP A 1 216 ? 10.738 -18.795 -19.826 1.00 82.62 216 ASP A O 1
ATOM 1569 N N . GLU A 1 217 ? 11.147 -19.080 -22.000 1.00 81.69 217 GLU A N 1
ATOM 1570 C CA . GLU A 1 217 ? 12.540 -19.480 -21.771 1.00 81.69 217 GLU A CA 1
ATOM 1571 C C . GLU A 1 217 ? 13.325 -18.331 -21.109 1.00 81.69 217 GLU A C 1
ATOM 1573 O O . GLU A 1 217 ? 13.457 -17.238 -21.675 1.00 81.69 217 GLU A O 1
ATOM 1578 N N . GLY A 1 218 ? 13.845 -18.609 -19.909 1.00 80.44 218 GLY A N 1
ATOM 1579 C CA . GLY A 1 218 ? 14.568 -17.659 -19.061 1.00 80.44 218 GLY A CA 1
ATOM 1580 C C . GLY A 1 218 ? 13.727 -17.025 -17.948 1.00 80.44 218 GLY A C 1
ATOM 1581 O O . GLY A 1 218 ? 14.309 -16.405 -17.061 1.00 80.44 218 GLY A O 1
ATOM 1582 N N . GLU A 1 219 ? 12.406 -17.206 -17.958 1.00 87.31 219 GLU A N 1
ATOM 1583 C CA . GLU A 1 219 ? 11.515 -16.743 -16.894 1.00 87.31 219 GLU A CA 1
ATOM 1584 C C . GLU A 1 219 ? 11.288 -17.832 -15.841 1.00 87.31 219 GLU A C 1
ATOM 1586 O O . GLU A 1 219 ? 11.316 -19.034 -16.118 1.00 87.31 219 GLU A O 1
ATOM 1591 N N . VAL A 1 220 ? 11.085 -17.397 -14.600 1.00 90.44 220 VAL A N 1
ATOM 1592 C CA . VAL A 1 220 ? 10.803 -18.268 -13.450 1.00 90.44 220 VAL A CA 1
ATOM 1593 C C . VAL A 1 220 ? 9.318 -18.230 -13.069 1.00 90.44 220 VAL A C 1
ATOM 1595 O O . VAL A 1 220 ? 8.830 -19.178 -12.453 1.00 90.44 220 VAL A O 1
ATOM 1598 N N . CYS A 1 221 ? 8.617 -17.147 -13.412 1.00 90.94 221 CYS A N 1
ATOM 1599 C CA . CYS A 1 221 ? 7.225 -16.868 -13.058 1.00 90.94 221 CYS A CA 1
ATOM 1600 C C . CYS A 1 221 ? 6.648 -15.742 -13.932 1.00 90.94 221 CYS A C 1
ATOM 1602 O O . CYS A 1 221 ? 7.397 -15.095 -14.656 1.00 90.94 221 CYS A O 1
ATOM 1604 N N . GLU A 1 222 ? 5.347 -15.471 -13.817 1.00 91.19 222 GLU A N 1
ATOM 1605 C CA . GLU A 1 222 ? 4.638 -14.374 -14.496 1.00 91.19 222 GLU A CA 1
ATOM 1606 C C . GLU A 1 222 ? 4.258 -13.212 -13.566 1.00 91.19 222 GLU A C 1
ATOM 1608 O O . GLU A 1 222 ? 3.976 -13.410 -12.386 1.00 91.19 222 GLU A O 1
ATOM 1613 N N . ILE A 1 223 ? 4.144 -11.979 -14.086 1.00 85.81 223 ILE A N 1
ATOM 1614 C CA . ILE A 1 223 ? 3.712 -10.820 -13.275 1.00 85.81 223 ILE A CA 1
ATOM 1615 C C . ILE A 1 223 ? 2.366 -11.103 -12.593 1.00 85.81 223 ILE A C 1
ATOM 1617 O O . ILE A 1 223 ? 1.383 -11.441 -13.253 1.00 85.81 223 ILE A O 1
ATOM 1621 N N . LYS A 1 224 ? 2.310 -10.848 -11.276 1.00 83.06 224 LYS A N 1
ATOM 1622 C CA . LYS A 1 224 ? 1.178 -11.131 -10.364 1.00 83.06 224 LYS A CA 1
ATOM 1623 C C . LYS A 1 224 ? 0.908 -12.610 -10.105 1.00 83.06 224 LYS A C 1
ATOM 1625 O O . LYS A 1 224 ? -0.010 -12.903 -9.343 1.00 83.06 224 LYS A O 1
ATOM 1630 N N . GLU A 1 225 ? 1.670 -13.524 -10.694 1.00 91.62 225 GLU A N 1
ATOM 1631 C CA . GLU A 1 225 ? 1.693 -14.892 -10.200 1.00 91.62 225 GLU A CA 1
ATOM 1632 C C . GLU A 1 225 ? 2.193 -14.869 -8.753 1.00 91.62 225 GLU A C 1
ATOM 1634 O O . GLU A 1 225 ? 3.080 -14.082 -8.393 1.00 91.62 225 GLU A O 1
ATOM 1639 N N . THR A 1 226 ? 1.579 -15.700 -7.918 1.00 92.56 226 THR A N 1
ATOM 1640 C CA . THR A 1 226 ? 1.960 -15.883 -6.522 1.00 92.56 226 THR A CA 1
ATOM 1641 C C . THR A 1 226 ? 2.392 -17.323 -6.309 1.00 92.56 226 THR A C 1
ATOM 1643 O O . THR A 1 226 ? 1.925 -18.235 -6.995 1.00 92.56 226 THR A O 1
ATOM 1646 N N . LYS A 1 227 ? 3.310 -17.529 -5.370 1.00 93.06 227 LYS A N 1
ATOM 1647 C CA . LYS A 1 227 ? 3.755 -18.861 -4.972 1.00 93.06 227 LYS A CA 1
ATOM 1648 C C . LYS A 1 227 ? 3.914 -18.932 -3.460 1.00 93.06 227 LYS A C 1
ATOM 1650 O O . LYS A 1 227 ? 4.572 -18.047 -2.909 1.00 93.06 227 LYS A O 1
ATOM 1655 N N . PRO A 1 228 ? 3.399 -19.978 -2.790 1.00 92.25 228 PRO A N 1
ATOM 1656 C CA . PRO A 1 228 ? 3.556 -20.123 -1.348 1.00 92.25 228 PRO A CA 1
ATOM 1657 C C . PRO A 1 228 ? 5.027 -20.062 -0.936 1.00 92.25 228 PRO A C 1
ATOM 1659 O O . PRO A 1 228 ? 5.858 -20.796 -1.476 1.00 92.25 228 PRO A O 1
ATOM 1662 N N . CYS A 1 229 ? 5.365 -19.219 0.043 1.00 92.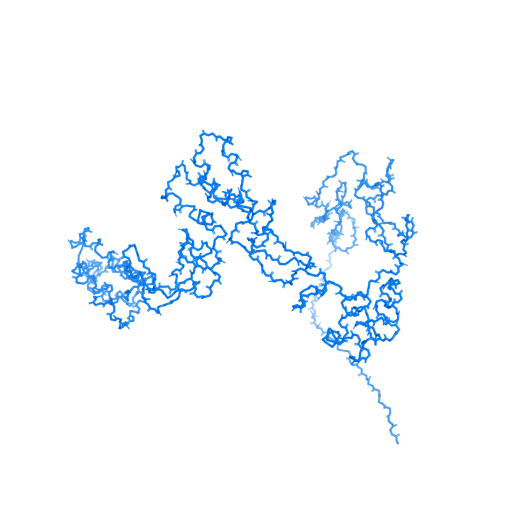00 229 CYS A N 1
ATOM 1663 C CA . CYS A 1 229 ? 6.757 -18.991 0.450 1.00 92.00 229 CYS A CA 1
ATOM 1664 C C . CYS A 1 229 ? 7.478 -20.283 0.872 1.00 92.00 229 CYS A C 1
ATOM 1666 O O . CYS A 1 229 ? 8.657 -20.460 0.581 1.00 92.00 229 CYS A O 1
ATOM 1668 N N . GLN A 1 230 ? 6.763 -21.224 1.492 1.00 92.06 230 GLN A N 1
ATOM 1669 C CA . GLN A 1 230 ? 7.289 -22.537 1.884 1.00 92.06 230 GLN A CA 1
ATOM 1670 C C . GLN A 1 230 ? 7.806 -23.384 0.705 1.00 92.06 230 GLN A C 1
ATOM 1672 O O . GLN A 1 230 ? 8.694 -24.217 0.880 1.00 92.06 230 GLN A O 1
ATOM 1677 N N . GLU A 1 231 ? 7.286 -23.175 -0.507 1.00 93.56 231 GLU A N 1
ATOM 1678 C CA . GLU A 1 231 ? 7.762 -23.869 -1.710 1.00 93.56 231 GLU A CA 1
ATOM 1679 C C . GLU A 1 231 ? 9.068 -23.276 -2.260 1.00 93.56 231 GLU A C 1
ATOM 1681 O O . GLU A 1 231 ? 9.668 -23.844 -3.174 1.00 93.56 231 GLU A O 1
ATOM 1686 N N . LEU A 1 232 ? 9.507 -22.135 -1.723 1.00 92.56 232 LEU A N 1
ATOM 1687 C CA . LEU A 1 232 ? 10.785 -21.493 -2.038 1.00 92.56 232 LEU A CA 1
ATOM 1688 C C . LEU A 1 232 ? 11.890 -21.868 -1.044 1.00 92.56 232 LEU A C 1
ATOM 1690 O O . LEU A 1 232 ? 12.990 -21.319 -1.118 1.00 92.56 232 LEU A O 1
ATOM 1694 N N . ASN A 1 233 ? 11.608 -22.791 -0.120 1.00 92.62 233 ASN A N 1
ATOM 1695 C CA . ASN A 1 233 ? 12.573 -23.237 0.872 1.00 92.62 233 ASN A CA 1
ATOM 1696 C C . ASN A 1 233 ? 13.779 -23.914 0.210 1.00 92.62 233 ASN A C 1
ATOM 1698 O O . ASN A 1 233 ? 13.648 -24.764 -0.673 1.00 92.62 233 ASN A O 1
ATOM 1702 N N . THR A 1 234 ? 14.962 -23.552 0.686 1.00 89.88 234 THR A N 1
ATOM 1703 C CA . THR A 1 234 ? 16.244 -24.167 0.340 1.00 89.88 234 THR A CA 1
ATOM 1704 C C . THR A 1 234 ? 16.928 -24.670 1.611 1.00 89.88 234 THR A C 1
ATOM 1706 O O . THR A 1 234 ? 16.439 -24.440 2.719 1.00 89.88 234 THR A O 1
ATOM 1709 N N . ASP A 1 235 ? 18.074 -25.341 1.475 1.00 88.00 235 ASP A N 1
ATOM 1710 C CA . ASP A 1 235 ? 18.854 -25.799 2.635 1.00 88.00 235 ASP A CA 1
ATOM 1711 C C . ASP A 1 235 ? 19.263 -24.634 3.564 1.00 88.00 235 ASP A C 1
ATOM 1713 O O . ASP A 1 235 ? 19.341 -24.817 4.778 1.00 88.00 235 ASP A O 1
ATOM 1717 N N . ASP A 1 236 ? 19.456 -23.431 3.006 1.00 86.56 236 ASP A N 1
ATOM 1718 C CA . ASP A 1 236 ? 19.940 -22.243 3.725 1.00 86.56 236 ASP A CA 1
ATOM 1719 C C . ASP A 1 236 ? 18.841 -21.225 4.080 1.00 86.56 236 ASP A C 1
ATOM 1721 O O . ASP A 1 236 ? 19.092 -20.296 4.850 1.00 86.56 236 ASP A O 1
ATOM 1725 N N . LYS A 1 237 ? 17.637 -21.343 3.506 1.00 89.62 237 LYS A N 1
ATOM 1726 C CA . LYS A 1 237 ? 16.523 -20.412 3.745 1.00 89.62 237 LYS A CA 1
ATOM 1727 C C . LYS A 1 237 ? 15.213 -21.161 3.886 1.00 89.62 237 LYS A C 1
ATOM 1729 O O . LYS A 1 237 ? 14.781 -21.842 2.961 1.00 89.62 237 LYS A O 1
ATOM 1734 N N . GLN A 1 238 ? 14.558 -20.979 5.025 1.00 92.19 238 GLN A N 1
ATOM 1735 C CA . GLN A 1 238 ? 13.258 -21.573 5.302 1.00 92.19 238 GLN A CA 1
ATOM 1736 C C . GLN A 1 238 ? 12.264 -20.478 5.661 1.00 92.19 238 GLN A C 1
ATOM 1738 O O . GLN A 1 238 ? 12.547 -19.629 6.503 1.00 92.19 238 GLN A O 1
ATOM 1743 N N . TYR A 1 239 ? 11.097 -20.523 5.035 1.00 91.75 239 TYR A N 1
ATOM 1744 C CA . TYR A 1 239 ? 10.010 -19.581 5.226 1.00 91.75 239 TYR A CA 1
ATOM 1745 C C . TYR A 1 239 ? 8.814 -20.242 5.910 1.00 91.75 239 TYR A C 1
ATOM 1747 O O . TYR A 1 239 ? 8.551 -21.436 5.736 1.00 91.75 239 TYR A O 1
ATOM 1755 N N . GLN A 1 240 ? 8.071 -19.441 6.670 1.00 85.75 240 GLN A N 1
ATOM 1756 C CA . GLN A 1 240 ? 6.801 -19.831 7.273 1.00 85.75 240 GLN A CA 1
ATOM 1757 C C . GLN A 1 240 ? 5.697 -19.973 6.206 1.00 85.75 240 GLN A C 1
ATOM 1759 O O . GLN A 1 240 ? 5.712 -19.253 5.201 1.00 85.75 240 GLN A O 1
ATOM 1764 N N . PRO A 1 241 ? 4.705 -20.856 6.419 1.00 85.06 241 PRO A N 1
ATOM 1765 C CA . PRO A 1 241 ? 3.640 -21.144 5.458 1.00 85.06 241 PRO A CA 1
ATOM 1766 C C . PRO A 1 241 ? 2.490 -20.121 5.511 1.00 85.06 241 PRO A C 1
ATOM 1768 O O . PRO A 1 241 ? 1.329 -20.505 5.443 1.00 85.06 241 PRO A O 1
ATOM 1771 N N . ILE A 1 242 ? 2.805 -18.837 5.695 1.00 76.50 242 ILE A N 1
ATOM 1772 C CA . ILE A 1 242 ? 1.814 -17.790 6.011 1.00 76.50 242 ILE A CA 1
ATOM 1773 C C . ILE A 1 242 ? 1.586 -16.782 4.881 1.00 76.50 242 ILE A C 1
ATOM 1775 O O . ILE A 1 242 ? 0.569 -16.107 4.870 1.00 76.50 242 ILE A O 1
ATOM 1779 N N . ASN A 1 243 ? 2.514 -16.675 3.926 1.00 83.81 243 ASN A N 1
ATOM 1780 C CA . ASN A 1 243 ? 2.429 -15.725 2.819 1.00 83.81 243 ASN A CA 1
ATOM 1781 C C . ASN A 1 243 ? 2.826 -16.379 1.497 1.00 83.81 243 ASN A C 1
ATOM 1783 O O . ASN A 1 243 ? 3.516 -17.405 1.464 1.00 83.81 243 ASN A O 1
ATOM 1787 N N . ASP A 1 244 ? 2.456 -15.701 0.416 1.00 88.19 244 ASP A N 1
ATOM 1788 C CA . ASP A 1 244 ? 2.961 -15.984 -0.914 1.00 88.19 244 ASP A CA 1
ATOM 1789 C C . ASP A 1 244 ? 4.038 -14.968 -1.303 1.00 88.19 244 ASP A C 1
ATOM 1791 O O . ASP A 1 244 ? 3.926 -13.768 -1.036 1.00 88.19 244 ASP A O 1
ATOM 1795 N N . ALA A 1 245 ? 5.064 -15.452 -1.992 1.00 91.00 245 ALA A N 1
ATOM 1796 C CA . ALA A 1 245 ? 5.952 -14.609 -2.767 1.00 91.00 245 ALA A CA 1
ATOM 1797 C C . ALA A 1 245 ? 5.245 -14.189 -4.059 1.00 91.00 245 ALA A C 1
ATOM 1799 O O . ALA A 1 245 ? 4.502 -14.971 -4.655 1.00 91.00 245 ALA A O 1
ATOM 1800 N N . VAL A 1 246 ? 5.508 -12.970 -4.521 1.00 91.06 246 VAL A N 1
ATOM 1801 C CA . VAL A 1 246 ? 4.963 -12.458 -5.785 1.00 91.06 246 VAL A CA 1
ATOM 1802 C C . VAL A 1 246 ? 6.069 -12.490 -6.826 1.00 91.06 246 VAL A C 1
ATOM 1804 O O . VAL A 1 246 ? 7.217 -12.190 -6.511 1.00 91.06 246 VAL A O 1
ATOM 1807 N N . CYS A 1 247 ? 5.763 -12.849 -8.068 1.00 92.81 247 CYS A N 1
ATOM 1808 C CA . CYS A 1 247 ? 6.759 -12.760 -9.128 1.00 92.81 247 CYS A CA 1
ATOM 1809 C C . CYS A 1 247 ? 7.307 -11.329 -9.262 1.00 92.81 247 CYS A C 1
ATOM 1811 O O . CYS A 1 247 ? 6.538 -10.361 -9.269 1.00 92.81 247 CYS A O 1
ATOM 1813 N N . ASN A 1 248 ? 8.631 -11.187 -9.362 1.00 85.88 248 ASN A N 1
ATOM 1814 C CA . ASN A 1 248 ? 9.249 -9.874 -9.506 1.00 85.88 248 ASN A CA 1
ATOM 1815 C C . ASN A 1 248 ? 8.939 -9.252 -10.886 1.00 85.88 248 ASN A C 1
ATOM 1817 O O . ASN A 1 248 ? 8.503 -9.924 -11.818 1.00 85.88 248 ASN A O 1
ATOM 1821 N N . SER A 1 249 ? 9.174 -7.948 -11.038 1.00 82.38 249 SER A N 1
ATOM 1822 C CA . SER A 1 249 ? 8.868 -7.214 -12.278 1.00 82.38 249 SER A CA 1
ATOM 1823 C C . SER A 1 249 ? 9.742 -7.586 -13.483 1.00 82.38 249 SER A C 1
ATOM 1825 O O . SER A 1 249 ? 9.489 -7.104 -14.586 1.00 82.38 249 SER A O 1
ATOM 1827 N N . GLU A 1 250 ? 10.773 -8.406 -13.280 1.00 83.25 250 GLU A N 1
ATOM 1828 C CA . GLU A 1 250 ? 11.669 -8.906 -14.324 1.00 83.25 250 GLU A CA 1
ATOM 1829 C C . GLU A 1 250 ? 11.402 -10.380 -14.669 1.00 83.25 250 GLU A C 1
ATOM 1831 O O . GLU A 1 250 ? 12.073 -10.918 -15.546 1.00 83.25 250 GLU A O 1
ATOM 1836 N N . CYS A 1 251 ? 10.464 -11.040 -13.976 1.00 87.69 251 CYS A N 1
ATOM 1837 C CA . CYS A 1 251 ? 10.149 -12.468 -14.087 1.00 87.69 251 CYS A CA 1
ATOM 1838 C C . CYS A 1 251 ? 11.362 -13.396 -13.908 1.00 87.69 251 CYS A C 1
ATOM 1840 O O . CYS A 1 251 ? 11.342 -14.571 -14.275 1.00 87.69 251 CYS A O 1
ATOM 1842 N N . SER A 1 252 ? 12.432 -12.882 -13.300 1.00 88.38 252 SER A N 1
ATOM 1843 C CA . SER A 1 252 ? 13.690 -13.595 -13.068 1.00 88.38 252 SER A CA 1
ATOM 1844 C C . SER A 1 252 ? 13.677 -14.399 -11.766 1.00 88.38 252 SER A C 1
ATOM 1846 O O . SER A 1 252 ? 14.591 -15.181 -11.501 1.00 88.38 252 SER A O 1
ATOM 1848 N N . GLY A 1 253 ? 12.648 -14.210 -10.939 1.00 91.88 253 GLY A N 1
ATOM 1849 C CA . GLY A 1 253 ? 12.488 -14.886 -9.665 1.00 91.88 253 GLY A CA 1
ATOM 1850 C C . GLY A 1 253 ? 11.305 -14.360 -8.860 1.00 91.88 253 GLY A C 1
ATOM 1851 O O . GLY A 1 253 ? 10.558 -13.479 -9.285 1.00 91.88 253 GLY A O 1
ATOM 1852 N N . TRP A 1 254 ? 11.165 -14.911 -7.661 1.00 93.69 254 TRP A N 1
ATOM 1853 C CA . TRP A 1 254 ? 10.108 -14.570 -6.720 1.00 93.69 254 TRP A CA 1
ATOM 1854 C C . TRP A 1 254 ? 10.587 -13.484 -5.755 1.00 93.69 254 TRP A C 1
ATOM 1856 O O . TRP A 1 254 ? 11.644 -13.622 -5.138 1.00 93.69 254 TRP A O 1
ATOM 1866 N N . ASP A 1 255 ? 9.816 -12.410 -5.620 1.00 89.88 255 ASP A N 1
ATOM 1867 C CA . ASP A 1 255 ? 10.001 -11.413 -4.573 1.00 89.88 255 ASP A CA 1
ATOM 1868 C C . ASP A 1 255 ? 9.545 -12.002 -3.234 1.00 89.88 255 ASP A C 1
ATOM 1870 O O . ASP A 1 255 ? 8.355 -12.187 -2.968 1.00 89.88 255 ASP A O 1
ATOM 1874 N N . THR A 1 256 ? 10.525 -12.323 -2.391 1.00 90.75 256 THR A N 1
ATOM 1875 C CA . THR A 1 256 ? 10.306 -12.908 -1.068 1.00 90.75 256 THR A CA 1
ATOM 1876 C C . THR A 1 256 ? 10.137 -11.853 0.024 1.00 90.75 256 THR A C 1
ATOM 1878 O O . THR A 1 256 ? 10.257 -12.199 1.195 1.00 90.75 256 THR A O 1
ATOM 1881 N N . TYR A 1 257 ? 9.916 -10.574 -0.302 1.00 83.44 257 TYR A N 1
ATOM 1882 C CA . TYR A 1 257 ? 9.755 -9.513 0.700 1.00 83.44 257 TYR A CA 1
ATOM 1883 C C . TYR A 1 257 ? 8.591 -9.781 1.666 1.00 83.44 257 TYR A C 1
ATOM 1885 O O . TYR A 1 257 ? 8.672 -9.451 2.847 1.00 83.44 257 TYR A O 1
ATOM 1893 N N . SER A 1 258 ? 7.530 -10.428 1.181 1.00 82.06 258 SER A N 1
ATOM 1894 C CA . SER A 1 258 ? 6.399 -10.867 2.006 1.00 82.06 258 SER A CA 1
ATOM 1895 C C . SER A 1 258 ? 6.654 -12.188 2.742 1.00 82.06 258 SER A C 1
ATOM 1897 O O . SER A 1 258 ? 5.875 -12.553 3.619 1.00 82.06 258 SER A O 1
ATOM 1899 N N . CYS A 1 259 ? 7.724 -12.918 2.425 1.00 87.62 259 CYS A N 1
ATOM 1900 C CA . CYS A 1 259 ? 8.036 -14.177 3.088 1.00 87.62 259 CYS A CA 1
ATOM 1901 C C . CYS A 1 259 ? 8.729 -13.938 4.430 1.00 87.62 259 CYS A C 1
ATOM 1903 O O . CYS A 1 259 ? 9.694 -13.182 4.526 1.00 87.62 259 CYS A O 1
ATOM 1905 N N . VAL A 1 260 ? 8.271 -14.644 5.462 1.00 87.06 260 VAL A N 1
ATOM 1906 C CA . VAL A 1 260 ? 8.836 -14.560 6.812 1.00 87.06 260 VAL A CA 1
ATOM 1907 C C . VAL A 1 260 ? 9.723 -15.762 7.067 1.00 87.06 260 VAL A C 1
ATOM 1909 O O . VAL A 1 260 ? 9.298 -16.894 6.846 1.00 87.06 260 VAL A O 1
ATOM 1912 N N . ASP A 1 261 ? 10.954 -15.518 7.515 1.00 88.94 261 ASP A N 1
ATOM 1913 C CA . ASP A 1 261 ? 11.888 -16.579 7.900 1.00 88.94 261 ASP A CA 1
ATOM 1914 C C . ASP A 1 261 ? 11.289 -17.437 9.027 1.00 88.94 261 ASP A C 1
ATOM 1916 O O . ASP A 1 261 ? 10.625 -16.923 9.929 1.00 88.94 261 ASP A O 1
ATOM 1920 N N . VAL A 1 262 ? 11.525 -18.748 9.007 1.00 88.81 262 VAL A N 1
ATOM 1921 C CA . VAL A 1 262 ? 11.033 -19.667 10.048 1.00 88.81 262 VAL A CA 1
ATOM 1922 C C . VAL A 1 262 ? 11.526 -19.289 11.449 1.00 88.81 262 VAL A C 1
ATOM 1924 O O . VAL A 1 262 ? 10.857 -19.581 12.436 1.00 88.81 262 VAL A O 1
ATOM 1927 N N . ASN A 1 263 ? 12.670 -18.607 11.540 1.00 87.44 263 ASN A N 1
ATOM 1928 C CA . ASN A 1 263 ? 13.251 -18.133 12.793 1.00 87.44 263 ASN A CA 1
ATOM 1929 C C . ASN A 1 263 ? 12.867 -16.685 13.126 1.00 87.44 263 ASN A C 1
ATOM 1931 O O . ASN A 1 263 ? 13.185 -16.216 14.222 1.00 87.44 263 ASN A O 1
ATOM 1935 N N . ALA A 1 264 ? 12.231 -15.964 12.199 1.00 89.38 264 ALA A N 1
ATOM 1936 C CA . ALA A 1 264 ? 11.748 -14.619 12.462 1.00 89.38 264 ALA A CA 1
ATOM 1937 C C . ALA A 1 264 ? 10.455 -14.675 13.280 1.00 89.38 264 ALA A C 1
ATOM 1939 O O . ALA A 1 264 ? 9.565 -15.488 13.026 1.00 89.38 264 ALA A O 1
ATOM 1940 N N . LEU A 1 265 ? 10.350 -13.784 14.260 1.00 89.50 265 LEU A N 1
ATOM 1941 C CA . LEU A 1 265 ? 9.164 -13.673 15.096 1.00 89.50 265 LEU A CA 1
ATOM 1942 C C . LEU A 1 265 ? 8.157 -12.706 14.453 1.00 89.50 265 LEU A C 1
ATOM 1944 O O . LEU A 1 265 ? 8.514 -11.629 13.962 1.00 89.50 265 LEU A O 1
ATOM 1948 N N . THR A 1 266 ? 6.883 -13.094 14.464 1.00 88.25 266 THR A N 1
ATOM 1949 C CA . THR A 1 266 ? 5.754 -12.192 14.185 1.00 88.25 266 THR A CA 1
ATOM 1950 C C . THR A 1 266 ? 5.642 -11.130 15.276 1.00 88.25 266 THR A C 1
ATOM 1952 O O . THR A 1 266 ? 6.184 -11.293 16.367 1.00 88.25 266 THR A O 1
ATOM 1955 N N . CYS A 1 267 ? 4.895 -10.054 15.018 1.00 91.56 267 CYS A N 1
ATOM 1956 C CA . CYS A 1 267 ? 4.718 -8.970 15.987 1.00 91.56 267 CYS A CA 1
ATOM 1957 C C . CYS A 1 267 ? 4.299 -9.488 17.377 1.00 91.56 267 CYS A C 1
ATOM 1959 O O . CYS A 1 267 ? 4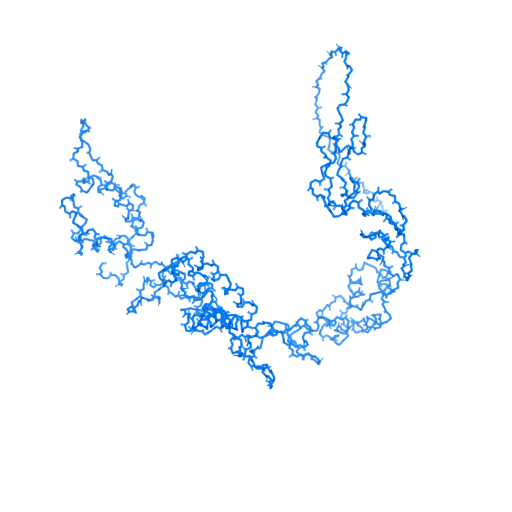.896 -9.121 18.388 1.00 91.56 267 CYS A O 1
ATOM 1961 N N . TYR A 1 268 ? 3.320 -10.395 17.430 1.00 88.75 268 TYR A N 1
ATOM 1962 C CA . TYR A 1 268 ? 2.830 -10.918 18.701 1.00 88.75 268 TYR A CA 1
ATOM 1963 C C . TYR A 1 268 ? 3.802 -11.892 19.376 1.00 88.75 268 TYR A C 1
ATOM 1965 O O . TYR A 1 268 ? 3.958 -11.854 20.590 1.00 88.75 268 TYR A O 1
ATOM 1973 N N . GLN A 1 269 ? 4.525 -12.711 18.609 1.00 91.31 269 GLN A N 1
ATOM 1974 C CA . GLN A 1 269 ? 5.562 -13.585 19.174 1.00 91.31 269 GLN A CA 1
ATOM 1975 C C . GLN A 1 269 ? 6.720 -12.788 19.784 1.00 91.31 269 GLN A C 1
ATOM 1977 O O . GLN A 1 269 ? 7.325 -13.226 20.759 1.00 91.31 269 GLN A O 1
ATOM 1982 N N . VAL A 1 270 ? 7.030 -11.612 19.232 1.00 93.69 270 VAL A N 1
ATOM 1983 C CA . VAL A 1 270 ? 8.020 -10.690 19.811 1.00 93.69 270 VAL A CA 1
ATOM 1984 C C . VAL A 1 270 ? 7.515 -10.143 21.132 1.00 93.69 270 VAL A C 1
ATOM 1986 O O . VAL A 1 270 ? 8.282 -10.092 22.086 1.00 93.69 270 VAL A O 1
ATOM 1989 N N . TYR A 1 271 ? 6.234 -9.781 21.201 1.00 92.62 271 TYR A N 1
ATOM 1990 C CA . TYR A 1 271 ? 5.595 -9.351 22.439 1.00 92.62 271 TYR A CA 1
ATOM 1991 C C . TYR A 1 271 ? 5.605 -10.450 23.508 1.00 92.62 271 TYR A C 1
ATOM 1993 O O . TYR A 1 271 ? 6.034 -10.184 24.626 1.00 92.62 271 TYR A O 1
ATOM 2001 N N . GLU A 1 272 ? 5.227 -11.687 23.166 1.00 92.62 272 GLU A N 1
ATOM 2002 C CA . GLU A 1 272 ? 5.303 -12.830 24.089 1.00 92.62 272 GLU A CA 1
ATOM 2003 C C . GLU A 1 272 ? 6.750 -13.052 24.565 1.00 92.62 272 GLU A C 1
ATOM 2005 O O . GLU A 1 272 ? 7.001 -13.079 25.768 1.00 92.62 272 GLU A O 1
ATOM 2010 N N . CYS A 1 273 ? 7.714 -13.085 23.637 1.00 94.44 273 CYS A N 1
ATOM 2011 C CA . CYS A 1 273 ? 9.144 -13.220 23.936 1.00 94.44 273 CYS A CA 1
ATOM 2012 C C . CYS A 1 273 ? 9.646 -12.115 24.881 1.00 94.44 273 CYS A C 1
ATOM 2014 O O . CYS A 1 273 ? 10.278 -12.408 25.893 1.00 94.44 273 CYS A O 1
ATOM 2016 N N . ALA A 1 274 ? 9.335 -10.849 24.585 1.00 94.38 274 ALA A N 1
ATOM 2017 C CA . ALA A 1 274 ? 9.747 -9.707 25.395 1.00 94.38 274 ALA A CA 1
ATOM 2018 C C . ALA A 1 274 ? 9.065 -9.694 26.773 1.00 94.38 274 ALA A C 1
ATOM 2020 O O . ALA A 1 274 ? 9.692 -9.318 27.757 1.00 94.38 274 ALA A O 1
ATOM 2021 N N . SER A 1 275 ? 7.811 -10.149 26.877 1.00 91.81 275 SER A N 1
ATOM 2022 C CA . SER A 1 275 ? 7.077 -10.205 28.150 1.00 91.81 275 SER A CA 1
ATOM 2023 C C . SER A 1 275 ? 7.642 -11.228 29.143 1.00 91.81 275 SER A C 1
ATOM 2025 O O . SER A 1 275 ? 7.475 -11.078 30.353 1.00 91.81 275 SER A O 1
ATOM 2027 N N . GLU A 1 276 ? 8.339 -12.252 28.642 1.00 95.06 276 GLU A N 1
ATOM 2028 C CA . GLU A 1 276 ? 9.017 -13.266 29.455 1.00 95.06 276 GLU A CA 1
ATOM 2029 C C . GLU A 1 276 ? 10.449 -12.858 29.849 1.00 95.06 276 GLU A C 1
ATOM 2031 O O . GLU A 1 276 ? 11.097 -13.540 30.651 1.00 95.06 276 GLU A O 1
ATOM 2036 N N . CYS A 1 277 ? 10.960 -11.745 29.314 1.00 95.75 277 CYS A N 1
ATOM 2037 C CA . CYS A 1 277 ? 12.317 -11.291 29.574 1.00 95.75 277 CYS A CA 1
ATOM 2038 C C . CYS A 1 277 ? 12.489 -10.715 30.982 1.00 95.75 277 CYS A C 1
ATOM 2040 O O . CYS A 1 277 ? 11.683 -9.941 31.491 1.00 95.75 277 CYS A O 1
ATOM 2042 N N . SER A 1 278 ? 13.615 -11.058 31.611 1.00 94.38 278 SER A N 1
ATOM 2043 C CA . SER A 1 278 ? 14.007 -10.514 32.916 1.00 94.38 278 SER A CA 1
ATOM 2044 C C . SER A 1 278 ? 14.845 -9.235 32.828 1.00 94.38 278 SER A C 1
ATOM 2046 O O . SER A 1 278 ? 15.083 -8.595 33.853 1.00 94.38 278 SER A O 1
ATOM 2048 N N . ASP A 1 279 ? 15.354 -8.900 31.639 1.00 95.00 279 ASP A N 1
ATOM 2049 C CA . ASP A 1 279 ? 16.208 -7.739 31.396 1.00 95.00 279 ASP A CA 1
ATOM 2050 C C . ASP A 1 279 ? 16.094 -7.208 29.955 1.00 95.00 279 ASP A C 1
ATOM 2052 O O . ASP A 1 279 ? 15.562 -7.862 29.057 1.00 95.00 279 ASP A O 1
ATOM 2056 N N . SER A 1 280 ? 16.643 -6.010 29.735 1.00 93.38 280 SER A N 1
ATOM 2057 C CA . SER A 1 280 ? 16.581 -5.306 28.450 1.00 93.38 280 SER A CA 1
ATOM 2058 C C . SER A 1 280 ? 17.454 -5.917 27.348 1.00 93.38 280 SER A C 1
ATOM 2060 O O . SER A 1 280 ? 17.260 -5.611 26.167 1.00 93.38 280 SER A O 1
ATOM 2062 N N . ALA A 1 281 ? 18.426 -6.768 27.696 1.00 96.06 281 ALA A N 1
ATOM 2063 C CA . ALA A 1 281 ? 19.242 -7.461 26.703 1.00 96.06 281 ALA A CA 1
ATOM 2064 C C . ALA A 1 281 ? 18.433 -8.584 26.042 1.00 96.06 281 ALA A C 1
ATOM 2066 O O . ALA A 1 281 ? 18.459 -8.709 24.819 1.00 96.06 281 ALA A O 1
ATOM 2067 N N . CYS A 1 282 ? 17.664 -9.328 26.841 1.00 96.06 282 CYS A N 1
ATOM 2068 C CA . CYS A 1 282 ? 16.696 -10.308 26.358 1.00 96.06 282 CYS A CA 1
ATOM 2069 C C . CYS A 1 282 ? 15.634 -9.654 25.459 1.00 96.06 282 CYS A C 1
ATOM 2071 O O . CYS A 1 282 ? 15.420 -10.114 24.338 1.00 96.06 282 CYS A O 1
ATOM 2073 N N . GLU A 1 283 ? 15.042 -8.529 25.883 1.00 93.88 283 GLU A N 1
ATOM 2074 C CA . GLU A 1 283 ? 14.053 -7.800 25.068 1.00 93.88 283 GLU A CA 1
ATOM 2075 C C . GLU A 1 283 ? 14.636 -7.377 23.711 1.00 93.88 283 GLU A C 1
ATOM 2077 O O . GLU A 1 283 ? 14.019 -7.571 22.662 1.00 93.88 283 GLU A O 1
ATOM 2082 N N . SER A 1 284 ? 15.865 -6.849 23.717 1.00 93.75 284 SER A N 1
ATOM 2083 C CA . SER A 1 284 ? 16.568 -6.452 22.492 1.00 93.75 284 SER A CA 1
ATOM 2084 C C . SER A 1 284 ? 16.825 -7.641 21.562 1.00 93.75 284 SER A C 1
ATOM 2086 O O . SER A 1 284 ? 16.754 -7.486 20.344 1.00 93.75 284 SER A O 1
ATOM 2088 N N . GLU A 1 285 ? 17.099 -8.829 22.110 1.00 94.50 285 GLU A N 1
ATOM 2089 C CA . GLU A 1 285 ? 17.262 -10.055 21.325 1.00 94.50 285 GLU A CA 1
ATOM 2090 C C . GLU A 1 285 ? 15.936 -10.508 20.694 1.00 94.50 285 GLU A C 1
ATOM 2092 O O . GLU A 1 285 ? 15.916 -10.869 19.516 1.00 94.50 285 GLU A O 1
ATOM 2097 N N . CYS A 1 286 ? 14.823 -10.446 21.433 1.00 94.69 286 CYS A N 1
ATOM 2098 C CA . CYS A 1 286 ? 13.488 -10.735 20.899 1.00 94.69 286 CYS A CA 1
ATOM 2099 C C . CYS A 1 286 ? 13.133 -9.784 19.746 1.00 94.69 286 CYS A C 1
ATOM 2101 O O . CYS A 1 286 ? 12.739 -10.237 18.672 1.00 94.69 286 CYS A O 1
ATOM 2103 N N . ILE A 1 287 ? 13.345 -8.476 19.933 1.00 92.94 287 ILE A N 1
ATOM 2104 C CA . ILE A 1 287 ? 13.067 -7.451 18.914 1.00 92.94 287 ILE A CA 1
ATOM 2105 C C . ILE A 1 287 ? 13.992 -7.602 17.696 1.00 92.94 287 ILE A C 1
ATOM 2107 O O . ILE A 1 287 ? 13.589 -7.317 16.569 1.00 92.94 287 ILE A O 1
ATOM 2111 N N . ALA A 1 288 ? 15.229 -8.066 17.885 1.00 92.44 288 ALA A N 1
ATOM 2112 C CA . ALA A 1 288 ? 16.154 -8.320 16.781 1.00 92.44 288 ALA A CA 1
ATOM 2113 C C . ALA A 1 288 ? 15.746 -9.523 15.913 1.00 92.44 288 ALA A C 1
ATOM 2115 O O . ALA A 1 288 ? 16.152 -9.594 14.753 1.00 92.44 288 ALA A O 1
ATOM 2116 N N . LYS A 1 289 ? 14.948 -10.457 16.451 1.00 92.19 289 LYS A N 1
ATOM 2117 C CA . LYS A 1 289 ? 14.364 -11.577 15.690 1.00 92.19 289 LYS A CA 1
ATOM 2118 C C . LYS A 1 289 ? 13.118 -11.163 14.904 1.00 92.19 289 LYS A C 1
ATOM 2120 O O . LYS A 1 289 ? 12.634 -11.939 14.082 1.00 92.19 289 LYS A O 1
ATOM 2125 N N . THR A 1 290 ? 12.594 -9.961 15.124 1.00 89.56 290 THR A N 1
ATOM 2126 C CA . THR A 1 290 ? 11.481 -9.410 14.350 1.00 89.56 290 THR A CA 1
ATOM 2127 C C . THR A 1 290 ? 11.937 -9.007 12.953 1.00 89.56 290 THR A C 1
ATOM 2129 O O . TH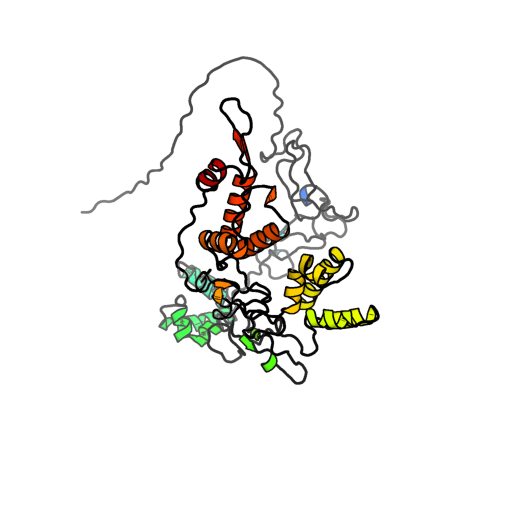R A 1 290 ? 12.997 -8.407 12.776 1.00 89.56 290 THR A O 1
ATOM 2132 N N . TRP A 1 291 ? 11.106 -9.253 11.945 1.00 86.56 291 TRP A N 1
ATOM 2133 C CA . TRP A 1 291 ? 11.336 -8.716 10.602 1.00 86.56 291 TRP A CA 1
ATOM 2134 C C . TRP A 1 291 ? 10.805 -7.270 10.472 1.00 86.56 291 TRP A C 1
ATOM 2136 O O . TRP A 1 291 ? 9.927 -6.870 11.241 1.00 86.56 291 TRP A O 1
ATOM 2146 N N . PRO A 1 292 ? 11.300 -6.451 9.519 1.00 84.81 292 PRO A N 1
ATOM 2147 C CA . PRO A 1 292 ? 11.064 -5.003 9.522 1.00 84.81 292 PRO A CA 1
ATOM 2148 C C . PRO A 1 292 ? 9.595 -4.561 9.603 1.00 84.81 292 PRO A C 1
ATOM 2150 O O . PRO A 1 292 ? 9.291 -3.656 10.377 1.00 84.81 292 PRO A O 1
ATOM 2153 N N . ALA A 1 293 ? 8.677 -5.205 8.872 1.00 82.75 293 ALA A N 1
ATOM 2154 C CA . ALA A 1 293 ? 7.270 -4.794 8.890 1.00 82.75 293 ALA A CA 1
ATOM 2155 C C . ALA A 1 293 ? 6.555 -5.180 10.198 1.00 82.75 293 ALA A C 1
ATOM 2157 O O . ALA A 1 293 ? 5.786 -4.382 10.732 1.00 82.75 293 ALA A O 1
ATOM 2158 N N . ALA A 1 294 ? 6.851 -6.355 10.771 1.00 88.19 294 ALA A N 1
ATOM 2159 C CA . ALA A 1 294 ? 6.348 -6.704 12.101 1.00 88.19 294 ALA A CA 1
ATOM 2160 C C . ALA A 1 294 ? 6.902 -5.769 13.177 1.00 88.19 294 ALA A C 1
ATOM 2162 O O . ALA A 1 294 ? 6.199 -5.469 14.140 1.00 88.19 294 ALA A O 1
ATOM 2163 N N . LYS A 1 295 ? 8.142 -5.287 13.013 1.00 91.00 295 LYS A N 1
ATOM 2164 C CA . LYS A 1 295 ? 8.766 -4.369 13.966 1.00 91.00 295 LYS A CA 1
ATOM 2165 C C . LYS A 1 295 ? 8.032 -3.031 14.008 1.00 91.00 295 LYS A C 1
ATOM 2167 O O . LYS A 1 295 ? 7.788 -2.522 15.092 1.00 91.00 295 LYS A O 1
ATOM 2172 N N . GLU A 1 296 ? 7.645 -2.482 12.860 1.00 90.94 296 GLU A N 1
ATOM 2173 C CA . GLU A 1 296 ? 6.890 -1.223 12.807 1.00 90.94 296 GLU A CA 1
ATOM 2174 C C . GLU A 1 296 ? 5.534 -1.335 13.528 1.00 90.94 296 GLU A C 1
ATOM 2176 O O . GLU A 1 296 ? 5.141 -0.439 14.282 1.00 90.94 296 GLU A O 1
ATOM 2181 N N . ILE A 1 297 ? 4.841 -2.465 13.360 1.00 91.50 297 ILE A N 1
ATOM 2182 C CA . ILE A 1 297 ? 3.568 -2.737 14.045 1.00 91.50 297 ILE A CA 1
ATOM 2183 C C . ILE A 1 297 ? 3.793 -2.936 15.547 1.00 91.50 297 ILE A C 1
ATOM 2185 O O . ILE A 1 297 ? 3.044 -2.382 16.351 1.00 91.50 297 ILE A O 1
ATOM 2189 N N . TYR A 1 298 ? 4.850 -3.659 15.926 1.00 94.50 298 TYR A N 1
ATOM 2190 C CA . TYR A 1 298 ? 5.242 -3.848 17.322 1.00 94.50 298 TYR A CA 1
ATOM 2191 C C . TYR A 1 298 ? 5.555 -2.512 17.998 1.00 94.50 298 TYR A C 1
ATOM 2193 O O . TYR A 1 298 ? 4.981 -2.206 19.039 1.00 94.50 298 TYR A O 1
ATOM 2201 N N . ASP A 1 299 ? 6.391 -1.675 17.380 1.00 94.44 299 ASP A N 1
ATOM 2202 C CA . ASP A 1 299 ? 6.751 -0.354 17.898 1.00 94.44 299 ASP A CA 1
ATOM 2203 C C . ASP A 1 299 ? 5.501 0.532 18.057 1.00 94.44 299 ASP A C 1
ATOM 2205 O O . ASP A 1 299 ? 5.355 1.233 19.057 1.00 94.44 299 ASP A O 1
ATOM 2209 N N . THR A 1 300 ? 4.563 0.467 17.103 1.00 95.50 300 THR A N 1
ATOM 2210 C CA . THR A 1 300 ? 3.287 1.200 17.165 1.00 95.50 300 THR A CA 1
ATOM 2211 C C . THR A 1 300 ? 2.406 0.718 18.319 1.00 95.50 300 THR A C 1
ATOM 2213 O O . THR A 1 300 ? 1.802 1.535 19.020 1.00 95.50 300 THR A O 1
ATOM 2216 N N . MET A 1 301 ? 2.335 -0.598 18.541 1.00 95.44 301 MET A N 1
ATOM 2217 C CA . MET A 1 301 ? 1.622 -1.182 19.676 1.00 95.44 301 MET A CA 1
ATOM 2218 C C . MET A 1 301 ? 2.261 -0.756 20.998 1.00 95.44 301 MET A C 1
ATOM 2220 O O . MET A 1 301 ? 1.561 -0.223 21.856 1.00 95.44 301 MET A O 1
ATOM 2224 N N . MET A 1 302 ? 3.578 -0.909 21.140 1.00 95.88 302 MET A N 1
ATOM 2225 C CA . MET A 1 302 ? 4.299 -0.534 22.358 1.00 95.88 302 MET A CA 1
ATOM 2226 C C . MET A 1 302 ? 4.168 0.961 22.660 1.00 95.88 302 MET A C 1
ATOM 2228 O O . MET A 1 302 ? 3.863 1.325 23.790 1.00 95.88 302 MET A O 1
ATOM 2232 N N . ALA A 1 303 ? 4.258 1.830 21.649 1.00 96.31 303 ALA A N 1
ATOM 2233 C CA . ALA A 1 303 ? 4.037 3.265 21.823 1.00 96.31 303 ALA A CA 1
ATOM 2234 C C . ALA A 1 303 ? 2.618 3.601 22.321 1.00 96.31 303 ALA A C 1
ATOM 2236 O O . ALA A 1 303 ? 2.434 4.580 23.048 1.00 96.31 303 ALA A O 1
ATOM 2237 N N . CYS A 1 304 ? 1.606 2.811 21.943 1.00 97.00 304 CYS A N 1
ATOM 2238 C CA . CYS A 1 304 ? 0.259 2.956 22.489 1.00 97.00 304 CYS A CA 1
ATOM 2239 C C . CYS A 1 304 ? 0.202 2.525 23.958 1.00 97.00 304 CYS A C 1
ATOM 2241 O O . CYS A 1 304 ? -0.330 3.271 24.784 1.00 97.00 304 CYS A O 1
ATOM 2243 N N . LEU A 1 305 ? 0.766 1.354 24.277 1.00 95.38 305 LEU A N 1
ATOM 2244 C CA . LEU A 1 305 ? 0.775 0.803 25.632 1.00 95.38 305 LEU A CA 1
ATOM 2245 C C . LEU A 1 305 ? 1.514 1.730 26.600 1.00 95.38 305 LEU A C 1
ATOM 2247 O O . LEU A 1 305 ? 0.948 2.109 27.620 1.00 95.38 305 LEU A O 1
ATOM 2251 N N . ASP A 1 306 ? 2.707 2.198 26.237 1.00 95.19 306 ASP A N 1
ATOM 2252 C CA . ASP A 1 306 ? 3.508 3.105 27.065 1.00 95.19 306 ASP A CA 1
ATOM 2253 C C . ASP A 1 306 ? 2.787 4.430 27.346 1.00 95.19 306 ASP A C 1
ATOM 2255 O O . ASP A 1 306 ? 2.912 5.014 28.425 1.00 95.19 306 ASP A O 1
ATOM 2259 N N . LYS A 1 307 ? 2.028 4.928 26.364 1.00 97.44 307 LYS A N 1
ATOM 2260 C CA . LYS A 1 307 ? 1.336 6.214 26.466 1.00 97.44 307 LYS A CA 1
ATOM 2261 C C . LYS A 1 307 ? 0.031 6.124 27.252 1.00 97.44 307 LYS A C 1
ATOM 2263 O O . LYS A 1 307 ? -0.275 7.046 28.007 1.00 97.44 307 LYS A O 1
ATOM 2268 N N . ASN A 1 308 ? -0.760 5.079 27.020 1.00 97.50 308 ASN A N 1
ATOM 2269 C CA . ASN A 1 308 ? -2.144 5.010 27.493 1.00 97.50 308 ASN A CA 1
ATOM 2270 C C . ASN A 1 308 ? -2.356 3.982 28.612 1.00 97.50 308 ASN A C 1
ATOM 2272 O O . ASN A 1 308 ? -3.353 4.082 29.322 1.00 97.50 308 ASN A O 1
ATOM 2276 N N . CYS A 1 309 ? -1.423 3.046 28.815 1.00 96.31 309 CYS A N 1
ATOM 2277 C CA . CYS A 1 309 ? -1.535 1.968 29.796 1.00 96.31 309 CYS A CA 1
ATOM 2278 C C . CYS A 1 309 ? -0.384 1.978 30.812 1.00 96.31 309 CYS A C 1
ATOM 2280 O O . CYS A 1 309 ? 0.555 1.193 30.692 1.00 96.31 309 CYS A O 1
ATOM 2282 N N . PRO A 1 310 ? -0.475 2.802 31.881 1.00 93.25 310 PRO A N 1
ATOM 2283 C CA . PRO A 1 310 ? 0.509 2.811 32.970 1.00 93.25 310 PRO A CA 1
ATOM 2284 C C . PRO A 1 310 ? 0.700 1.439 33.628 1.00 93.25 310 PRO A C 1
ATOM 2286 O O . PRO A 1 310 ? 1.770 1.134 34.148 1.00 93.25 310 PRO A O 1
ATOM 2289 N N . VAL A 1 311 ? -0.362 0.630 33.626 1.00 93.44 311 VAL A N 1
ATOM 2290 C CA . VAL A 1 311 ? -0.336 -0.793 33.950 1.00 93.44 311 VAL A CA 1
ATOM 2291 C C . VAL A 1 311 ? -0.965 -1.512 32.767 1.00 93.44 311 VAL A C 1
ATOM 2293 O O . VAL A 1 311 ? -2.108 -1.231 32.408 1.00 93.44 311 VAL A O 1
ATOM 2296 N N . VAL A 1 312 ? -0.214 -2.417 32.147 1.00 91.62 312 VAL A N 1
ATOM 2297 C CA . VAL A 1 312 ? -0.681 -3.186 30.992 1.00 91.62 312 VAL A CA 1
ATOM 2298 C C . VAL A 1 312 ? -1.631 -4.279 31.489 1.00 91.62 312 VAL A C 1
ATOM 2300 O O . VAL A 1 312 ? -1.195 -5.334 31.942 1.00 91.62 312 VAL A O 1
ATOM 2303 N N . THR A 1 313 ? -2.932 -3.992 31.460 1.00 93.56 313 THR A N 1
ATOM 2304 C CA . THR A 1 313 ? -4.018 -4.943 31.750 1.00 93.56 313 THR A CA 1
ATOM 2305 C C . THR A 1 313 ? -4.868 -5.170 30.504 1.00 93.56 313 THR A C 1
ATOM 2307 O O . THR A 1 313 ? -4.918 -4.306 29.626 1.00 93.56 313 THR A O 1
ATOM 2310 N N . ASP A 1 314 ? -5.581 -6.299 30.437 1.00 91.19 314 ASP A N 1
ATOM 2311 C CA . ASP A 1 314 ? -6.493 -6.592 29.321 1.00 91.19 314 ASP A CA 1
ATOM 2312 C C . ASP A 1 314 ? -7.571 -5.511 29.156 1.00 91.19 314 ASP A C 1
ATOM 2314 O O . ASP A 1 314 ? -7.898 -5.137 28.032 1.00 91.19 314 ASP A O 1
ATOM 2318 N N . GLU A 1 315 ? -8.086 -4.955 30.258 1.00 92.56 315 GLU A N 1
ATOM 2319 C CA . GLU A 1 315 ? -9.037 -3.836 30.218 1.00 92.56 315 GLU A CA 1
ATOM 2320 C C . GLU A 1 315 ? -8.425 -2.596 29.562 1.00 92.56 315 GLU A C 1
ATOM 2322 O O . GLU A 1 315 ? -9.031 -2.035 28.652 1.00 92.56 315 GLU A O 1
ATOM 2327 N N . CYS A 1 316 ? -7.199 -2.212 29.938 1.00 95.44 316 CYS A N 1
ATOM 2328 C CA . CYS A 1 316 ? -6.549 -1.045 29.346 1.00 95.44 316 CYS A CA 1
ATOM 2329 C C . CYS A 1 316 ? -6.233 -1.245 27.861 1.00 95.44 316 CYS A C 1
ATOM 2331 O O . CYS A 1 316 ? -6.457 -0.350 27.044 1.00 95.44 316 CYS A O 1
ATOM 2333 N N . ILE A 1 317 ? -5.731 -2.431 27.501 1.00 92.31 317 ILE A N 1
ATOM 2334 C CA . ILE A 1 317 ? -5.458 -2.778 26.107 1.00 92.31 317 ILE A CA 1
ATOM 2335 C C . ILE A 1 317 ? -6.748 -2.667 25.298 1.00 92.31 317 ILE A C 1
ATOM 2337 O O . ILE A 1 317 ? -6.762 -1.975 24.284 1.00 92.31 317 ILE A O 1
ATOM 2341 N N . ASN A 1 318 ? -7.828 -3.301 25.757 1.00 88.75 318 ASN A N 1
ATOM 2342 C CA . ASN A 1 318 ? -9.099 -3.313 25.041 1.00 88.75 318 ASN A CA 1
ATOM 2343 C C . ASN A 1 318 ? -9.729 -1.917 24.923 1.00 88.75 318 ASN A C 1
ATOM 2345 O O . ASN A 1 318 ? -10.345 -1.621 23.902 1.00 88.75 318 ASN A O 1
ATOM 2349 N N . GLU A 1 319 ? -9.556 -1.057 25.928 1.00 92.38 319 GLU A N 1
ATOM 2350 C CA . GLU A 1 319 ? -10.112 0.298 25.930 1.00 92.38 319 GLU A CA 1
ATOM 2351 C C . GLU A 1 319 ? -9.304 1.275 25.059 1.00 92.38 319 GLU A C 1
ATOM 2353 O O . GLU A 1 319 ? -9.888 2.041 24.292 1.00 92.38 319 GLU A O 1
ATOM 2358 N N . PHE A 1 320 ? -7.967 1.248 25.129 1.00 94.75 320 PHE A N 1
ATOM 2359 C CA . PHE A 1 320 ? -7.132 2.306 24.539 1.00 94.75 320 PHE A CA 1
ATOM 2360 C C . PHE A 1 320 ? -6.240 1.867 23.377 1.00 94.75 320 PHE A C 1
ATOM 2362 O O . PHE A 1 320 ? -5.870 2.706 22.555 1.00 94.75 320 PHE A O 1
ATOM 2369 N N . CYS A 1 321 ? -5.874 0.586 23.300 1.00 94.44 321 CYS A N 1
ATOM 2370 C CA . CYS A 1 321 ? -4.857 0.088 22.364 1.00 94.44 321 CYS A CA 1
ATOM 2371 C C . CYS A 1 321 ? -5.293 -1.135 21.546 1.00 94.44 321 CYS A C 1
ATOM 2373 O O . CYS A 1 321 ? -4.469 -1.735 20.852 1.00 94.44 321 CYS A O 1
ATOM 2375 N N . LYS A 1 322 ? -6.587 -1.482 21.575 1.00 91.81 322 LYS A N 1
ATOM 2376 C CA . LYS A 1 322 ? -7.143 -2.677 20.927 1.00 91.81 322 LYS A CA 1
ATOM 2377 C C . LYS A 1 322 ? -6.764 -2.754 19.461 1.00 91.81 322 LYS A C 1
ATOM 2379 O O . LYS A 1 322 ? -6.305 -3.790 19.006 1.00 91.81 322 LYS A O 1
ATOM 2384 N N . PHE A 1 323 ? -6.894 -1.649 18.731 1.00 88.69 323 PHE A N 1
ATOM 2385 C CA . PHE A 1 323 ? -6.601 -1.626 17.302 1.00 88.69 323 PHE A CA 1
ATOM 2386 C C . PHE A 1 323 ? -5.146 -2.012 16.992 1.00 88.69 323 PHE A C 1
ATOM 2388 O O . PHE A 1 323 ? -4.903 -2.802 16.081 1.00 88.69 323 PHE A O 1
ATOM 2395 N N . GLN A 1 324 ? -4.180 -1.475 17.744 1.00 93.81 324 GLN A N 1
ATOM 2396 C CA . GLN A 1 324 ? -2.759 -1.763 17.549 1.00 93.81 324 GLN A CA 1
ATOM 2397 C C . GLN A 1 324 ? -2.409 -3.185 17.993 1.00 93.81 324 GLN A C 1
ATOM 2399 O O . GLN A 1 324 ? -1.653 -3.872 17.308 1.00 93.81 324 GLN A O 1
ATOM 2404 N N . THR A 1 325 ? -2.975 -3.646 19.111 1.00 91.25 325 THR A N 1
ATOM 2405 C CA . THR A 1 325 ? -2.750 -5.009 19.603 1.00 91.25 325 THR A CA 1
ATOM 2406 C C . THR A 1 325 ? -3.369 -6.054 18.683 1.00 91.25 325 THR A C 1
ATOM 2408 O O . THR A 1 325 ? -2.728 -7.061 18.394 1.00 91.25 325 THR A O 1
ATOM 2411 N N . ASP A 1 326 ? -4.568 -5.806 18.165 1.00 89.94 326 ASP A N 1
ATOM 2412 C CA . ASP A 1 326 ? -5.230 -6.674 17.193 1.00 89.94 326 ASP A CA 1
ATOM 2413 C C . ASP A 1 326 ? -4.414 -6.751 15.900 1.00 89.94 326 ASP A C 1
ATOM 2415 O O . ASP A 1 326 ? -4.114 -7.847 15.441 1.00 89.94 326 ASP A O 1
ATOM 2419 N N . ALA A 1 327 ? -3.948 -5.609 15.379 1.00 88.44 327 ALA A N 1
ATOM 2420 C CA . ALA A 1 327 ? -3.071 -5.575 14.207 1.00 88.44 327 ALA A CA 1
ATOM 2421 C C . ALA A 1 327 ? -1.767 -6.365 14.413 1.00 88.44 327 ALA A C 1
ATOM 2423 O O . ALA A 1 327 ? -1.238 -6.931 13.462 1.00 88.44 327 ALA A O 1
ATOM 2424 N N . CYS A 1 328 ? -1.242 -6.401 15.641 1.00 90.56 328 CYS A N 1
ATOM 2425 C CA . CYS A 1 328 ? -0.058 -7.175 16.000 1.00 90.56 328 CYS A CA 1
ATOM 2426 C C . CYS A 1 328 ? -0.349 -8.681 16.103 1.00 90.56 328 CYS A C 1
ATOM 2428 O O . CYS A 1 328 ? 0.442 -9.494 15.618 1.00 90.56 328 CYS A O 1
ATOM 2430 N N . LYS A 1 329 ? -1.487 -9.049 16.709 1.00 88.88 329 LYS A N 1
ATOM 2431 C CA . LYS A 1 329 ? -1.953 -10.434 16.890 1.00 88.88 329 LYS A CA 1
ATOM 2432 C C . LYS A 1 329 ? -2.237 -11.138 15.573 1.00 88.88 329 LYS A C 1
ATOM 2434 O O . LYS A 1 329 ? -1.899 -12.308 15.439 1.00 88.88 329 LYS A O 1
ATOM 2439 N N . THR A 1 330 ? -2.835 -10.427 14.626 1.00 85.00 330 THR A N 1
ATOM 2440 C CA . THR A 1 330 ? -3.237 -10.983 13.328 1.00 85.00 330 THR A CA 1
ATOM 2441 C C . THR A 1 330 ? -2.321 -10.554 12.191 1.00 85.00 330 THR A C 1
ATOM 2443 O O . THR A 1 330 ? -2.637 -10.690 11.004 1.00 85.00 330 THR A O 1
ATOM 2446 N N . HIS A 1 331 ? -1.154 -10.007 12.541 1.00 81.62 331 HIS A N 1
ATOM 2447 C CA . HIS A 1 331 ? -0.165 -9.617 11.561 1.00 81.62 331 HIS A CA 1
ATOM 2448 C C . HIS A 1 331 ? 0.239 -10.834 10.721 1.00 81.62 331 HIS A C 1
ATOM 2450 O O . HIS A 1 331 ? 0.830 -11.774 11.249 1.00 81.62 331 HIS A O 1
ATOM 2456 N N . LEU A 1 332 ? -0.026 -10.756 9.410 1.00 78.50 332 LEU A N 1
ATOM 2457 C CA . LEU A 1 332 ? 0.229 -11.775 8.373 1.00 78.50 332 LEU A CA 1
ATOM 2458 C C . LEU A 1 332 ? -0.734 -12.956 8.336 1.00 78.50 332 LEU A C 1
ATOM 2460 O O . LEU A 1 332 ? -0.716 -13.693 7.358 1.00 78.50 332 LEU A O 1
ATOM 2464 N N . THR A 1 333 ? -1.562 -13.132 9.356 1.00 82.06 333 THR A N 1
ATOM 2465 C CA . THR A 1 333 ? -2.619 -14.140 9.312 1.00 82.06 333 THR A CA 1
ATOM 2466 C C . THR A 1 333 ? -3.848 -13.571 8.606 1.00 82.06 333 THR A C 1
ATOM 2468 O O . THR A 1 333 ? -4.416 -14.218 7.736 1.00 82.06 333 THR A O 1
ATOM 2471 N N . CYS A 1 334 ? -4.157 -12.287 8.833 1.00 84.00 334 CYS A N 1
ATOM 2472 C CA . CYS A 1 334 ? -5.410 -11.729 8.341 1.00 84.00 334 CYS A CA 1
ATOM 2473 C C . CYS A 1 334 ? -5.402 -11.592 6.818 1.00 84.00 334 CYS A C 1
ATOM 2475 O O . CYS A 1 334 ? -4.610 -10.840 6.233 1.00 84.00 334 CYS A O 1
ATOM 2477 N N . GLY A 1 335 ? -6.340 -12.268 6.162 1.00 80.81 335 GLY A N 1
ATOM 2478 C CA . GLY A 1 335 ? -6.450 -12.321 4.713 1.00 80.81 335 GLY A CA 1
ATOM 2479 C C . GLY A 1 335 ? -5.667 -13.467 4.075 1.00 80.81 335 GLY A C 1
ATOM 2480 O O . GLY A 1 335 ? -5.330 -13.327 2.893 1.00 80.81 335 GLY A O 1
ATOM 2481 N N . ASN A 1 336 ? -5.322 -14.531 4.808 1.00 76.19 336 ASN A N 1
ATOM 2482 C CA . ASN A 1 336 ? -4.625 -15.707 4.269 1.00 76.19 336 ASN A CA 1
ATOM 2483 C C . ASN A 1 336 ? -5.595 -16.838 3.842 1.00 76.19 336 ASN A C 1
ATOM 2485 O O . ASN A 1 336 ? -5.192 -17.772 3.150 1.00 76.19 336 ASN A O 1
ATOM 2489 N N . GLY A 1 337 ? -6.883 -16.707 4.173 1.00 80.50 337 GLY A N 1
ATOM 2490 C CA . GLY A 1 337 ? -7.945 -17.672 3.880 1.00 80.50 337 GLY A CA 1
ATOM 2491 C C . GLY A 1 337 ? -8.111 -18.768 4.940 1.00 80.50 337 GLY A C 1
ATOM 2492 O O . GLY A 1 337 ? -8.835 -19.736 4.700 1.00 80.50 337 GLY A O 1
ATOM 2493 N N . ILE A 1 338 ? -7.450 -18.650 6.092 1.00 79.44 338 ILE A N 1
ATOM 2494 C CA . ILE A 1 338 ? -7.455 -19.606 7.198 1.00 79.44 338 ILE A CA 1
ATOM 2495 C C . ILE A 1 338 ? -7.695 -18.823 8.488 1.00 79.44 338 ILE A C 1
ATOM 2497 O O . ILE A 1 338 ? -6.871 -18.025 8.898 1.00 79.44 338 ILE A O 1
ATOM 2501 N N . ILE A 1 339 ? -8.798 -19.117 9.183 1.00 80.94 339 ILE A N 1
ATOM 2502 C CA . ILE A 1 339 ? -9.072 -18.497 10.487 1.00 80.94 339 ILE A CA 1
ATOM 2503 C C . ILE A 1 339 ? -8.037 -18.991 11.510 1.00 80.94 339 ILE A C 1
ATOM 2505 O O . ILE A 1 339 ? -8.104 -20.132 11.983 1.00 80.94 339 ILE A O 1
ATOM 2509 N N . ASP A 1 340 ? -7.087 -18.119 11.838 1.00 83.56 340 ASP A N 1
ATOM 2510 C CA . ASP A 1 340 ? -5.997 -18.375 12.777 1.00 83.56 340 ASP A CA 1
ATOM 2511 C C . ASP A 1 340 ? -6.401 -18.157 14.252 1.00 83.56 340 ASP A C 1
ATOM 2513 O O . ASP A 1 340 ? -7.479 -17.665 14.575 1.00 83.56 340 ASP A O 1
ATOM 2517 N N . LYS A 1 341 ? -5.521 -18.523 15.202 1.00 83.69 341 LYS A N 1
ATOM 2518 C CA . LYS A 1 341 ? -5.796 -18.497 16.662 1.00 83.69 341 LYS A CA 1
ATOM 2519 C C . LYS A 1 341 ? -6.353 -17.160 17.178 1.00 83.69 341 LYS A C 1
ATOM 2521 O O . LYS A 1 341 ? -7.079 -17.152 18.172 1.00 83.69 341 LYS A O 1
ATOM 2526 N N . TYR A 1 342 ? -5.958 -16.047 16.565 1.00 84.56 342 TYR A N 1
ATOM 2527 C CA . TYR A 1 342 ? -6.346 -14.698 16.984 1.00 84.56 342 TYR A CA 1
ATOM 2528 C C . TYR A 1 342 ? -7.383 -14.055 16.064 1.00 84.56 342 TYR A C 1
ATOM 2530 O O . TYR A 1 342 ? -7.692 -12.876 16.227 1.00 84.56 342 TYR A O 1
ATOM 2538 N N . GLU A 1 343 ? -7.920 -14.821 15.121 1.00 86.94 343 GLU A N 1
ATOM 2539 C CA . GLU A 1 343 ? -8.879 -14.349 14.141 1.00 86.94 343 GLU A CA 1
ATOM 2540 C C . GLU A 1 343 ? -10.270 -14.870 14.444 1.00 86.94 343 GLU A C 1
ATOM 2542 O O . GLU A 1 343 ? -10.473 -15.988 14.916 1.00 86.94 343 GLU A O 1
ATOM 2547 N N . VAL A 1 344 ? -11.245 -14.026 14.152 1.00 86.62 344 VAL A N 1
ATOM 2548 C CA . VAL A 1 344 ? -12.666 -14.360 14.212 1.00 86.62 344 VAL A CA 1
ATOM 2549 C C . VAL A 1 344 ? -13.233 -14.510 12.801 1.00 86.62 344 VAL A C 1
ATOM 2551 O O . VAL A 1 344 ? -14.261 -15.156 12.612 1.00 86.62 344 VAL A O 1
ATOM 2554 N N . CYS A 1 345 ? -12.574 -13.917 11.807 1.00 87.62 345 CYS A N 1
ATOM 2555 C CA . CYS A 1 345 ? -13.053 -13.803 10.440 1.00 87.62 345 CYS A CA 1
ATOM 2556 C C . CYS A 1 345 ? -11.888 -13.692 9.459 1.00 87.62 345 CYS A C 1
ATOM 2558 O O . CYS A 1 345 ? -10.751 -13.543 9.882 1.00 87.62 345 CYS A O 1
ATOM 2560 N N . GLU A 1 346 ? -12.174 -13.715 8.155 1.00 87.06 346 GLU A N 1
ATOM 2561 C CA . GLU A 1 346 ? -11.138 -13.633 7.126 1.00 87.06 346 GLU A CA 1
ATOM 2562 C C . GLU A 1 346 ? -11.448 -12.573 6.066 1.00 87.06 346 GLU A C 1
ATOM 2564 O O . GLU A 1 346 ? -12.532 -12.580 5.489 1.00 87.06 346 GLU A O 1
ATOM 2569 N N . SER A 1 347 ? -10.518 -11.646 5.808 1.00 79.25 347 SER A N 1
ATOM 2570 C CA . SER A 1 347 ? -10.806 -10.391 5.085 1.00 79.25 347 SER A CA 1
ATOM 2571 C C . SER A 1 347 ? -10.690 -10.472 3.557 1.00 79.25 347 SER A C 1
ATOM 2573 O O . SER A 1 347 ? -11.270 -9.635 2.860 1.00 79.25 347 SER A O 1
ATOM 2575 N N . LYS A 1 348 ? -9.951 -11.452 3.014 1.00 69.06 348 LYS A N 1
ATOM 2576 C CA . LYS A 1 348 ? -9.716 -11.579 1.558 1.00 69.06 348 LYS A CA 1
ATOM 2577 C C . LYS A 1 348 ? -10.577 -12.623 0.859 1.00 69.06 348 LYS A C 1
ATOM 2579 O O . LYS A 1 348 ? -10.766 -12.511 -0.353 1.00 69.06 348 LYS A O 1
ATOM 2584 N N . ASP A 1 349 ? -11.094 -13.618 1.572 1.00 65.00 349 ASP A N 1
ATOM 2585 C CA . ASP A 1 349 ? -12.016 -14.578 0.970 1.00 65.00 349 ASP A CA 1
ATOM 2586 C C . ASP A 1 349 ? -13.424 -13.979 0.969 1.00 65.00 349 ASP A C 1
ATOM 2588 O O . ASP A 1 349 ? -14.012 -13.713 2.012 1.00 65.00 349 ASP A O 1
ATOM 2592 N N . THR A 1 350 ? -13.984 -13.759 -0.222 1.00 62.50 350 THR A N 1
ATOM 2593 C CA . THR A 1 350 ? -15.331 -13.200 -0.394 1.00 62.50 350 THR A CA 1
ATOM 2594 C C . THR A 1 350 ? -16.422 -14.006 0.313 1.00 62.50 350 THR A C 1
ATOM 2596 O O . THR A 1 350 ? -17.491 -13.458 0.561 1.00 62.50 350 THR A O 1
ATOM 2599 N N . ASN A 1 351 ? -16.173 -15.281 0.629 1.00 63.97 351 ASN A N 1
ATOM 2600 C CA . ASN A 1 351 ? -17.131 -16.139 1.325 1.00 63.97 351 ASN A CA 1
ATOM 2601 C C . ASN A 1 351 ? -17.065 -16.025 2.856 1.00 63.97 351 ASN A C 1
ATOM 2603 O O . ASN A 1 351 ? -18.042 -16.367 3.510 1.00 63.97 351 ASN A O 1
ATOM 2607 N N . THR A 1 352 ? -15.948 -15.566 3.431 1.00 65.88 352 THR A N 1
ATOM 2608 C CA . THR A 1 352 ? -15.769 -15.406 4.892 1.00 65.88 352 THR A CA 1
ATOM 2609 C C . THR A 1 352 ? -15.624 -13.948 5.321 1.00 65.88 352 THR A C 1
ATOM 2611 O O . THR A 1 352 ? -15.806 -13.627 6.498 1.00 65.88 352 THR A O 1
ATOM 2614 N N . ALA A 1 353 ? -15.327 -13.059 4.370 1.00 76.88 353 ALA A N 1
ATOM 2615 C CA . ALA A 1 353 ? -15.268 -11.614 4.569 1.00 76.88 353 ALA A CA 1
ATOM 2616 C C . ALA A 1 353 ? -16.639 -11.035 4.910 1.00 76.88 353 ALA A C 1
ATOM 2618 O O . ALA A 1 353 ? -16.717 -9.976 5.535 1.00 76.88 353 ALA A O 1
ATOM 2619 N N . PHE A 1 354 ? -17.697 -11.749 4.526 1.00 84.56 354 PHE A N 1
ATOM 2620 C CA . PHE A 1 354 ? -19.077 -11.429 4.828 1.00 84.56 354 PHE A CA 1
ATOM 2621 C C . PHE A 1 354 ? -19.739 -12.642 5.456 1.00 84.56 354 PHE A C 1
ATOM 2623 O O . PHE A 1 354 ? -19.726 -13.724 4.874 1.00 84.56 354 PHE A O 1
ATOM 2630 N N . ILE A 1 355 ? -20.359 -12.438 6.608 1.00 88.50 355 ILE A N 1
ATOM 2631 C CA . ILE A 1 355 ? -21.298 -13.409 7.163 1.00 88.50 355 ILE A CA 1
ATOM 2632 C C . ILE A 1 355 ? -22.648 -12.741 7.338 1.00 88.50 355 ILE A C 1
ATOM 2634 O O . ILE A 1 355 ? -22.743 -11.520 7.505 1.00 88.50 355 ILE A O 1
ATOM 2638 N N . ASP A 1 356 ? -23.703 -13.544 7.280 1.00 87.12 356 ASP A N 1
ATOM 2639 C CA . ASP A 1 356 ? -25.017 -13.080 7.689 1.00 87.12 356 ASP A CA 1
ATOM 2640 C C . ASP A 1 356 ? -24.961 -12.673 9.167 1.00 87.12 356 ASP A C 1
ATOM 2642 O O . ASP A 1 356 ? -24.370 -13.369 9.994 1.00 87.12 356 ASP A O 1
ATOM 2646 N N . CYS A 1 357 ? -25.557 -11.533 9.511 1.00 82.31 357 CYS A N 1
ATOM 2647 C CA . CYS A 1 357 ? -25.533 -11.026 10.881 1.00 82.31 357 CYS A CA 1
ATOM 2648 C C . CYS A 1 357 ? -26.043 -12.053 11.912 1.00 82.31 357 CYS A C 1
ATOM 2650 O O . CYS A 1 357 ? -25.523 -12.110 13.027 1.00 82.31 357 CYS A O 1
ATOM 2652 N N . GLY A 1 358 ? -26.987 -12.922 11.533 1.00 81.81 358 GLY A N 1
ATOM 2653 C CA . GLY A 1 358 ? -27.503 -13.987 12.394 1.00 81.81 358 GLY A CA 1
ATOM 2654 C C . GLY A 1 358 ? -26.540 -15.143 12.662 1.00 81.81 358 GLY A C 1
ATOM 2655 O O . GLY A 1 358 ? -26.849 -16.009 13.484 1.00 81.81 358 GLY A O 1
ATOM 2656 N N . GLU A 1 359 ? -25.388 -15.178 11.994 1.00 88.38 359 GLU A N 1
ATOM 2657 C CA . GLU A 1 359 ? -24.323 -16.145 12.260 1.00 88.38 359 GLU A CA 1
ATOM 2658 C C . GLU A 1 359 ? -23.350 -15.677 13.349 1.00 88.38 359 GLU A C 1
ATOM 2660 O O . GLU A 1 359 ? -22.662 -16.514 13.939 1.00 88.38 359 GLU A O 1
ATOM 2665 N N . ILE A 1 360 ? -23.327 -14.379 13.676 1.00 84.19 360 ILE A N 1
ATOM 2666 C CA . ILE A 1 360 ? -22.529 -13.866 14.793 1.00 84.19 360 ILE A CA 1
ATOM 2667 C C . ILE A 1 360 ? -23.166 -14.325 16.095 1.00 84.19 360 ILE A C 1
ATOM 2669 O O . ILE A 1 360 ? -24.339 -14.049 16.345 1.00 84.19 360 ILE A O 1
ATOM 2673 N N . LYS A 1 361 ? -22.378 -14.996 16.935 1.00 83.69 361 LYS A N 1
ATOM 2674 C CA . LYS A 1 361 ? -22.829 -15.562 18.204 1.00 83.69 361 LYS A CA 1
ATOM 2675 C C . LYS A 1 361 ? -22.091 -14.969 19.394 1.00 83.69 361 LYS A C 1
ATOM 2677 O O . LYS A 1 361 ? -20.923 -14.606 19.280 1.00 83.69 361 LYS A O 1
ATOM 2682 N N . ASP A 1 362 ? -22.775 -14.905 20.527 1.00 79.38 362 ASP A N 1
ATOM 2683 C CA . ASP A 1 362 ? -22.194 -14.531 21.809 1.00 79.38 362 ASP A CA 1
ATOM 2684 C C . ASP A 1 362 ? -21.348 -15.682 22.391 1.00 79.38 362 ASP A C 1
ATOM 2686 O O . ASP A 1 362 ? -21.180 -16.749 21.789 1.00 79.38 362 ASP A O 1
ATOM 2690 N N . SER A 1 363 ? -20.819 -15.489 23.600 1.00 76.56 363 SER A N 1
ATOM 2691 C CA . SER A 1 363 ? -20.030 -16.508 24.303 1.00 76.56 363 SER A CA 1
ATOM 2692 C C . SER A 1 363 ? -20.818 -17.773 24.678 1.00 76.56 363 SER A C 1
ATOM 2694 O O . SER A 1 363 ? -20.200 -18.797 24.977 1.00 76.56 363 SER A O 1
ATOM 2696 N N . ASN A 1 364 ? -22.153 -17.739 24.635 1.00 71.94 364 ASN A N 1
ATOM 2697 C CA . ASN A 1 364 ? -23.029 -18.888 24.870 1.00 71.94 364 ASN A CA 1
ATOM 2698 C C . ASN A 1 364 ? -23.398 -19.621 23.569 1.00 71.94 364 ASN A C 1
ATOM 2700 O O . ASN A 1 364 ? -24.037 -20.675 23.609 1.00 71.94 364 ASN A O 1
ATOM 2704 N N . GLY A 1 365 ? -22.974 -19.103 22.412 1.00 78.62 365 GLY A N 1
ATOM 2705 C CA . GLY A 1 365 ? -23.313 -19.645 21.101 1.00 78.62 365 GLY A CA 1
ATOM 2706 C C . GLY A 1 365 ? -24.692 -19.211 20.593 1.00 78.62 365 GLY A C 1
ATOM 2707 O O . GLY A 1 365 ? -25.177 -19.786 19.610 1.00 78.62 365 GLY A O 1
ATOM 2708 N N . GLU A 1 366 ? -25.319 -18.224 21.235 1.00 76.06 366 GLU A N 1
ATOM 2709 C CA . GLU A 1 366 ? -26.592 -17.640 20.820 1.00 76.06 366 GLU A CA 1
ATOM 2710 C C . GLU A 1 366 ? -26.344 -16.525 19.809 1.00 76.06 366 GLU A C 1
ATOM 2712 O O . GLU A 1 366 ? -25.391 -15.764 19.942 1.00 76.06 366 GLU A O 1
ATOM 2717 N N . ALA A 1 367 ? -27.172 -16.440 18.764 1.00 75.31 367 ALA A N 1
ATOM 2718 C CA . ALA A 1 367 ? -27.021 -15.388 17.764 1.00 75.31 367 ALA A CA 1
ATOM 2719 C C . ALA A 1 367 ? -27.163 -14.010 18.431 1.00 75.31 367 ALA A C 1
ATOM 2721 O O . ALA A 1 367 ? -28.053 -13.820 19.253 1.00 75.31 367 ALA A O 1
ATOM 2722 N N . MET A 1 368 ? -26.297 -13.062 18.078 1.00 72.88 368 MET A N 1
ATOM 2723 C CA . MET A 1 368 ? -26.301 -11.694 18.613 1.00 72.88 368 MET A CA 1
ATOM 2724 C C . MET A 1 368 ? -27.160 -10.734 17.788 1.00 72.88 368 MET A C 1
ATOM 2726 O O . MET A 1 368 ? -27.597 -9.705 18.302 1.00 72.88 368 MET A O 1
ATOM 2730 N N . TYR A 1 369 ? -27.396 -11.067 16.518 1.00 79.19 369 TYR A N 1
ATOM 2731 C CA . TYR A 1 369 ? -28.161 -10.250 15.581 1.00 79.19 369 TYR A CA 1
ATOM 2732 C C . TYR A 1 369 ? -29.173 -11.106 14.824 1.00 79.19 369 TYR A C 1
ATOM 2734 O O . TYR A 1 369 ? -29.084 -12.335 14.777 1.00 79.19 369 TYR A O 1
ATOM 2742 N N . GLU A 1 370 ? -30.158 -10.452 14.223 1.00 71.25 370 GLU A N 1
ATOM 2743 C CA . GLU A 1 370 ? -31.189 -11.128 13.451 1.00 71.25 370 GLU A CA 1
ATOM 2744 C C . GLU A 1 370 ? -30.654 -11.543 12.071 1.00 71.25 370 GLU A C 1
ATOM 2746 O O . GLU A 1 370 ? -29.995 -10.772 11.365 1.00 71.25 370 GLU A O 1
ATOM 2751 N N . ALA A 1 371 ? -30.966 -12.779 11.676 1.00 76.50 371 ALA A N 1
ATOM 2752 C CA . ALA A 1 371 ? -30.547 -13.312 10.389 1.00 76.50 371 ALA A CA 1
ATOM 2753 C C . ALA A 1 371 ? -31.207 -12.569 9.217 1.00 76.50 371 ALA A C 1
ATOM 2755 O O . ALA A 1 371 ? -32.408 -12.307 9.250 1.00 76.50 371 ALA A O 1
ATOM 2756 N N . GLY A 1 372 ? -30.448 -12.275 8.162 1.00 76.00 372 GLY A N 1
ATOM 2757 C CA . GLY A 1 372 ? -30.937 -11.581 6.966 1.00 76.00 372 GLY A CA 1
ATOM 2758 C C . GLY A 1 372 ? -31.075 -10.061 7.100 1.00 76.00 372 GLY A C 1
ATOM 2759 O O . GLY A 1 372 ? -31.517 -9.414 6.150 1.00 76.00 372 GLY A O 1
ATOM 2760 N N . THR A 1 373 ? -30.691 -9.475 8.238 1.00 72.12 373 THR A N 1
ATOM 2761 C CA . THR A 1 373 ? -30.744 -8.015 8.454 1.00 72.12 373 THR A CA 1
ATOM 2762 C C . THR A 1 373 ? -29.614 -7.250 7.775 1.00 72.12 373 THR A C 1
ATOM 2764 O O . THR A 1 373 ? -29.727 -6.049 7.541 1.00 72.12 373 THR A O 1
ATOM 2767 N N . GLY A 1 374 ? -28.554 -7.955 7.395 1.00 80.50 374 GLY A N 1
ATOM 2768 C CA . GLY A 1 374 ? -27.405 -7.403 6.705 1.00 80.50 374 GLY A CA 1
ATOM 2769 C C . GLY A 1 374 ? -26.274 -8.417 6.639 1.00 80.50 374 GLY A C 1
ATOM 2770 O O . GLY A 1 374 ? -26.423 -9.581 7.022 1.00 80.50 374 GLY A O 1
ATOM 2771 N N . SER A 1 375 ? -25.125 -7.953 6.161 1.00 85.12 375 SER A N 1
ATOM 2772 C CA . SER A 1 375 ? -23.882 -8.712 6.218 1.00 85.12 375 SER A CA 1
ATOM 2773 C C . SER A 1 375 ? -22.897 -7.981 7.109 1.00 85.12 375 SER A C 1
ATOM 2775 O O . SER A 1 375 ? -22.626 -6.796 6.901 1.00 85.12 375 SER A O 1
ATOM 2777 N N . ALA A 1 376 ? -22.359 -8.697 8.087 1.00 87.88 376 ALA A N 1
ATOM 2778 C CA . ALA A 1 376 ? -21.262 -8.199 8.889 1.00 87.88 376 ALA A CA 1
ATOM 2779 C C . ALA A 1 376 ? -19.965 -8.351 8.097 1.00 87.88 376 ALA A C 1
ATOM 2781 O O . ALA A 1 376 ? -19.745 -9.389 7.468 1.00 87.88 376 ALA A O 1
ATOM 2782 N N . TYR A 1 377 ? -19.115 -7.328 8.113 1.00 90.12 377 TYR A N 1
ATOM 2783 C CA . TYR A 1 377 ? -17.843 -7.355 7.392 1.00 90.12 377 TYR A CA 1
ATOM 2784 C C . TYR A 1 377 ? -16.702 -7.673 8.341 1.00 90.12 377 TYR A C 1
ATOM 2786 O O . TYR A 1 377 ? -16.628 -7.119 9.431 1.00 90.12 377 TYR A O 1
ATOM 2794 N N . CYS A 1 378 ? -15.778 -8.527 7.932 1.00 91.38 378 CYS A N 1
ATOM 2795 C CA . CYS A 1 378 ? -14.565 -8.748 8.705 1.00 91.38 378 CYS A CA 1
ATOM 2796 C C . CYS A 1 378 ? -13.763 -7.439 8.827 1.00 91.38 378 CYS A C 1
ATOM 2798 O O . CYS A 1 378 ? -13.548 -6.747 7.824 1.00 91.38 378 CYS A O 1
ATOM 2800 N N . ASN A 1 379 ? -13.355 -7.047 10.040 1.00 87.25 379 ASN A N 1
ATOM 2801 C CA . ASN A 1 379 ? -12.556 -5.834 10.206 1.00 87.25 379 ASN A CA 1
ATOM 2802 C C . ASN A 1 379 ? -11.159 -6.006 9.566 1.00 87.25 379 ASN A C 1
ATOM 2804 O O . ASN A 1 379 ? -10.731 -7.103 9.211 1.00 87.25 379 ASN A O 1
ATOM 2808 N N . LYS A 1 380 ? -10.414 -4.903 9.423 1.00 87.56 380 LYS A N 1
ATOM 2809 C CA . LYS A 1 380 ? -9.092 -4.917 8.767 1.00 87.56 380 LYS A CA 1
ATOM 2810 C C . LYS A 1 380 ? -8.074 -5.841 9.456 1.00 87.56 380 LYS A C 1
ATOM 2812 O O . LYS A 1 380 ? -7.130 -6.273 8.806 1.00 87.56 380 LYS A O 1
ATOM 2817 N N . ASN A 1 381 ? -8.257 -6.104 10.748 1.00 87.56 381 ASN A N 1
ATOM 2818 C CA . ASN A 1 381 ? -7.359 -6.930 11.546 1.00 87.56 381 ASN A CA 1
ATOM 2819 C C . ASN A 1 381 ? -7.916 -8.345 11.760 1.00 87.56 381 ASN A C 1
ATOM 2821 O O . ASN A 1 381 ? -7.352 -9.073 12.556 1.00 87.56 381 ASN A O 1
ATOM 2825 N N . CYS A 1 382 ? -9.014 -8.742 11.118 1.00 89.81 382 CYS A N 1
ATOM 2826 C CA . CYS A 1 382 ? -9.636 -10.055 11.284 1.00 89.81 382 CYS A CA 1
ATOM 2827 C C . CYS A 1 382 ? -10.024 -10.460 12.723 1.00 89.81 382 CYS A C 1
ATOM 2829 O O . CYS A 1 382 ? -10.325 -11.622 12.982 1.00 89.81 382 CYS A O 1
ATOM 2831 N N . THR A 1 383 ? -10.052 -9.525 13.675 1.00 90.19 383 THR A N 1
ATOM 2832 C CA . THR A 1 383 ? -10.297 -9.818 15.099 1.00 90.19 383 THR A CA 1
ATOM 2833 C C . THR A 1 383 ? -11.762 -9.725 15.506 1.00 90.19 383 THR A C 1
ATOM 2835 O O . THR A 1 383 ? -12.126 -10.139 16.603 1.00 90.19 383 THR A O 1
ATOM 2838 N N . GLU A 1 384 ? -12.610 -9.170 14.646 1.00 90.00 384 GLU A N 1
ATOM 2839 C CA . GLU A 1 384 ? -14.036 -8.978 14.898 1.00 90.00 384 GLU A CA 1
ATOM 2840 C C . GLU A 1 384 ? -14.773 -8.703 13.586 1.00 90.00 384 GLU A C 1
ATOM 2842 O O . GLU A 1 384 ? -14.206 -8.199 12.609 1.00 90.00 384 GLU A O 1
ATOM 2847 N N . TYR A 1 385 ? -16.069 -8.995 13.588 1.00 89.62 385 TYR A N 1
ATOM 2848 C CA . TYR A 1 385 ? -16.971 -8.548 12.542 1.00 89.62 385 TYR A CA 1
ATOM 2849 C C . TYR A 1 385 ? -17.468 -7.131 12.850 1.00 89.62 385 TYR A C 1
ATOM 2851 O O . TYR A 1 385 ? -17.974 -6.848 13.933 1.00 89.62 385 TYR A O 1
ATOM 2859 N N . GLY A 1 386 ? -17.360 -6.240 11.872 1.00 87.44 386 GLY A N 1
ATOM 2860 C CA . GLY A 1 386 ? -18.054 -4.968 11.834 1.00 87.44 386 GLY A CA 1
ATOM 2861 C C . GLY A 1 386 ? -19.555 -5.194 11.694 1.00 87.44 386 GLY A C 1
ATOM 2862 O O . GLY A 1 386 ? -20.039 -5.665 10.666 1.00 87.44 386 GLY A O 1
ATOM 2863 N N . VAL A 1 387 ? -20.280 -4.840 12.749 1.00 83.69 387 VAL A N 1
ATOM 2864 C CA . VAL A 1 387 ? -21.718 -5.096 12.933 1.00 83.69 387 VAL A CA 1
ATOM 2865 C C . VAL A 1 387 ? -22.589 -3.876 12.652 1.00 83.69 387 VAL A C 1
ATOM 2867 O O . VAL A 1 387 ? -23.766 -3.866 12.982 1.00 83.69 387 VAL A O 1
ATOM 2870 N N . THR A 1 388 ? -22.042 -2.834 12.028 1.00 78.62 388 THR A N 1
ATOM 2871 C CA . THR A 1 388 ? -22.772 -1.579 11.766 1.00 78.62 388 THR A CA 1
ATOM 2872 C C . THR A 1 388 ? -23.997 -1.765 10.867 1.00 78.62 388 THR A C 1
ATOM 2874 O O . THR A 1 388 ? -24.920 -0.960 10.916 1.00 78.62 388 THR A O 1
ATOM 2877 N N . MET A 1 389 ? -24.025 -2.836 10.068 1.00 75.00 389 MET A N 1
ATOM 2878 C CA . MET A 1 389 ? -25.160 -3.220 9.217 1.00 75.00 389 MET A CA 1
ATOM 2879 C C . MET A 1 389 ? -26.033 -4.316 9.850 1.00 75.00 389 MET A C 1
ATOM 2881 O O . MET A 1 389 ? -26.961 -4.798 9.209 1.00 75.00 389 MET A O 1
ATOM 2885 N N . CYS A 1 390 ? -25.717 -4.746 11.074 1.00 75.31 390 CYS A N 1
ATOM 2886 C CA . CYS A 1 390 ? -26.426 -5.808 11.769 1.00 75.31 390 CYS A CA 1
ATOM 2887 C C . CYS A 1 390 ? -27.440 -5.233 12.746 1.00 75.31 390 CYS A C 1
ATOM 2889 O O . CYS A 1 390 ? -27.105 -4.448 13.634 1.00 75.31 390 CYS A O 1
ATOM 2891 N N . HIS A 1 391 ? -28.689 -5.667 12.615 1.00 69.94 391 HIS A N 1
ATOM 2892 C CA . HIS A 1 391 ? -29.750 -5.257 13.521 1.00 69.94 391 HIS A CA 1
ATOM 2893 C C . HIS A 1 391 ? -29.916 -6.308 14.626 1.00 69.94 391 HIS A C 1
ATOM 2895 O O . HIS A 1 391 ? -30.027 -7.506 14.361 1.00 69.94 391 HIS A O 1
ATOM 2901 N N . LYS A 1 392 ? -29.880 -5.860 15.887 1.00 65.44 392 LYS A N 1
ATOM 2902 C CA . LYS A 1 392 ? -30.274 -6.689 17.034 1.00 65.44 392 LYS A CA 1
ATOM 2903 C C . LYS A 1 392 ? -31.791 -6.922 17.014 1.00 65.44 392 LYS A C 1
ATOM 2905 O O . LYS A 1 392 ? -32.528 -6.145 16.411 1.00 65.44 392 LYS A O 1
ATOM 2910 N N . PHE A 1 393 ? -32.209 -7.997 17.675 1.00 56.50 393 PHE A N 1
ATOM 2911 C CA . PHE A 1 393 ? -33.475 -8.716 17.495 1.00 56.50 393 PHE A CA 1
ATOM 2912 C C . PHE A 1 393 ? -34.783 -7.935 17.647 1.00 56.50 393 PHE A C 1
ATOM 2914 O O . PHE A 1 393 ? -35.795 -8.428 17.160 1.00 56.50 393 PHE A O 1
ATOM 2921 N N . CYS A 1 394 ? -34.808 -6.777 18.311 1.00 53.88 394 CYS A N 1
ATOM 2922 C CA . CYS A 1 394 ? -36.081 -6.151 18.664 1.00 53.88 394 CYS A CA 1
ATOM 2923 C C . CYS A 1 394 ? -36.359 -4.851 17.897 1.00 53.88 394 CYS A C 1
ATOM 2925 O O . CYS A 1 394 ? -35.642 -3.850 18.011 1.00 53.88 394 CYS A O 1
ATOM 2927 N N . SER A 1 395 ? -37.486 -4.843 17.187 1.00 56.38 395 SER A N 1
ATOM 2928 C CA . SER A 1 395 ? -38.249 -3.636 16.873 1.00 56.38 395 SER A CA 1
ATOM 2929 C C . SER A 1 395 ? -38.708 -2.942 18.166 1.00 56.38 395 SER A C 1
ATOM 2931 O O . SER A 1 395 ? -38.861 -3.571 19.216 1.00 56.38 395 SER A O 1
ATOM 2933 N N . CYS A 1 396 ? -39.005 -1.641 18.112 1.00 55.78 396 CYS A N 1
ATOM 2934 C CA . CYS A 1 396 ? -39.509 -0.890 19.272 1.00 55.78 396 CYS A CA 1
ATOM 2935 C C . CYS A 1 396 ? -40.777 -1.514 19.905 1.00 55.78 396 CYS A C 1
ATOM 2937 O O . CYS A 1 396 ? -41.002 -1.375 21.109 1.00 55.78 396 CYS A O 1
ATOM 2939 N N . SER A 1 397 ? -41.598 -2.236 19.129 1.00 58.62 397 SER A N 1
ATOM 2940 C CA . SER A 1 397 ? -42.752 -2.986 19.654 1.00 58.62 397 SER A CA 1
ATOM 2941 C C . SER A 1 397 ? -42.369 -4.177 20.537 1.00 58.62 397 SER A C 1
ATOM 2943 O O . SER A 1 397 ? -43.078 -4.463 21.503 1.00 58.62 397 SER A O 1
ATOM 2945 N N . GLU A 1 398 ? -41.262 -4.849 20.241 1.00 61.44 398 GLU A N 1
ATOM 2946 C CA . GLU A 1 398 ? -40.779 -6.014 20.997 1.00 61.44 398 GLU A CA 1
ATOM 2947 C C . GLU A 1 398 ? -40.066 -5.568 22.279 1.00 61.44 398 GLU A C 1
ATOM 2949 O O . GLU A 1 398 ? -40.340 -6.104 23.349 1.00 61.44 398 GLU A O 1
ATOM 2954 N N . ILE A 1 399 ? -39.283 -4.479 22.229 1.00 68.88 399 ILE A N 1
ATOM 2955 C CA . ILE A 1 399 ? -38.715 -3.846 23.438 1.00 68.88 399 ILE A CA 1
ATOM 2956 C C . ILE A 1 399 ? -39.834 -3.460 24.410 1.00 68.88 399 ILE A C 1
ATOM 2958 O O . ILE A 1 399 ? -39.780 -3.764 25.603 1.00 68.88 399 ILE A O 1
ATOM 2962 N N . LYS A 1 400 ? -40.899 -2.834 23.892 1.00 71.00 400 LYS A N 1
ATOM 2963 C CA . LYS A 1 400 ? -42.069 -2.481 24.696 1.00 71.00 400 LYS A CA 1
ATOM 2964 C C . LYS A 1 400 ? -42.733 -3.717 25.309 1.00 71.00 400 LYS A C 1
ATOM 2966 O O . LYS A 1 400 ? -43.159 -3.654 26.460 1.00 71.00 400 LYS A O 1
ATOM 2971 N N . THR A 1 401 ? -42.825 -4.818 24.566 1.00 70.81 401 THR A N 1
ATOM 2972 C CA . THR A 1 401 ? -43.425 -6.056 25.077 1.00 70.81 401 THR A CA 1
ATOM 2973 C C . THR A 1 401 ? -42.567 -6.662 26.185 1.00 70.81 401 THR A C 1
ATOM 2975 O O . THR A 1 401 ? -43.117 -6.922 27.250 1.00 70.81 401 THR A O 1
ATOM 2978 N N . CYS A 1 402 ? -41.240 -6.741 26.016 1.00 77.75 402 CYS A N 1
ATOM 2979 C CA . CYS A 1 402 ? -40.293 -7.136 27.069 1.00 77.75 402 CYS A CA 1
ATOM 2980 C C . CYS A 1 402 ? -40.489 -6.314 28.348 1.00 77.75 402 CYS A C 1
ATOM 2982 O O . CYS A 1 402 ? -40.642 -6.865 29.438 1.00 77.75 402 CYS A O 1
ATOM 2984 N N . ILE A 1 403 ? -40.575 -4.988 28.221 1.00 79.00 403 ILE A N 1
ATOM 2985 C CA . ILE A 1 403 ? -40.773 -4.103 29.373 1.00 79.00 403 ILE A CA 1
ATOM 2986 C C . ILE A 1 403 ? -42.131 -4.356 30.027 1.00 79.00 403 ILE A C 1
ATOM 2988 O O . ILE A 1 403 ? -42.212 -4.463 31.251 1.00 79.00 403 ILE A O 1
ATOM 2992 N N . ASP A 1 404 ? -43.194 -4.504 29.238 1.00 79.56 404 ASP A N 1
ATOM 2993 C CA . ASP A 1 404 ? -44.541 -4.788 29.735 1.00 79.56 404 ASP A CA 1
ATOM 2994 C C . ASP A 1 404 ? -44.633 -6.151 30.447 1.00 79.56 404 ASP A C 1
ATOM 2996 O O . ASP A 1 404 ? -45.291 -6.247 31.488 1.00 79.56 404 ASP A O 1
ATOM 3000 N N . THR A 1 405 ? -43.964 -7.191 29.938 1.00 79.25 405 THR A N 1
ATOM 3001 C CA . THR A 1 405 ? -44.064 -8.562 30.462 1.00 79.25 405 THR A CA 1
ATOM 3002 C C . THR A 1 405 ? -43.047 -8.891 31.546 1.00 79.25 405 THR A C 1
ATOM 3004 O O . THR A 1 405 ? -43.416 -9.512 32.542 1.00 79.25 405 THR A O 1
ATOM 3007 N N . GLU A 1 406 ? -41.784 -8.500 31.373 1.00 83.88 406 GLU A N 1
ATOM 3008 C CA . GLU A 1 406 ? -40.690 -8.850 32.288 1.00 83.88 406 GLU A CA 1
ATOM 3009 C C . GLU A 1 406 ? -40.489 -7.794 33.375 1.00 83.88 406 GLU A C 1
ATOM 3011 O O . GLU A 1 406 ? -40.266 -8.138 34.535 1.00 83.88 406 GLU A O 1
ATOM 3016 N N . CYS A 1 407 ? -40.638 -6.513 33.029 1.00 85.06 407 CYS A N 1
ATOM 3017 C CA . CYS A 1 407 ? -40.429 -5.405 33.966 1.00 85.06 407 CYS A CA 1
ATOM 3018 C C . CYS A 1 407 ? -41.736 -4.890 34.596 1.00 85.06 407 CYS A C 1
ATOM 3020 O O . CYS A 1 407 ? -41.713 -4.006 35.457 1.00 85.06 407 CYS A O 1
ATOM 3022 N N . GLY A 1 408 ? -42.889 -5.438 34.193 1.00 85.62 408 GLY A N 1
ATOM 3023 C CA . GLY A 1 408 ? -44.210 -4.996 34.652 1.00 85.62 408 GLY A CA 1
ATOM 3024 C C . GLY A 1 408 ? -44.625 -3.633 34.086 1.00 85.62 408 GLY A C 1
ATOM 3025 O O . GLY A 1 408 ? -45.329 -2.872 34.759 1.00 85.62 408 GLY A O 1
ATOM 3026 N N . GLY A 1 409 ? -44.160 -3.318 32.878 1.00 80.06 409 GLY A N 1
ATOM 3027 C CA . GLY A 1 409 ? -44.386 -2.067 32.158 1.00 80.06 409 GLY A CA 1
ATOM 3028 C C . GLY A 1 409 ? -43.511 -0.924 32.645 1.00 80.06 409 GLY A C 1
ATOM 3029 O O . GLY A 1 409 ? -42.911 -0.989 33.718 1.00 80.06 409 GLY A O 1
ATOM 3030 N N . TYR A 1 410 ? -43.476 0.164 31.879 1.00 76.75 410 TYR A N 1
ATOM 3031 C CA . TYR A 1 410 ? -42.811 1.393 32.311 1.00 76.75 410 TYR A CA 1
ATOM 3032 C C . TYR A 1 410 ? -43.405 1.892 33.646 1.00 76.75 410 TYR A C 1
ATOM 3034 O O . TYR A 1 410 ? -44.625 1.801 33.847 1.00 76.75 410 TYR A O 1
ATOM 3042 N N . PRO A 1 411 ? -42.572 2.370 34.592 1.00 75.56 411 PRO A N 1
ATOM 3043 C CA . PRO A 1 411 ? -43.045 2.882 35.874 1.00 75.56 411 PRO A CA 1
ATOM 3044 C C . PRO A 1 411 ? -44.005 4.038 35.627 1.00 75.56 411 PRO A C 1
ATOM 3046 O O . PRO A 1 411 ? -43.664 4.969 34.914 1.00 75.56 411 PRO A O 1
ATOM 3049 N N . LYS A 1 412 ? -45.204 3.992 36.212 1.00 73.38 412 LYS A N 1
ATOM 3050 C CA . LYS A 1 412 ? -46.222 5.040 36.020 1.00 73.38 412 LYS A CA 1
ATOM 3051 C C . LYS A 1 412 ? -46.006 6.250 36.915 1.00 73.38 412 LYS A C 1
ATOM 3053 O O . LYS A 1 412 ? -46.697 7.239 36.756 1.00 73.38 412 LYS A O 1
ATOM 3058 N N . SER A 1 413 ? -45.082 6.147 37.865 1.00 70.56 413 SER A N 1
ATOM 3059 C CA . SER A 1 413 ? -44.723 7.206 38.800 1.00 70.56 413 SER A CA 1
ATOM 3060 C C . SER A 1 413 ? -43.279 7.043 39.253 1.00 70.56 413 SER A C 1
ATOM 3062 O O . SER A 1 413 ? -42.726 5.940 39.222 1.00 70.56 413 SER A O 1
ATOM 3064 N N . ASN A 1 414 ? -42.689 8.111 39.787 1.00 65.75 414 ASN A N 1
ATOM 3065 C CA . ASN A 1 414 ? -41.361 8.036 40.405 1.00 65.75 414 ASN A CA 1
ATOM 3066 C C . ASN A 1 414 ? -41.300 7.052 41.587 1.00 65.75 414 ASN A C 1
ATOM 3068 O O . ASN A 1 414 ? -40.235 6.525 41.887 1.00 65.75 414 ASN A O 1
ATOM 3072 N N . ALA A 1 415 ? -42.427 6.781 42.252 1.00 70.00 415 ALA A N 1
ATOM 3073 C CA . ALA A 1 415 ? -42.488 5.834 43.365 1.00 70.00 415 ALA A CA 1
ATOM 3074 C C . ALA A 1 415 ? -42.416 4.362 42.912 1.00 70.00 415 ALA A C 1
ATOM 3076 O O . ALA A 1 415 ? -42.083 3.497 43.718 1.00 70.00 415 ALA A O 1
ATOM 3077 N N . GLU A 1 416 ? -42.715 4.078 41.640 1.00 70.25 416 GLU A N 1
ATOM 3078 C CA . GLU A 1 416 ? -42.573 2.747 41.033 1.00 70.25 416 GLU A CA 1
ATOM 3079 C C . GLU A 1 416 ? -41.182 2.520 40.422 1.00 70.25 416 GLU A C 1
ATOM 3081 O O . GLU A 1 416 ? -40.888 1.415 39.968 1.00 70.25 416 GLU A O 1
ATOM 3086 N N . ASN A 1 417 ? -40.331 3.550 40.398 1.00 75.69 417 ASN A N 1
ATOM 3087 C CA . ASN A 1 417 ? -39.022 3.514 39.760 1.00 75.69 417 ASN A CA 1
ATOM 3088 C C . ASN A 1 417 ? -37.959 2.969 40.728 1.00 75.69 417 ASN A C 1
ATOM 3090 O O . ASN A 1 417 ? -37.198 3.722 41.334 1.00 75.69 417 ASN A O 1
ATOM 3094 N N . THR A 1 418 ? -37.972 1.654 40.944 1.00 86.12 418 THR A N 1
ATOM 3095 C CA . THR A 1 418 ? -36.954 0.965 41.748 1.00 86.12 418 THR A CA 1
ATOM 3096 C C . THR A 1 418 ? -35.717 0.660 40.908 1.00 86.12 418 THR A C 1
ATOM 3098 O O . THR A 1 418 ? -35.828 0.435 39.703 1.00 86.12 418 THR A O 1
ATOM 3101 N N . ASP A 1 419 ? -34.548 0.570 41.547 1.00 84.50 419 ASP A N 1
ATOM 3102 C CA . ASP A 1 419 ? -33.288 0.219 40.871 1.00 84.50 419 ASP A CA 1
ATOM 3103 C C . ASP A 1 419 ? -33.399 -1.105 40.084 1.00 84.50 419 ASP A C 1
ATOM 3105 O O . ASP A 1 419 ? -32.889 -1.216 38.973 1.00 84.50 419 ASP A O 1
ATOM 3109 N N . GLU A 1 420 ? -34.140 -2.092 40.608 1.00 87.38 420 GLU A N 1
ATOM 3110 C CA . GLU A 1 420 ? -34.417 -3.362 39.913 1.00 87.38 420 GLU A CA 1
ATOM 3111 C C . GLU A 1 420 ? -35.250 -3.176 38.639 1.00 87.38 420 GLU A C 1
ATOM 3113 O O . GLU A 1 420 ? -35.013 -3.852 37.637 1.00 87.38 420 GLU A O 1
ATOM 3118 N N . LYS A 1 421 ? -36.221 -2.258 38.655 1.00 85.94 421 LYS A N 1
ATOM 3119 C CA . LYS A 1 421 ? -37.077 -1.992 37.498 1.00 85.94 421 LYS A CA 1
ATOM 3120 C C . LYS A 1 421 ? -36.329 -1.201 36.427 1.00 85.94 421 LYS A C 1
ATOM 3122 O O . LYS A 1 421 ? -36.465 -1.520 35.250 1.00 85.94 421 LYS A O 1
ATOM 3127 N N . VAL A 1 422 ? -35.495 -0.237 36.828 1.00 82.12 422 VAL A N 1
ATOM 3128 C CA . VAL A 1 422 ? -34.579 0.481 35.923 1.00 82.12 422 VAL A CA 1
ATOM 3129 C C . VAL A 1 422 ? -33.619 -0.491 35.248 1.00 82.12 422 VAL A C 1
ATOM 3131 O O . VAL A 1 422 ? -33.564 -0.519 34.023 1.00 82.12 422 VAL A O 1
ATOM 3134 N N . ALA A 1 423 ? -32.956 -1.354 36.022 1.00 84.56 423 ALA A N 1
ATOM 3135 C CA . ALA A 1 423 ? -32.037 -2.353 35.481 1.00 84.56 423 ALA A CA 1
ATOM 3136 C C . ALA A 1 423 ? -32.733 -3.338 34.522 1.00 84.56 423 ALA A C 1
ATOM 3138 O O . ALA A 1 423 ? -32.147 -3.757 33.525 1.00 84.56 423 ALA A O 1
ATOM 3139 N N . CYS A 1 424 ? -33.994 -3.698 34.791 1.00 85.69 424 CYS A N 1
ATOM 3140 C CA . CYS A 1 424 ? -34.794 -4.522 33.884 1.00 85.69 424 CYS A CA 1
ATOM 3141 C C . CYS A 1 424 ? -35.093 -3.804 32.558 1.00 85.69 424 CYS A C 1
ATOM 3143 O O . CYS A 1 424 ? -34.917 -4.390 31.492 1.00 85.69 424 CYS A O 1
ATOM 3145 N N . MET A 1 425 ? -35.512 -2.535 32.609 1.00 82.94 425 MET A N 1
ATOM 3146 C CA . MET A 1 425 ? -35.806 -1.756 31.402 1.00 82.94 425 MET A CA 1
ATOM 3147 C C . MET A 1 425 ? -34.556 -1.536 30.554 1.00 82.94 425 MET A C 1
ATOM 3149 O O . MET A 1 425 ? -34.605 -1.787 29.357 1.00 82.94 425 MET A O 1
ATOM 3153 N N . GLU A 1 426 ? -33.433 -1.159 31.169 1.00 82.19 426 GLU A N 1
ATOM 3154 C CA . GLU A 1 426 ? -32.148 -1.002 30.472 1.00 82.19 426 GLU A CA 1
ATOM 3155 C C . GLU A 1 426 ? -31.722 -2.311 29.796 1.00 82.19 426 GLU A C 1
ATOM 3157 O O . GLU A 1 426 ? -31.243 -2.314 28.662 1.00 82.19 426 GLU A O 1
ATOM 3162 N N . LYS A 1 427 ? -31.978 -3.452 30.449 1.00 81.69 427 LYS A N 1
ATOM 3163 C CA . LYS A 1 427 ? -31.758 -4.770 29.854 1.00 81.69 427 LYS A CA 1
ATOM 3164 C C . LYS A 1 427 ? -32.657 -5.014 28.633 1.00 81.69 427 LYS A C 1
ATOM 3166 O O . LYS A 1 427 ? -32.127 -5.416 27.602 1.00 81.69 427 LYS A O 1
ATOM 3171 N N . CYS A 1 428 ? -33.965 -4.753 28.709 1.00 77.00 428 CYS A N 1
ATOM 3172 C CA . CYS A 1 428 ? -34.874 -4.882 27.558 1.00 77.00 428 CYS A CA 1
ATOM 3173 C C . CYS A 1 428 ? -34.518 -3.914 26.411 1.00 77.00 428 CYS A C 1
ATOM 3175 O O . CYS A 1 428 ? -34.582 -4.292 25.244 1.00 77.00 428 CYS A O 1
ATOM 3177 N N . GLU A 1 429 ? -34.137 -2.672 26.724 1.00 74.31 429 GLU A N 1
ATOM 3178 C CA . GLU A 1 429 ? -33.746 -1.653 25.739 1.00 74.31 429 GLU A CA 1
ATOM 3179 C C . GLU A 1 429 ? -32.448 -2.047 25.015 1.00 74.31 429 GLU A C 1
ATOM 3181 O O . GLU A 1 429 ? -32.359 -1.892 23.798 1.00 74.31 429 GLU A O 1
ATOM 3186 N N . SER A 1 430 ? -31.499 -2.684 25.716 1.00 71.00 430 SER A N 1
ATOM 3187 C CA . SER A 1 430 ? -30.237 -3.178 25.133 1.00 71.00 430 SER A CA 1
ATOM 3188 C C . SER A 1 430 ? -30.391 -4.286 24.073 1.00 71.00 430 SER A C 1
ATOM 3190 O O . SER A 1 430 ? -29.429 -4.614 23.363 1.00 71.00 430 SER A O 1
ATOM 3192 N N . TRP A 1 431 ? -31.587 -4.883 23.968 1.00 67.25 431 TRP A N 1
ATOM 3193 C CA . TRP A 1 431 ? -31.933 -5.888 22.954 1.00 67.25 431 TRP A CA 1
ATOM 3194 C C . TRP A 1 431 ? -32.398 -5.261 21.630 1.00 67.25 431 TRP A C 1
ATOM 3196 O O . TRP A 1 431 ? -32.498 -5.955 20.615 1.00 67.25 431 TRP A O 1
ATOM 3206 N N . GLY A 1 432 ? -32.649 -3.949 21.620 1.00 63.50 432 GLY A N 1
ATOM 3207 C CA . GLY A 1 432 ? -32.937 -3.180 20.416 1.00 63.50 432 GLY A CA 1
ATOM 3208 C C . GLY A 1 432 ? -31.721 -3.008 19.511 1.00 63.50 432 GLY A C 1
ATOM 3209 O O . GLY A 1 432 ? -30.575 -3.029 19.957 1.00 63.50 432 GLY A O 1
ATOM 3210 N N . SER A 1 433 ? -31.960 -2.810 18.212 1.00 57.56 433 SER A N 1
ATOM 3211 C CA . SER A 1 433 ? -30.927 -2.262 17.314 1.00 57.56 433 SER A CA 1
ATOM 3212 C C . SER A 1 433 ? -30.467 -0.876 17.794 1.00 57.56 433 SER A C 1
ATOM 3214 O O . SER A 1 433 ? -31.218 -0.221 18.499 1.00 57.56 433 SER A O 1
ATOM 3216 N N . GLU A 1 434 ? -29.297 -0.374 17.381 1.00 58.00 434 GLU A N 1
ATOM 3217 C CA . GLU A 1 434 ? -28.815 0.972 17.779 1.00 58.00 434 GLU A CA 1
ATOM 3218 C C . GLU A 1 434 ? -29.852 2.080 17.490 1.00 58.00 434 GLU A C 1
ATOM 3220 O O . GLU A 1 434 ? -30.051 2.999 18.284 1.00 58.00 434 GLU A O 1
ATOM 3225 N N . ILE A 1 435 ? -30.592 1.941 16.383 1.00 55.44 435 ILE A N 1
ATOM 3226 C CA . ILE A 1 435 ? -31.717 2.819 16.036 1.00 55.44 435 ILE A CA 1
ATOM 3227 C C . ILE A 1 435 ? -32.888 2.616 17.011 1.00 55.44 435 ILE A C 1
ATOM 3229 O O . ILE A 1 435 ? -33.434 3.594 17.510 1.00 55.44 435 ILE A O 1
ATOM 3233 N N . GLY A 1 436 ? -33.258 1.369 17.318 1.00 58.62 436 GLY A N 1
ATOM 3234 C CA . GLY A 1 436 ? -34.342 1.050 18.256 1.00 58.62 436 GLY A CA 1
ATOM 3235 C C . GLY A 1 436 ? -34.041 1.439 19.709 1.00 58.62 436 GLY A C 1
ATOM 3236 O O . GLY A 1 436 ? -34.918 1.951 20.397 1.00 58.62 436 GLY A O 1
ATOM 3237 N N . GLU A 1 437 ? -32.799 1.266 20.162 1.00 59.97 437 GLU A N 1
ATOM 3238 C CA . GLU A 1 437 ? -32.296 1.706 21.467 1.00 59.97 437 GLU A CA 1
ATOM 3239 C C . GLU A 1 437 ? -32.317 3.237 21.559 1.00 59.97 437 GLU A C 1
ATOM 3241 O O . GLU A 1 437 ? -32.807 3.795 22.544 1.00 59.97 437 GLU A O 1
ATOM 3246 N N . GLY A 1 438 ? -31.865 3.929 20.507 1.00 61.91 438 GLY A N 1
ATOM 3247 C CA . GLY A 1 438 ? -31.931 5.387 20.411 1.00 61.91 438 GLY A CA 1
ATOM 3248 C C . GLY A 1 438 ? -33.365 5.927 20.401 1.00 61.91 438 GLY A C 1
ATOM 3249 O O . GLY A 1 438 ? -33.663 6.901 21.094 1.00 61.91 438 GLY A O 1
ATOM 3250 N N . GLU A 1 439 ? -34.277 5.287 19.666 1.00 62.62 439 GLU A N 1
ATOM 3251 C CA . GLU A 1 439 ? -35.696 5.656 19.632 1.00 62.62 439 GLU A CA 1
ATOM 3252 C C . GLU A 1 439 ? -36.405 5.380 20.966 1.00 62.62 439 GLU A C 1
ATOM 3254 O O . GLU A 1 439 ? -37.154 6.239 21.439 1.00 62.62 439 GLU A O 1
ATOM 3259 N N . ALA A 1 440 ? -36.143 4.238 21.612 1.00 63.06 440 ALA A N 1
ATOM 3260 C CA . ALA A 1 440 ? -36.682 3.905 22.933 1.00 63.06 440 ALA A CA 1
ATOM 3261 C C . ALA A 1 440 ? -36.155 4.860 24.018 1.00 63.06 440 ALA A C 1
ATOM 3263 O O . ALA A 1 440 ? -36.933 5.402 24.808 1.00 63.06 440 ALA A O 1
ATOM 3264 N N . SER A 1 441 ? -34.854 5.164 23.992 1.00 66.94 441 SER A N 1
ATOM 3265 C CA . SER A 1 441 ? -34.226 6.129 24.903 1.00 66.94 441 SER A CA 1
ATOM 3266 C C . SER A 1 441 ? -34.765 7.546 24.686 1.00 66.94 441 SER A C 1
ATOM 3268 O O . SER A 1 441 ? -35.095 8.248 25.644 1.00 66.94 441 SER A O 1
ATOM 3270 N N . GLY A 1 442 ? -34.918 7.970 23.427 1.00 68.88 442 GLY A N 1
ATOM 3271 C CA . GLY A 1 442 ? -35.522 9.256 23.074 1.00 68.88 442 GLY A CA 1
ATOM 3272 C C . GLY A 1 442 ? -36.977 9.357 23.535 1.00 68.88 442 GLY A C 1
ATOM 3273 O O . GLY A 1 442 ? -37.383 10.377 24.095 1.00 68.88 442 GLY A O 1
ATOM 3274 N N . TYR A 1 443 ? -37.748 8.280 23.377 1.00 67.31 443 TYR A N 1
ATOM 3275 C CA . TYR A 1 443 ? -39.114 8.173 23.881 1.00 67.31 443 TYR A CA 1
ATOM 3276 C C . TYR A 1 443 ? -39.175 8.322 25.409 1.00 67.31 443 TYR A C 1
ATOM 3278 O O . TYR A 1 443 ? -39.950 9.136 25.920 1.00 67.31 443 TYR A O 1
ATOM 3286 N N . ARG A 1 444 ? -38.307 7.608 26.138 1.00 70.88 444 ARG A N 1
ATOM 3287 C CA . ARG A 1 444 ? -38.184 7.696 27.599 1.00 70.88 444 ARG A CA 1
ATOM 3288 C C . ARG A 1 444 ? -37.819 9.110 28.057 1.00 70.88 444 ARG A C 1
ATOM 3290 O O . ARG A 1 444 ? -38.506 9.660 28.915 1.00 70.88 444 ARG A O 1
ATOM 3297 N N . MET A 1 445 ? -36.819 9.739 27.438 1.00 73.44 445 MET A N 1
ATOM 3298 C CA . MET A 1 445 ? -36.411 11.114 27.756 1.00 73.44 445 MET A CA 1
ATOM 3299 C C . MET A 1 445 ? -37.525 12.145 27.519 1.00 73.44 445 MET A C 1
ATOM 3301 O O . MET A 1 445 ? -37.697 13.073 28.315 1.00 73.44 445 MET A O 1
ATOM 3305 N N . ILE A 1 446 ? -38.285 12.014 26.427 1.00 76.62 446 ILE A N 1
ATOM 3306 C CA . ILE A 1 446 ? -39.405 12.920 26.126 1.00 76.62 446 ILE A CA 1
ATOM 3307 C C . ILE A 1 446 ? -40.490 12.799 27.193 1.00 76.62 446 ILE A C 1
ATOM 3309 O O . ILE A 1 446 ? -41.030 13.813 27.634 1.00 76.62 446 ILE A O 1
ATOM 3313 N N . ILE A 1 447 ? -40.786 11.580 27.645 1.00 73.00 447 ILE A N 1
ATOM 3314 C CA . ILE A 1 447 ? -41.771 11.376 28.705 1.00 73.00 447 ILE A CA 1
ATOM 3315 C C . ILE A 1 447 ? -41.250 11.948 30.019 1.00 73.00 447 ILE A C 1
ATOM 3317 O O . ILE A 1 447 ? -41.925 12.797 30.593 1.00 73.00 447 ILE A O 1
ATOM 3321 N N . GLU A 1 448 ? -40.043 11.573 30.450 1.00 75.50 448 GLU A N 1
ATOM 3322 C CA . GLU A 1 448 ? -39.432 12.023 31.710 1.00 75.50 448 GLU A CA 1
ATOM 3323 C C . GLU A 1 448 ? -39.303 13.555 31.815 1.00 75.50 448 GLU A C 1
ATOM 3325 O O . GLU A 1 448 ? -39.429 14.111 32.906 1.00 75.50 448 GLU A O 1
ATOM 3330 N N . SER A 1 449 ? -39.106 14.253 30.691 1.00 78.50 449 SER A N 1
ATOM 3331 C CA . SER A 1 449 ? -39.002 15.721 30.641 1.00 78.50 449 SER A CA 1
ATOM 3332 C C . SER A 1 449 ? -40.340 16.460 30.493 1.00 78.50 449 SER A C 1
ATOM 3334 O O . SER A 1 449 ? -40.386 17.687 30.622 1.00 78.50 449 SER A O 1
ATOM 3336 N N . CYS A 1 450 ? -41.437 15.749 30.233 1.00 82.81 450 CYS A N 1
ATOM 3337 C CA . CYS A 1 450 ? -42.739 16.343 29.966 1.00 82.81 450 CYS A CA 1
ATOM 3338 C C . CYS A 1 450 ? -43.563 16.541 31.253 1.00 82.81 450 CYS A C 1
ATOM 3340 O O . CYS A 1 450 ? -43.593 15.688 32.137 1.00 82.81 450 CYS A O 1
ATOM 3342 N N . CYS A 1 451 ? -44.272 17.672 31.352 1.00 82.75 451 CYS A N 1
ATOM 3343 C CA . CYS A 1 451 ? -45.165 17.994 32.468 1.00 82.75 451 CYS A CA 1
ATOM 3344 C C . CYS A 1 451 ? -46.466 18.644 31.978 1.00 82.75 451 CYS A C 1
ATOM 3346 O O . CYS A 1 451 ? -46.446 19.602 31.207 1.00 82.75 451 CYS A O 1
ATOM 3348 N N . GLU A 1 452 ? -47.602 18.158 32.470 1.00 84.56 452 GLU A N 1
ATOM 3349 C CA . GLU A 1 452 ? -48.919 18.758 32.272 1.00 84.56 452 GLU A CA 1
ATOM 3350 C C . GLU A 1 452 ? -49.150 19.916 33.243 1.00 84.56 452 GLU A C 1
ATOM 3352 O O . GLU A 1 452 ? -48.831 19.824 34.431 1.00 84.56 452 GLU A O 1
ATOM 3357 N N . GLN A 1 453 ? -49.784 20.987 32.761 1.00 86.81 453 GLN A N 1
ATOM 3358 C CA . GLN A 1 453 ? -50.193 22.124 33.582 1.00 86.81 453 GLN A CA 1
ATOM 3359 C C . GLN A 1 453 ? -51.705 22.360 33.500 1.00 86.81 453 GLN A C 1
ATOM 3361 O O . GLN A 1 453 ? -52.317 22.188 32.444 1.00 86.81 453 GLN A O 1
ATOM 3366 N N . ASP A 1 454 ? -52.315 22.776 34.612 1.00 85.12 454 ASP A N 1
ATOM 3367 C CA . ASP A 1 454 ? -53.702 23.238 34.627 1.00 85.12 454 ASP A CA 1
ATOM 3368 C C . ASP A 1 454 ? -53.861 24.593 33.902 1.00 85.12 454 ASP A C 1
ATOM 3370 O O . ASP A 1 454 ? -52.906 25.217 33.434 1.00 85.12 454 ASP A O 1
ATOM 3374 N N . LYS A 1 455 ? -55.097 25.100 33.823 1.00 87.31 455 LYS A N 1
ATOM 3375 C CA . LYS A 1 455 ? -55.388 26.404 33.191 1.00 87.31 455 LYS A CA 1
ATOM 3376 C C . LYS A 1 455 ? -54.751 27.593 33.921 1.00 87.31 455 LYS A C 1
ATOM 3378 O O . LYS A 1 455 ? -54.790 28.707 33.403 1.00 87.31 455 LYS A O 1
ATOM 3383 N N . GLN A 1 456 ? -54.237 27.377 35.125 1.00 86.19 456 GLN A N 1
ATOM 3384 C CA . GLN A 1 456 ? -53.569 28.361 35.962 1.00 86.19 456 GLN A CA 1
ATOM 3385 C C . GLN A 1 456 ? -52.036 28.244 35.871 1.00 86.19 456 GLN A C 1
ATOM 3387 O O . GLN A 1 456 ? -51.344 29.071 36.460 1.00 86.19 456 GLN A O 1
ATOM 3392 N N . GLY A 1 457 ? -51.511 27.279 35.104 1.00 85.00 457 GLY A N 1
ATOM 3393 C CA . GLY A 1 457 ? -50.080 27.041 34.922 1.00 85.00 457 GLY A CA 1
ATOM 3394 C C . GLY A 1 457 ? -49.445 26.178 36.015 1.00 85.00 457 GLY A C 1
ATOM 3395 O O . GLY A 1 457 ? -48.223 26.058 36.051 1.00 85.00 457 GLY A O 1
ATOM 3396 N N . ASN A 1 458 ? -50.234 25.580 36.913 1.00 82.00 458 ASN A N 1
ATOM 3397 C CA . ASN A 1 458 ? -49.695 24.689 37.936 1.00 82.00 458 ASN A CA 1
ATOM 3398 C C . ASN A 1 458 ? -49.467 23.307 37.346 1.00 82.00 458 ASN A C 1
ATOM 3400 O O . ASN A 1 458 ? -50.356 22.750 36.705 1.00 82.00 458 ASN A O 1
ATOM 3404 N N . THR A 1 459 ? -48.302 22.731 37.618 1.00 84.69 459 THR A N 1
ATOM 3405 C CA . THR A 1 459 ? -47.998 21.351 37.255 1.00 84.69 459 THR A CA 1
ATOM 3406 C C . THR A 1 459 ? -48.981 20.391 37.922 1.00 84.69 459 THR A C 1
ATOM 3408 O O . THR A 1 459 ? -49.149 20.414 39.140 1.00 84.69 459 THR A O 1
ATOM 3411 N N . THR A 1 460 ? -49.626 19.550 37.119 1.00 84.75 460 THR A N 1
ATOM 3412 C CA . THR A 1 460 ? -50.639 18.579 37.566 1.00 84.75 460 THR A CA 1
ATOM 3413 C C . THR A 1 460 ? -50.134 17.142 37.508 1.00 84.75 460 THR A C 1
ATOM 3415 O O . THR A 1 460 ? -50.493 16.350 38.375 1.00 84.75 460 THR A O 1
ATOM 3418 N N . ALA A 1 461 ? -49.260 16.833 36.548 1.00 80.81 461 ALA A N 1
ATOM 3419 C CA . ALA A 1 461 ? -48.572 15.555 36.401 1.00 80.81 461 ALA A CA 1
ATOM 3420 C C . ALA A 1 461 ? -47.276 15.751 35.593 1.00 80.81 461 ALA A C 1
ATOM 3422 O O . ALA A 1 461 ? -47.209 16.656 34.763 1.00 80.81 461 ALA A O 1
ATOM 3423 N N . CYS A 1 462 ? -46.253 14.927 35.817 1.00 78.25 462 CYS A N 1
ATOM 3424 C CA . CYS A 1 462 ? -44.982 14.966 35.083 1.00 78.25 462 CYS A CA 1
ATOM 3425 C C . CYS A 1 462 ? -44.494 13.561 34.771 1.00 78.25 462 CYS A C 1
ATOM 3427 O O . CYS A 1 462 ? -44.871 12.611 35.453 1.00 78.25 462 CYS A O 1
ATOM 3429 N N . GLY A 1 463 ? -43.599 13.438 33.796 1.00 78.56 463 GLY A N 1
ATOM 3430 C CA . GLY A 1 463 ? -42.994 12.158 33.498 1.00 78.56 463 GLY A CA 1
ATOM 3431 C C . GLY A 1 463 ? -44.053 11.152 33.068 1.00 78.56 463 GLY A C 1
ATOM 3432 O O . GLY A 1 463 ? -44.980 11.440 32.305 1.00 78.56 463 GLY A O 1
ATOM 3433 N N . TRP A 1 464 ? -43.946 9.978 33.667 1.00 70.19 464 TRP A N 1
ATOM 3434 C CA . TRP A 1 464 ? -44.872 8.877 33.473 1.00 70.19 464 TRP A CA 1
ATOM 3435 C C . TRP A 1 464 ? -46.189 9.010 34.248 1.00 70.19 464 TRP A C 1
ATOM 3437 O O . TRP A 1 464 ? -47.136 8.296 33.931 1.00 70.19 464 TRP A O 1
ATOM 3447 N N . ASP A 1 465 ? -46.297 9.959 35.187 1.00 74.00 465 ASP A N 1
ATOM 3448 C CA . ASP A 1 465 ? -47.562 10.253 35.880 1.00 74.00 465 ASP A CA 1
ATOM 3449 C C . ASP A 1 465 ? -48.565 10.989 34.963 1.00 74.00 465 ASP A C 1
ATOM 3451 O O . ASP A 1 465 ? -49.708 11.244 35.347 1.00 74.00 465 ASP A O 1
ATOM 3455 N N . SER A 1 466 ? -48.134 11.366 33.754 1.00 79.12 466 SER A N 1
ATOM 3456 C CA . SER A 1 466 ? -48.853 12.218 32.811 1.00 79.12 466 SER A CA 1
ATOM 3457 C C . SER A 1 466 ? -49.330 11.447 31.571 1.00 79.12 466 SER A C 1
ATOM 3459 O O . SER A 1 466 ? -48.562 11.147 30.650 1.00 79.12 466 SER A O 1
ATOM 3461 N N . ASP A 1 467 ? -50.636 11.169 31.509 1.00 76.19 467 ASP A N 1
ATOM 3462 C CA . ASP A 1 467 ? -51.296 10.489 30.383 1.00 76.19 467 ASP A CA 1
ATOM 3463 C C . ASP A 1 467 ? -51.077 11.214 29.047 1.00 76.19 467 ASP A C 1
ATOM 3465 O O . ASP A 1 467 ? -51.012 10.587 27.984 1.00 76.19 467 ASP A O 1
ATOM 3469 N N . ASN A 1 468 ? -51.007 12.544 29.075 1.00 77.06 468 ASN A N 1
ATOM 3470 C CA . ASN A 1 468 ? -50.821 13.360 27.885 1.00 77.06 468 ASN A CA 1
ATOM 3471 C C . ASN A 1 468 ? -49.347 13.356 27.450 1.00 77.06 468 ASN A C 1
ATOM 3473 O O . ASN A 1 468 ? -49.077 13.393 26.251 1.00 77.06 468 ASN A O 1
ATOM 3477 N N . CYS A 1 469 ? -48.393 13.240 28.382 1.00 76.75 469 CYS A N 1
ATOM 3478 C CA . CYS A 1 469 ? -46.984 13.036 28.036 1.00 76.75 469 CYS A CA 1
ATOM 3479 C C . CYS A 1 469 ? -46.777 11.683 27.344 1.00 76.75 469 CYS A C 1
ATOM 3481 O O . CYS A 1 469 ? -46.200 11.639 26.259 1.00 76.75 469 CYS A O 1
ATOM 3483 N N . ILE A 1 470 ? -47.359 10.607 27.883 1.00 71.06 470 ILE A N 1
ATOM 3484 C CA . ILE A 1 470 ? -47.288 9.265 27.282 1.00 71.06 470 ILE A CA 1
ATOM 3485 C C . ILE A 1 470 ? -47.943 9.241 25.890 1.00 71.06 470 ILE A C 1
ATOM 3487 O O . ILE A 1 470 ? -47.374 8.707 24.942 1.00 71.06 470 ILE A O 1
ATOM 3491 N N . LYS A 1 471 ? -49.132 9.840 25.727 1.00 74.50 471 LYS A N 1
ATOM 3492 C CA . LYS A 1 471 ? -49.859 9.828 24.441 1.00 74.50 471 LYS A CA 1
ATOM 3493 C C . LYS A 1 471 ? -49.197 10.658 23.344 1.00 74.50 471 LYS A C 1
ATOM 3495 O O . LYS A 1 471 ? -49.339 10.312 22.173 1.00 74.50 471 LYS A O 1
ATOM 3500 N N . ASN A 1 472 ? -48.518 11.749 23.695 1.00 73.31 472 ASN A N 1
ATOM 3501 C CA . ASN A 1 472 ? -47.936 12.665 22.711 1.00 73.31 472 ASN A CA 1
ATOM 3502 C C . ASN A 1 472 ? -46.463 12.370 22.406 1.00 73.31 472 ASN A C 1
ATOM 3504 O O . ASN A 1 472 ? -45.983 12.787 21.349 1.00 73.31 472 ASN A O 1
ATOM 3508 N N . ALA A 1 473 ? -45.764 11.616 23.257 1.00 67.81 473 ALA A N 1
ATOM 3509 C CA . ALA A 1 473 ? -44.371 11.233 23.040 1.00 67.81 473 ALA A CA 1
ATOM 3510 C C . ALA A 1 473 ? -44.085 10.594 21.660 1.00 67.81 473 ALA A C 1
ATOM 3512 O O . ALA A 1 473 ? -43.133 11.038 21.016 1.00 67.81 473 ALA A O 1
ATOM 3513 N N . PRO A 1 474 ? -44.915 9.676 21.107 1.00 58.31 474 PRO A N 1
ATOM 3514 C CA . PRO A 1 474 ? -44.654 9.088 19.787 1.00 58.31 474 PRO A CA 1
ATOM 3515 C C . PRO A 1 474 ? -44.645 10.136 18.663 1.00 58.31 474 PRO A C 1
ATOM 3517 O O . PRO A 1 474 ? -43.856 10.060 17.727 1.00 58.31 474 PRO A O 1
ATOM 3520 N N . SER A 1 475 ? -45.508 11.153 18.774 1.00 63.22 475 SER A N 1
ATOM 3521 C CA . SER A 1 475 ? -45.619 12.233 17.785 1.00 63.22 475 SER A CA 1
ATOM 3522 C C . SER A 1 475 ? -44.482 13.257 17.858 1.00 63.22 475 SER A C 1
ATOM 3524 O O . SER A 1 475 ? -44.242 13.965 16.884 1.00 63.22 475 SER A O 1
ATOM 3526 N N . GLN A 1 476 ? -43.784 13.338 18.996 1.00 62.09 476 GLN A N 1
ATOM 3527 C CA . GLN A 1 476 ? -42.665 14.260 19.214 1.00 62.09 476 GLN A CA 1
ATOM 3528 C C . GLN A 1 476 ? -41.301 13.605 18.989 1.00 62.09 476 GLN A C 1
ATOM 3530 O O . GLN A 1 476 ? -40.367 14.288 18.581 1.00 62.09 476 GLN A O 1
ATOM 3535 N N . ALA A 1 477 ? -41.196 12.291 19.201 1.00 55.66 477 ALA A N 1
ATOM 3536 C CA . ALA A 1 477 ? -39.963 11.536 18.997 1.00 55.66 477 ALA A CA 1
ATOM 3537 C C . ALA A 1 477 ? -39.639 11.276 17.515 1.00 55.66 477 ALA A C 1
ATOM 3539 O O . ALA A 1 477 ? -38.563 10.774 17.213 1.00 55.66 477 ALA A O 1
ATOM 3540 N N . ASN A 1 478 ? -40.560 11.572 16.585 1.00 52.56 478 ASN A N 1
ATOM 3541 C CA . ASN A 1 478 ? -40.483 11.105 15.192 1.00 52.56 478 ASN A CA 1
ATOM 3542 C C . ASN A 1 478 ? -40.327 9.567 15.085 1.00 52.56 478 ASN A C 1
ATOM 3544 O O . ASN A 1 478 ? -39.905 9.055 14.053 1.00 52.56 478 ASN A O 1
ATOM 3548 N N . ALA A 1 479 ? -40.681 8.838 16.148 1.00 49.22 479 ALA A N 1
ATOM 3549 C CA . ALA A 1 479 ? -40.535 7.396 16.254 1.00 49.22 479 ALA A CA 1
ATOM 3550 C C . ALA A 1 479 ? -41.732 6.722 15.574 1.00 49.22 479 ALA A C 1
ATOM 3552 O O . ALA A 1 479 ? -42.747 6.405 16.200 1.00 49.22 479 ALA A O 1
ATOM 3553 N N . THR A 1 480 ? -41.659 6.530 14.259 1.00 41.84 480 THR A N 1
ATOM 3554 C CA . THR A 1 480 ? -42.570 5.605 13.580 1.00 41.84 480 THR A CA 1
ATOM 3555 C C . THR A 1 480 ? -42.104 4.181 13.856 1.00 41.84 480 THR A C 1
ATOM 3557 O O . THR A 1 480 ? -41.302 3.634 13.108 1.00 41.84 480 THR A O 1
ATOM 3560 N N . CYS A 1 481 ? -42.630 3.572 14.921 1.00 42.50 481 CYS A N 1
ATOM 3561 C CA . CYS A 1 481 ? -42.475 2.140 15.170 1.00 42.50 481 CYS A CA 1
ATOM 3562 C C . CYS A 1 481 ? -43.209 1.372 14.060 1.00 42.50 481 CYS A C 1
ATOM 3564 O O . CYS A 1 481 ? -44.438 1.264 14.069 1.00 42.50 481 CYS A O 1
ATOM 3566 N N . GLY A 1 482 ? -42.466 0.899 13.061 1.00 42.00 482 GLY A N 1
ATOM 3567 C CA . GLY A 1 482 ? -42.977 -0.038 12.067 1.00 42.00 482 GLY A CA 1
ATOM 3568 C C . GLY A 1 482 ? -43.214 -1.410 12.697 1.00 42.00 482 GLY A C 1
ATOM 3569 O O . GLY A 1 482 ? -42.436 -1.852 13.535 1.00 42.00 482 GLY A O 1
ATOM 3570 N N . THR A 1 483 ? -44.292 -2.084 12.304 1.00 40.12 483 THR A N 1
ATOM 3571 C CA . THR A 1 483 ? -44.581 -3.466 12.705 1.00 40.12 483 THR A CA 1
ATOM 3572 C C . THR A 1 483 ? -43.647 -4.430 11.970 1.00 40.12 483 THR A C 1
ATOM 3574 O O . THR A 1 483 ? -43.677 -4.464 10.737 1.00 40.12 483 THR A O 1
ATOM 3577 N N . GLY A 1 484 ? -42.846 -5.204 12.704 1.00 44.69 484 GLY A N 1
ATOM 3578 C CA . GLY A 1 484 ? -42.106 -6.359 12.191 1.00 44.69 484 GLY A CA 1
ATOM 3579 C C . GLY A 1 484 ? -42.735 -7.667 12.681 1.00 44.69 484 GLY A C 1
ATOM 3580 O O . GLY A 1 484 ? -43.116 -7.758 13.841 1.00 44.69 484 GLY A O 1
ATOM 3581 N N . ASP A 1 485 ? -42.859 -8.661 11.799 1.00 42.41 485 ASP A N 1
ATOM 3582 C CA . ASP A 1 485 ? -43.441 -9.982 12.091 1.00 42.41 485 ASP A CA 1
ATOM 3583 C C . ASP A 1 485 ? -42.330 -11.064 12.156 1.00 42.41 485 ASP A C 1
ATOM 3585 O O . ASP A 1 485 ? -42.309 -11.969 11.314 1.00 42.41 485 ASP A O 1
ATOM 3589 N N . ASN A 1 486 ? -41.366 -10.988 13.094 1.00 43.19 486 ASN A N 1
ATOM 3590 C CA . ASN A 1 486 ? -40.314 -12.017 13.210 1.00 43.19 486 ASN A CA 1
ATOM 3591 C C . ASN A 1 486 ? -40.663 -13.125 14.237 1.00 43.19 486 ASN A C 1
ATOM 3593 O O . ASN A 1 486 ? -40.811 -12.859 15.425 1.00 43.19 486 ASN A O 1
ATOM 3597 N N . PRO A 1 487 ? -40.719 -14.408 13.825 1.00 41.41 487 PRO A N 1
ATOM 3598 C CA . PRO A 1 487 ? -41.035 -15.537 14.706 1.00 41.41 487 PRO A CA 1
ATOM 3599 C C . PRO A 1 487 ? -39.933 -15.961 15.703 1.00 41.41 487 PRO A C 1
ATOM 3601 O O . PRO A 1 487 ? -40.191 -16.840 16.526 1.00 41.41 487 PRO A O 1
ATOM 3604 N N . LYS A 1 488 ? -38.709 -15.415 15.635 1.00 39.94 488 LYS A N 1
ATOM 3605 C CA . LYS A 1 488 ? -37.614 -15.700 16.588 1.00 39.94 488 LYS A CA 1
ATOM 3606 C C . LYS A 1 488 ? -37.597 -14.777 17.814 1.00 39.94 488 LYS A C 1
ATOM 3608 O O . LYS A 1 488 ? -36.841 -15.065 18.736 1.00 39.94 488 LYS A O 1
ATOM 3613 N N . CYS A 1 489 ? -38.486 -13.786 17.864 1.00 45.88 489 CYS A N 1
ATOM 3614 C CA . CYS A 1 489 ? -38.873 -13.069 19.078 1.00 45.88 489 CYS A CA 1
ATOM 3615 C C . CYS A 1 489 ? -40.266 -13.543 19.516 1.00 45.88 489 CYS A C 1
ATOM 3617 O O . CYS A 1 489 ? -41.276 -12.933 19.179 1.00 45.88 489 CYS A O 1
ATOM 3619 N N . PRO A 1 490 ? -40.379 -14.671 20.239 1.00 37.62 490 PRO A N 1
ATOM 3620 C CA . PRO A 1 490 ? -41.652 -15.077 20.829 1.00 37.62 490 PRO A CA 1
ATOM 3621 C C . PRO A 1 490 ? -42.075 -14.205 22.033 1.00 37.62 490 PRO A C 1
ATOM 3623 O O . PRO A 1 490 ? -43.068 -14.554 22.678 1.00 37.62 490 PRO A O 1
ATOM 3626 N N . TYR A 1 491 ? -41.348 -13.114 22.329 1.00 33.94 491 TYR A N 1
ATOM 3627 C CA . TYR A 1 491 ? -41.629 -12.138 23.386 1.00 33.94 491 TYR A CA 1
ATOM 3628 C C . TYR A 1 491 ? -41.621 -10.714 22.842 1.00 33.94 491 TYR A C 1
ATOM 3630 O O . TYR A 1 491 ? -40.559 -10.285 22.341 1.00 33.94 491 TYR A O 1
#

Foldseek 3Di:
DDDDDDDDDDDDDDDDDDDDDDDDDDDDDDDPPQDAAQPPDADDQAPDHAKDQLLVQAQFFRPDIFGQDRNNNGTRNVVTHHDDPPQPASHPDQDDQAPDHAPDWDFCVPDPDQFDGFIWGQDRSRNDTHCPRTDRQDADDALLQLLVQLLPDPDPVSNVVSLRSHDPNRNVLNVLLQVQCVVVVGSNPPVCCCVRVVVSSCSRVVLVVAAPPDQDVQAPDHAQDWAQVQVVDDPVFGFDRQGTFGQDSNSNDTHCLLTQTPQADALVRLVVQLVPDPDPVSNVVSLVSHDDVSNVLNVVLVVQCVVQPPPDDPVSCVPGPVVSVLCRVQVSVAQRPDQDPQAPFHQPPPVGQWDFQQCDADPVRHRQFDGPQGIFGQDPSRNDTHCPSTWFDDQLVLLQVQLCPVLVGDDLDPVSDDPVSVVSSVVSLVSGGPVSNVLVVQLQVQQQQDFDADPVRHTDAGRSPDPVSNVCSCVVSVDPRDDDDDPVSPD

Sequence (491 aa):
MKKILTVSVFVFCIMSLVSCGSGGSEGGESSGGFPRCGNGRIEGGEKCDGDVACWEAGHFWPEGKATCKSDCSAYDTSKCVPRDPNDNCGNGQIDSGETCEQGETKVCTELPGDFTEGEAACRRDCLGWDPLNCSKGGKTKTCSQILECVNTCADEACKENCKKAGTDQGIGLFETLESCASACGGVSDADCLTKNCYDAYYACNPRQKCGNKVLDEGEVCEIKETKPCQELNTDDKQYQPINDAVCNSECSGWDTYSCVDVNALTCYQVYECASECSDSACESECIAKTWPAAKEIYDTMMACLDKNCPVVTDECINEFCKFQTDACKTHLTCGNGIIDKYEVCESKDTNTAFIDCGEIKDSNGEAMYEAGTGSAYCNKNCTEYGVTMCHKFCSCSEIKTCIDTECGGYPKSNAENTDEKVACMEKCESWGSEIGEGEASGYRMIIESCCEQDKQGNTTACGWDSDNCIKNAPSQANATCGTGDNPKCPY

pLDDT: mean 80.73, std 15.39, range [33.53, 97.5]

Secondary structure (DSSP, 8-state):
-------PPPP---PPP-------------------TTSSS--TT-S-SS-EEGGGSSSB-SSSEEEEPTTSSSEE-TTSPBPPTT--TTSSS--TT-SS-TT-EEEGGGSSSS--B-EEEEPTTSSSEEGGG-B--S--B-HHHHHHHHHH-SSHHHHHHHHHTB-HHHHHHHHHHHHHHGGGTSTT-HHHHHHHSHHHHHHH-GGGTTTSSS--TT-SS-TT-EEEGGGG--SS--B-TT-EEEEPTTSSSEE-TTPPBTTSBPHHHHHHHHHT-SSHHHHHHHHHTB-HHHHHHHHHHHHHHHHH-SS--HHHIIIIIHHHHHHHHTTTTTTSSS--TT-SS-SS-TTTSEEEGGG-B-TTS-BSS-TTS-EEEEPTTSSSEE-TTPPPSB-HHHHHHHHHHHS-SS-SSGGG--HHHHHHHHHHHTTB-HHHHHHHHHHHHHHHH-EEE-TTS-EEEEGGG-HHHHHHHHHHTT--------TT---

Radius of gyration: 39.36 Å; chains: 1; bounding box: 95×96×110 Å